Protein 5TVY (pdb70)

InterPro domains:
  IPR001137 Glycoside hydrolase family 11 [PR00911] (93-102)
  IPR001137 Glycoside hydrolase family 11 [PR00911] (103-113)
  IPR001137 Glycoside hydrolase family 11 [PR00911] (129-135)
  IPR001137 Glycoside hydrolase family 11 [PR00911] (150-155)
  IPR001137 Glycoside hydrolase family 11 [PR00911] (155-164)
  IPR001137 Glycoside hydrolase family 11 [PR00911] (181-189)
  IPR001137 Glycoside hydrolase family 11 [PTHR46828] (16-212)
  IPR013319 Glycoside hydrolase family 11/12 [G3DSA:2.60.120.180] (27-213)
  IPR013320 Concanavalin A-like lectin/glucanase domain superfamily [SSF49899] (33-213)
  IPR018208 Glycoside hydrolase family 11, active site 1 [PS00776] (103-113)
  IPR033119 Glycoside hydrolase family 11, active site 2 [PS00777] (197-208)
  IPR033123 Glycosyl hydrolase 11 domain [PF00457] (31-211)
  IPR033123 Glycosyl hydrolase 11 domain [PS51761] (20-213)

Foldseek 3Di:
DDDDFWDDWDWDFPPAFDWAKADDPGQKIKIWTFQGAKIKTFIHYFFDDLQDKKKKAWQDDWWADFKFQWWWWFFVQPTEIEIEGQATHDDFDAAQWQAWFDDQNFIWTKHKDKDALDDDPVDHGHIHMYIYTTTPDHHDHGDMGMDRSNRVQVVCVVRVNHHHDGGGTIGRIMIGRRITTMIMMGMD/DAPWDDWDWDFPPAFDWDKADDPHQKIKIWTFQGAKIKTFIHYFFDDLQDKKKKAWQDDWWADFKFQWKWWFFVQPTEIEIEGQATHDDFDAAQWQAWFDDQNFIWTKHKDKDALADDPVDGTHIHIYIYTTTPDHHDHRDIGMDRSNRVQVVCVVRVNHHHDGTGDIGRIMIGRRITTMIMMGMD

Secondary structure (P-SEA, 3-state):
cccccccbbbbbbcccccccccccccccbbbbbccccccccbbbbccccccbbbbbbccbbbbcccccccccccccccbbbbbbcccccccccccccccccccccbbbbbbbbbbccccccccccccbbbbbbbbccccccccbbbbaaaaaaaaaaaaccccccccccccccccccccccccccccc/cccccbbbbbbcccccccccccccccbbbbbccccccccbbbbccccccbbbbbbccbbbbccbbbccccccccccbbbbbbcccccccccccccccccccccbbbbbbbbbbccccccccccbbbbbbbbccccccccccccccaaaaaaaaaaaaccccccccccccccccccccccccccccc

Solvent-accessible surface area: 15017 Å² total

Sequence (374 aa):
GPHMSTDYWLNFTDGGGIVNNAVNGSSSGGNYSVVNWSSNTGSSFVVGKGWTTGSPFRRTINYNAGVWAPNNGWGALALVVGWTRSPPLIIAYYVVDSWGTTYYRWTTGTYKGTVKSDGGTYDIYTTTRYNAPSIDGDDRTTFTQYWSVRQSSKRPTGSNATTITFSNHVNAWKSHGMNLGSNNWAYQVVMATAGYQSSSSGSSNVTVWHMSTDYWLNFTDGGGIVNAVNGSSGGNYSVNWSSNTGSFVVGKGWTTTGSPFRTINYNAGVWAPNNGWGALALVGWTRSSPLIAYYVVDSWGTTYYRWTGTYKGTVKSDGGTYDIYTTTRYNAPSIDGDRTTFTQYWSVRQSSKRPTGSSNNATITFSSNHVNAWKKSHGMNLGSNNWAYQVVMATAGYQSSSSGSSSNVTVW

Nearest PDB structures (foldseek):
  5tvy-assembly2_B  TM=9.952E-01  e=6.118E-37  Bacillus subtilis subsp. subtilis str. 168
  8qxz-assembly1_A  TM=1.000E+00  e=3.689E-35  Niallia circulans subsp. circulans
  1bv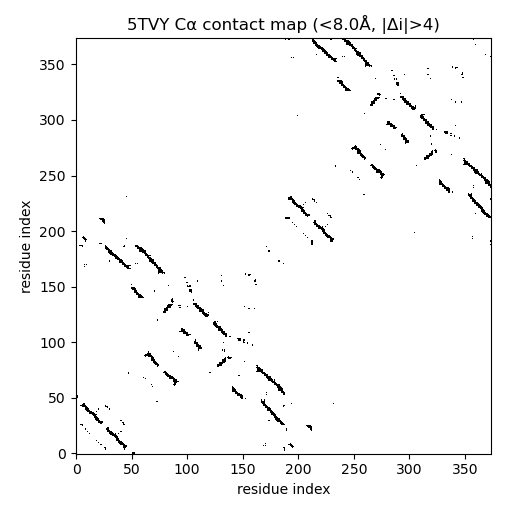v-assembly1_A  TM=9.953E-01  e=6.529E-35  Niallia circulans
  1hv0-assembly1_A  TM=9.943E-01  e=6.199E-35  Niallia circulans
  1xnc-assembly1_A  TM=9.946E-01  e=8.913E-35  Niallia circulans

Structure (mmCIF, N/CA/C/O backbone):
data_5TVY
#
_entry.id   5TVY
#
_cell.length_a   40.380
_cell.length_b   79.568
_cell.length_c   54.459
_cell.angle_alpha   90.000
_cell.angle_beta   101.380
_cell.angle_gamma   90.000
#
_symmetry.space_group_name_H-M   'P 1 21 1'
#
loop_
_entity.id
_entity.type
_entity.pdbx_description
1 polymer 'Endo-1,4-beta-xylanase A'
2 non-polymer 3,6,9,12,15,18,21,24,27-NONAOXANONACOSANE-1,29-DIOL
3 water water
#
loop_
_atom_site.group_PDB
_atom_site.id
_atom_site.type_symbol
_atom_site.label_atom_id
_atom_site.label_alt_id
_atom_site.label_comp_id
_atom_site.label_asym_id
_atom_site.label_entity_id
_atom_site.label_seq_id
_atom_site.pdbx_PDB_ins_code
_atom_site.Cartn_x
_atom_site.Cartn_y
_atom_site.Cartn_z
_atom_site.occupancy
_atom_site.B_iso_or_equiv
_atom_site.auth_seq_id
_atom_site.auth_comp_id
_atom_site.auth_asym_id
_atom_site.auth_atom_id
_atom_site.pdbx_PDB_model_num
ATOM 1 N N . GLY A 1 1 ? 28.702 50.888 12.676 1.00 44.68 -2 GLY A N 1
ATOM 2 C CA . GLY A 1 1 ? 28.257 49.487 12.438 1.00 44.39 -2 GLY A CA 1
ATOM 3 C C . GLY A 1 1 ? 29.250 48.475 12.972 1.00 43.90 -2 GLY A C 1
ATOM 4 O O . GLY A 1 1 ? 30.358 48.840 13.368 1.00 43.98 -2 GLY A O 1
ATOM 10 N N . PRO A 1 2 ? 28.863 47.202 12.982 1.00 42.95 -1 PRO A N 1
ATOM 11 C CA . PRO A 1 2 ? 29.766 46.167 13.496 1.00 41.91 -1 PRO A CA 1
ATOM 12 C C . PRO A 1 2 ? 31.008 46.027 12.628 1.00 40.44 -1 PRO A C 1
ATOM 13 O O . PRO A 1 2 ? 30.993 46.307 11.426 1.00 40.77 -1 PRO A O 1
ATOM 24 N N . HIS A 1 3 ? 32.102 45.600 13.269 1.00 38.06 0 HIS A N 1
ATOM 25 C CA . HIS A 1 3 ? 33.385 45.334 12.608 1.00 36.88 0 HIS A CA 1
ATOM 26 C C . HIS A 1 3 ? 33.802 43.922 13.008 1.00 34.67 0 HIS A C 1
ATOM 27 O O . HIS A 1 3 ? 34.648 43.742 13.885 1.00 35.26 0 HIS A O 1
ATOM 41 N N . MET A 1 4 ? 33.209 42.916 12.375 1.00 32.27 1 MET A N 1
ATOM 42 C CA . MET A 1 4 ? 33.567 41.525 12.634 1.00 30.78 1 MET A CA 1
ATOM 43 C C . MET A 1 4 ? 33.739 40.816 11.302 1.00 27.51 1 MET A C 1
ATOM 44 O O . MET A 1 4 ? 32.914 40.993 10.407 1.00 26.88 1 MET A O 1
ATOM 48 N N . SER A 1 5 ? 34.807 40.024 11.165 1.00 25.40 2 SER A N 1
ATOM 49 C CA . SER A 1 5 ? 34.995 39.226 9.963 1.00 23.16 2 SER A CA 1
ATOM 50 C C . SER A 1 5 ? 33.941 38.130 9.913 1.00 17.88 2 SER A C 1
ATOM 51 O O . SER A 1 5 ? 33.167 37.933 10.865 1.00 18.49 2 SER A O 1
ATOM 59 N N . THR A 1 6 ? 33.918 37.407 8.797 1.00 14.40 3 THR A N 1
ATOM 60 C CA . THR A 1 6 ? 32.852 36.450 8.600 1.00 10.83 3 THR A CA 1
ATOM 61 C C . THR A 1 6 ? 32.951 35.278 9.577 1.00 9.64 3 THR A C 1
ATOM 62 O O . THR A 1 6 ? 34.035 34.905 10.038 1.00 11.87 3 THR A O 1
ATOM 73 N N . ASP A 1 7 ? 31.799 34.703 9.898 1.00 8.11 4 ASP A N 1
ATOM 74 C CA . ASP A 1 7 ? 31.731 33.526 10.727 1.00 7.57 4 ASP A CA 1
ATOM 75 C C . ASP A 1 7 ? 30.872 32.416 10.160 1.00 6.50 4 ASP A C 1
ATOM 76 O O . ASP A 1 7 ? 30.742 31.381 10.817 1.00 7.30 4 ASP A O 1
ATOM 85 N N . TYR A 1 8 ? 30.297 32.587 8.968 1.00 6.64 5 TYR A N 1
ATOM 86 C CA . TYR A 1 8 ? 29.302 31.656 8.449 1.00 6.64 5 TYR A CA 1
ATOM 87 C C . TYR A 1 8 ? 29.584 31.305 6.998 1.00 6.57 5 TYR A C 1
ATOM 88 O O . TYR A 1 8 ? 29.914 32.178 6.181 1.00 7.40 5 TYR A O 1
ATOM 106 N N . TRP A 1 9 ? 29.451 30.020 6.699 1.00 6.44 6 TRP A N 1
ATOM 107 C CA . TRP A 1 9 ? 29.552 29.451 5.359 1.00 6.86 6 TRP A CA 1
ATOM 108 C C . TRP A 1 9 ? 28.207 28.863 4.965 1.00 6.71 6 TRP A C 1
ATOM 109 O O . TRP A 1 9 ? 27.683 27.999 5.665 1.00 7.92 6 TRP A O 1
ATOM 130 N N . LEU A 1 10 ? 27.673 29.335 3.849 1.00 7.42 7 LEU A N 1
ATOM 131 C CA . LEU A 1 10 ? 26.413 28.893 3.274 1.00 7.54 7 LEU A CA 1
ATOM 132 C C . LEU A 1 10 ? 26.691 28.122 1.996 1.00 7.02 7 LEU A C 1
ATOM 133 O O . LEU A 1 10 ? 27.347 28.636 1.090 1.00 7.04 7 LEU A O 1
ATOM 149 N N . ASN A 1 11 ? 26.167 26.906 1.907 1.00 8.64 8 ASN A N 1
ATOM 150 C CA . ASN A 1 11 ? 26.284 26.100 0.687 1.00 8.99 8 ASN A CA 1
ATOM 151 C C . ASN A 1 11 ? 24.958 25.376 0.514 1.00 10.29 8 ASN A C 1
ATOM 152 O O . ASN A 1 11 ? 24.784 24.288 1.057 1.00 15.07 8 ASN A O 1
ATOM 163 N N . PHE A 1 12 ? 24.037 25.974 -0.222 1.00 9.03 9 PHE A N 1
ATOM 164 C CA . PHE A 1 12 ? 22.710 25.423 -0.457 1.00 9.33 9 PHE A CA 1
ATOM 165 C C . PHE A 1 12 ? 22.539 25.082 -1.927 1.00 8.73 9 PHE A C 1
ATOM 166 O O . PHE A 1 12 ? 22.809 25.913 -2.797 1.00 8.61 9 PHE A O 1
ATOM 183 N N . THR A 1 13 ? 22.048 23.880 -2.197 1.00 9.67 10 THR A N 1
ATOM 184 C CA . THR A 1 13 ? 21.567 23.526 -3.517 1.00 10.10 10 THR A CA 1
ATOM 185 C C . THR A 1 13 ? 20.315 22.681 -3.381 1.00 10.29 10 THR A C 1
ATOM 186 O O . THR A 1 13 ? 20.202 21.861 -2.457 1.00 12.23 10 THR A O 1
ATOM 197 N N . ASP A 1 14 ? 19.377 22.875 -4.304 1.00 10.26 11 ASP A N 1
ATOM 198 C CA . ASP A 1 14 ? 18.225 21.991 -4.350 1.00 11.64 11 ASP A CA 1
ATOM 199 C C . ASP A 1 14 ? 18.525 20.654 -5.005 1.00 12.74 11 ASP A C 1
ATOM 200 O O . ASP A 1 14 ? 17.623 19.827 -5.109 1.00 15.77 11 ASP A O 1
ATOM 209 N N . GLY A 1 15 ? 19.768 20.411 -5.410 1.00 12.95 12 GLY A N 1
ATOM 210 C CA . GLY A 1 15 ? 20.169 19.137 -5.955 1.00 13.86 12 GLY A CA 1
ATOM 211 C C . GLY A 1 15 ? 20.206 19.066 -7.459 1.00 14.00 12 GLY A C 1
ATOM 212 O O . GLY A 1 15 ? 20.609 18.031 -7.992 1.00 17.04 12 GLY A O 1
ATOM 216 N N . GLY A 1 16 ? 19.800 20.122 -8.163 1.00 13.26 13 GLY A N 1
ATOM 217 C CA . GLY A 1 16 ? 19.864 20.102 -9.609 1.00 13.57 13 GLY A CA 1
ATOM 218 C C . GLY A 1 16 ? 21.275 20.354 -10.107 1.00 13.02 13 GLY A C 1
ATOM 219 O O . GLY A 1 16 ? 21.978 21.239 -9.624 1.00 13.95 13 GLY A O 1
ATOM 223 N N . GLY A 1 17 ? 21.669 19.584 -11.112 1.00 13.52 14 GLY A N 1
ATOM 224 C CA . GLY A 1 17 ? 22.939 19.800 -11.766 1.00 13.37 14 GLY A CA 1
ATOM 225 C C . GLY A 1 17 ? 24.121 19.689 -10.825 1.00 13.11 14 GLY A C 1
ATOM 226 O O . GLY A 1 17 ? 24.123 18.902 -9.883 1.00 15.81 14 GLY A O 1
ATOM 230 N N . ILE A 1 18 ? 25.161 20.472 -11.099 1.00 10.82 15 ILE A N 1
ATOM 231 C CA . ILE A 1 18 ? 26.421 20.419 -10.363 1.00 10.74 15 ILE A CA 1
ATOM 232 C C . ILE A 1 18 ? 26.675 21.780 -9.735 1.00 9.51 15 ILE A C 1
ATOM 233 O O . ILE A 1 18 ? 26.682 22.800 -10.432 1.00 9.35 15 ILE A O 1
ATOM 249 N N . VAL A 1 19 ? 26.895 21.802 -8.423 1.00 9.15 16 VAL A N 1
ATOM 250 C CA . VAL A 1 19 ? 27.298 23.018 -7.712 1.00 9.64 16 VAL A CA 1
ATOM 251 C C . VAL A 1 19 ? 28.524 22.641 -6.902 1.00 10.66 16 VAL A C 1
ATOM 252 O O . VAL A 1 19 ? 28.400 22.073 -5.814 1.00 14.12 16 VAL A O 1
ATOM 265 N N A ASN A 1 20 ? 29.710 22.946 -7.420 0.71 8.57 17 ASN A N 1
ATOM 266 N N B ASN A 1 20 ? 29.708 22.946 -7.428 0.29 10.18 17 ASN A N 1
ATOM 267 C CA A ASN A 1 20 ? 30.973 22.575 -6.779 0.71 8.85 17 ASN A CA 1
ATOM 268 C CA B ASN A 1 20 ? 30.979 22.586 -6.803 0.29 10.38 17 ASN A CA 1
ATOM 269 C C A ASN A 1 20 ? 31.503 23.798 -6.049 0.71 7.75 17 ASN A C 1
ATOM 270 C C B ASN A 1 20 ? 31.485 23.815 -6.061 0.29 9.34 17 ASN A C 1
ATOM 271 O O A ASN A 1 20 ? 32.174 24.658 -6.624 0.71 9.22 17 ASN A O 1
ATOM 272 O O B ASN A 1 20 ? 32.151 24.682 -6.627 0.29 9.89 17 ASN A O 1
ATOM 293 N N . ALA A 1 21 ? 31.135 23.894 -4.784 1.00 8.78 18 ALA A N 1
ATOM 294 C CA . ALA A 1 21 ? 31.522 25.006 -3.934 1.00 9.00 18 ALA A CA 1
ATOM 295 C C . ALA A 1 21 ? 32.771 24.654 -3.150 1.00 10.05 18 ALA A C 1
ATOM 296 O O . ALA A 1 21 ? 32.928 23.523 -2.701 1.00 13.74 18 ALA A O 1
ATOM 304 N N . VAL A 1 22 ? 33.645 25.636 -2.964 1.00 8.57 19 VAL A N 1
ATOM 305 C CA . VAL A 1 22 ? 34.851 25.478 -2.169 1.00 8.46 19 VAL A CA 1
ATOM 306 C C . VAL A 1 22 ? 34.817 26.514 -1.056 1.00 8.03 19 VAL A C 1
ATOM 307 O O . VAL A 1 22 ? 34.774 27.728 -1.322 1.00 8.38 19 VAL A O 1
ATOM 320 N N . ASN A 1 23 ? 34.868 26.033 0.187 1.00 8.01 20 ASN A N 1
ATOM 321 C CA . ASN A 1 23 ? 34.984 2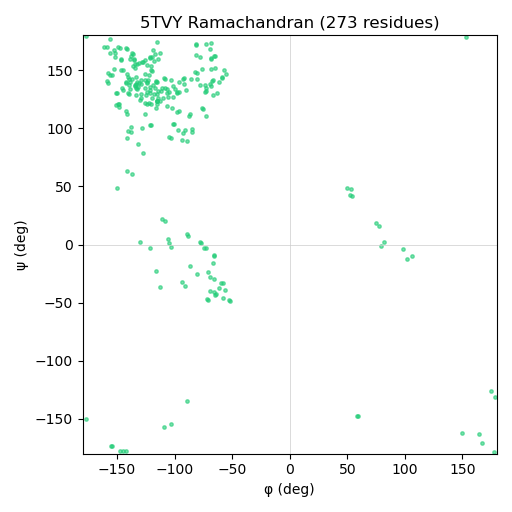6.882 1.357 1.00 7.85 20 ASN A CA 1
ATOM 322 C C . ASN A 1 23 ? 36.469 27.175 1.543 1.00 7.71 20 ASN A C 1
ATOM 323 O O . ASN A 1 23 ? 37.225 26.330 2.019 1.00 8.16 20 ASN A O 1
ATOM 334 N N . GLY A 1 24 ? 36.913 28.336 1.090 1.00 8.12 21 GLY A N 1
ATOM 335 C CA . GLY A 1 24 ? 38.321 28.684 1.144 1.00 8.62 21 GLY A CA 1
ATOM 336 C C . GLY A 1 24 ? 38.732 29.231 2.496 1.00 8.47 21 GLY A C 1
ATOM 337 O O . GLY A 1 24 ? 38.007 29.158 3.486 1.00 9.14 21 GLY A O 1
ATOM 341 N N A SER A 1 25 ? 39.930 29.811 2.509 0.46 9.01 22 SER A N 1
ATOM 342 N N B SER A 1 25 ? 39.955 29.744 2.553 0.27 9.06 22 SER A N 1
ATOM 343 N N C SER A 1 25 ? 39.953 29.756 2.541 0.27 8.71 22 SER A N 1
ATOM 344 C CA A SER A 1 25 ? 40.535 30.379 3.698 0.46 9.72 22 SER A CA 1
ATOM 345 C CA B SER A 1 25 ? 40.434 30.291 3.807 0.27 10.00 22 SER A CA 1
ATOM 346 C CA C SER A 1 25 ? 40.448 30.333 3.776 0.27 9.44 22 SER A CA 1
ATOM 347 C C A SER A 1 25 ? 39.901 31.726 4.037 0.46 9.22 22 SER A C 1
ATOM 348 C C B SER A 1 25 ? 39.801 31.650 4.061 0.27 9.69 22 SER A C 1
ATOM 349 C C C SER A 1 25 ? 39.768 31.659 4.055 0.27 9.30 22 SER A C 1
ATOM 350 O O A SER A 1 25 ? 39.653 32.540 3.144 0.46 8.61 22 SER A O 1
ATOM 351 O O B SER A 1 25 ? 39.460 32.387 3.133 0.27 9.69 22 SER A O 1
ATOM 352 O O C SER A 1 25 ? 39.358 32.382 3.145 0.27 9.60 22 SER A O 1
ATOM 374 N N . GLY A 1 26 ? 39.669 31.979 5.334 1.00 9.81 23 GLY A N 1
ATOM 375 C CA . GLY A 1 26 ? 39.158 33.285 5.729 1.00 10.45 23 GLY A CA 1
ATOM 376 C C . GLY A 1 26 ? 37.809 33.569 5.105 1.00 9.45 23 GLY A C 1
ATOM 377 O O . GLY A 1 26 ? 36.874 32.769 5.199 1.00 9.72 23 GLY A O 1
ATOM 383 N N . GLY A 1 27 ? 37.697 34.721 4.463 1.00 9.50 24 GLY A N 1
ATOM 384 C CA . GLY A 1 27 ? 36.474 35.110 3.798 1.00 9.39 24 GLY A CA 1
ATOM 385 C C . GLY A 1 27 ? 36.349 34.652 2.362 1.00 8.04 24 GLY A C 1
ATOM 386 O O . GLY A 1 27 ? 35.418 35.090 1.665 1.00 8.07 24 GLY A O 1
ATOM 390 N N . ASN A 1 28 ? 37.273 33.816 1.878 1.00 7.82 25 ASN A N 1
ATOM 391 C CA . ASN A 1 28 ? 37.312 33.447 0.467 1.00 7.47 25 ASN A CA 1
ATOM 392 C C . ASN A 1 28 ? 36.504 32.182 0.183 1.00 7.38 25 ASN A C 1
ATOM 393 O O . ASN A 1 28 ? 36.517 31.216 0.960 1.00 8.69 25 ASN A O 1
ATOM 404 N N . TYR A 1 29 ? 35.852 32.169 -0.976 1.00 6.64 26 TYR A N 1
ATOM 405 C CA . TYR A 1 29 ? 35.199 30.956 -1.447 1.00 6.78 26 TYR A CA 1
ATOM 406 C C . TYR A 1 29 ? 35.144 30.991 -2.957 1.00 6.49 26 TYR A C 1
ATOM 407 O O . TYR A 1 29 ? 35.352 32.030 -3.588 1.00 6.74 26 TYR A O 1
ATOM 425 N N . SER A 1 30 ? 34.826 29.849 -3.540 1.00 6.62 27 SER A N 1
ATOM 426 C CA . SER A 1 30 ? 34.631 29.781 -4.976 1.00 7.14 27 SER A CA 1
ATOM 427 C C . SER A 1 30 ? 33.507 28.805 -5.285 1.00 6.70 27 SER A C 1
ATOM 428 O O . SER A 1 30 ? 33.143 27.946 -4.471 1.00 7.50 27 SER A O 1
ATOM 436 N N A VAL A 1 31 ? 32.961 28.958 -6.491 0.62 6.69 28 VAL A N 1
ATOM 437 N N B VAL A 1 31 ? 32.951 28.926 -6.482 0.38 7.32 28 VAL A N 1
ATOM 438 C CA A VAL A 1 31 ? 31.917 28.079 -6.996 0.62 6.56 28 VAL A CA 1
ATOM 439 C CA B VAL A 1 31 ? 31.981 27.931 -6.920 0.38 7.45 28 VAL A CA 1
ATOM 440 C C A VAL A 1 31 ? 32.158 27.867 -8.479 0.62 7.05 28 VAL A C 1
ATOM 441 C C B VAL A 1 31 ? 32.011 27.847 -8.433 0.38 7.51 28 VAL A C 1
ATOM 442 O O A VAL A 1 31 ? 32.400 28.824 -9.221 0.62 7.32 28 VAL A O 1
ATOM 443 O O B VAL A 1 31 ? 32.028 28.866 -9.132 0.38 6.65 28 VAL A O 1
ATOM 468 N N . ASN A 1 32 ? 32.032 26.612 -8.926 1.00 7.18 29 ASN A N 1
ATOM 469 C CA . ASN A 1 32 ? 31.847 26.286 -10.333 1.00 7.28 29 ASN A CA 1
ATOM 470 C C . ASN A 1 32 ? 30.557 25.481 -10.422 1.00 7.08 29 ASN A C 1
ATOM 471 O O . ASN A 1 32 ? 30.381 24.510 -9.674 1.00 9.01 29 ASN A O 1
ATOM 483 N N . TRP A 1 33 ? 29.648 25.905 -11.289 1.00 7.41 30 TRP A N 1
ATOM 484 C CA . TRP A 1 33 ? 28.330 25.302 -11.343 1.00 7.54 30 TRP A CA 1
ATOM 485 C C . TRP A 1 33 ? 27.935 25.044 -12.784 1.00 7.43 30 TRP A C 1
ATOM 486 O O . TRP A 1 33 ? 28.386 25.722 -13.718 1.00 7.50 30 TRP A O 1
ATOM 507 N N A SER A 1 34 ? 27.053 24.056 -12.952 0.77 7.47 31 SER A N 1
ATOM 508 N N B SER A 1 34 ? 27.073 24.048 -12.980 0.23 8.16 31 SER A N 1
ATOM 509 C CA A SER A 1 34 ? 26.631 23.635 -14.279 0.77 8.22 31 SER A CA 1
ATOM 510 C CA B SER A 1 34 ? 26.636 23.732 -14.335 0.23 8.95 31 SER A CA 1
ATOM 511 C C A SER A 1 34 ? 25.206 23.111 -14.253 0.77 8.11 31 SER A C 1
ATOM 512 C C B SER A 1 34 ? 25.262 23.082 -14.338 0.23 8.76 31 SER A C 1
ATOM 513 O O A SER A 1 34 ? 24.872 22.219 -13.461 0.77 8.85 31 SER A O 1
ATOM 514 O O B SER A 1 34 ? 25.019 22.095 -13.636 0.23 9.07 31 SER A O 1
ATOM 529 N N . ASN A 1 35 ? 24.384 23.646 -15.162 1.00 8.59 32 ASN A N 1
ATOM 530 C CA . ASN A 1 35 ? 23.031 23.135 -15.423 1.00 9.67 32 ASN A CA 1
ATOM 531 C C . ASN A 1 35 ? 22.259 22.892 -14.134 1.00 9.22 32 ASN A C 1
ATOM 532 O O . ASN A 1 35 ? 21.654 21.843 -13.914 1.00 10.33 32 ASN A O 1
ATOM 544 N N . THR A 1 36 ? 22.242 23.912 -13.293 1.00 8.51 33 THR A N 1
ATOM 545 C CA . THR A 1 36 ? 21.765 23.767 -11.929 1.00 8.67 33 THR A CA 1
ATOM 546 C C . THR A 1 36 ? 20.239 23.821 -11.841 1.00 9.30 33 THR A C 1
ATOM 547 O O . THR A 1 36 ? 19.530 24.084 -12.808 1.00 11.55 33 THR A O 1
ATOM 558 N N . GLY A 1 37 ? 19.757 23.523 -10.642 1.00 8.90 34 GLY A N 1
ATOM 559 C CA . GLY A 1 37 ? 18.491 24.039 -10.153 1.00 9.18 34 GLY A CA 1
ATOM 560 C C . GLY A 1 37 ? 18.733 25.378 -9.485 1.00 8.69 34 GLY A C 1
ATOM 561 O O . GLY A 1 37 ? 19.453 26.224 -10.023 1.00 9.46 34 GLY A O 1
ATOM 565 N N A SER A 1 38 ? 18.166 25.559 -8.291 0.78 8.95 35 SER A N 1
ATOM 566 N N B SER A 1 38 ? 18.131 25.570 -8.313 0.22 8.99 35 SER A N 1
ATOM 567 C CA A SER A 1 38 ? 18.365 26.743 -7.463 0.78 8.69 35 SER A CA 1
ATOM 568 C CA B SER A 1 38 ? 18.399 26.727 -7.474 0.22 9.19 35 SER A CA 1
ATOM 569 C C A SER A 1 38 ? 19.476 26.474 -6.451 0.78 8.37 35 SER A C 1
ATOM 570 C C B SER A 1 38 ? 19.565 26.419 -6.546 0.22 8.32 35 SER A C 1
ATOM 571 O O A SER A 1 38 ? 19.478 25.434 -5.784 0.78 9.51 35 SER A O 1
ATOM 572 O O B SER A 1 38 ? 19.698 25.300 -6.040 0.22 8.05 35 SER A O 1
ATOM 587 N N . PHE A 1 39 ? 20.411 27.420 -6.326 1.00 7.94 36 PHE A N 1
ATOM 588 C CA . PHE A 1 39 ? 21.503 27.291 -5.373 1.00 7.79 36 PHE A CA 1
ATOM 589 C C . PHE A 1 39 ? 21.906 28.662 -4.858 1.00 7.50 36 PHE A C 1
ATOM 590 O O . PHE A 1 39 ? 21.694 29.685 -5.514 1.00 7.72 36 PHE A O 1
ATOM 608 N N . VAL A 1 40 ? 22.523 28.665 -3.682 1.00 7.17 37 VAL A N 1
ATOM 609 C CA . VAL A 1 40 ? 23.127 29.872 -3.138 1.00 8.16 37 VAL A CA 1
ATOM 610 C C . VAL A 1 40 ? 24.298 29.468 -2.261 1.00 7.61 37 VAL A C 1
ATOM 611 O O . VAL A 1 40 ? 24.165 28.588 -1.405 1.00 8.62 37 VAL A O 1
ATOM 624 N N . VAL A 1 41 ? 25.442 30.110 -2.496 1.00 7.11 38 VAL A N 1
ATOM 625 C CA . VAL A 1 41 ? 26.687 29.811 -1.801 1.00 6.83 38 VAL A CA 1
ATOM 626 C C . VAL A 1 41 ? 27.317 31.128 -1.370 1.00 6.37 38 VAL A C 1
ATOM 627 O O . VAL A 1 41 ? 27.358 32.079 -2.151 1.00 7.53 38 VAL A O 1
ATOM 640 N N . GLY A 1 42 ? 27.854 31.195 -0.161 1.00 6.56 39 GLY A N 1
ATOM 641 C CA . GLY A 1 42 ? 28.605 32.394 0.169 1.00 8.71 39 GLY A CA 1
ATOM 642 C C . GLY A 1 42 ? 29.118 32.390 1.589 1.00 6.76 39 GLY A C 1
ATOM 643 O O . GLY A 1 42 ? 28.923 31.454 2.353 1.00 7.15 39 GLY A O 1
ATOM 647 N N . LYS A 1 43 ? 29.779 33.483 1.930 1.00 7.41 40 LYS A N 1
ATOM 648 C CA . LYS A 1 43 ? 30.319 33.702 3.254 1.00 6.77 40 LYS A CA 1
ATOM 649 C C . LYS A 1 43 ? 29.751 34.976 3.841 1.00 6.20 40 LYS A C 1
ATOM 650 O O . LYS A 1 43 ? 29.504 35.963 3.141 1.00 6.59 40 LYS A O 1
ATOM 669 N N . GLY A 1 44 ? 29.556 34.958 5.160 1.00 6.48 41 GLY A N 1
ATOM 670 C CA . GLY A 1 44 ? 29.009 36.110 5.838 1.00 7.49 41 GLY A CA 1
ATOM 671 C C . GLY A 1 44 ? 28.845 35.830 7.303 1.00 6.74 41 GLY A C 1
ATOM 672 O O . GLY A 1 44 ? 29.776 35.330 7.959 1.00 7.29 41 GLY A O 1
ATOM 676 N N . TRP A 1 45 ? 27.664 36.136 7.829 1.00 7.59 42 TRP A N 1
ATOM 677 C CA . TRP A 1 45 ? 27.396 36.165 9.255 1.00 7.92 42 TRP A CA 1
ATOM 678 C C . TRP A 1 45 ? 26.151 35.355 9.587 1.00 8.56 42 TRP A C 1
ATOM 679 O O . TRP A 1 45 ? 25.150 35.396 8.867 1.00 9.15 42 TRP A O 1
ATOM 700 N N . THR A 1 46 ? 26.202 34.655 10.717 1.00 9.63 43 THR A N 1
ATOM 701 C CA . THR A 1 46 ? 25.057 33.860 11.154 1.00 10.50 43 THR A CA 1
ATOM 702 C C . THR A 1 46 ? 23.858 34.722 11.506 1.00 11.06 43 THR A C 1
ATOM 703 O O . THR A 1 46 ? 22.716 34.270 11.360 1.00 11.78 43 THR A O 1
ATOM 714 N N . THR A 1 47 ? 24.102 35.948 11.969 1.00 11.27 44 THR A N 1
ATOM 715 C CA . THR A 1 47 ? 23.046 36.880 12.365 1.00 11.53 44 THR A CA 1
ATOM 716 C C . THR A 1 47 ? 23.237 38.187 11.614 1.00 10.79 44 THR A C 1
ATOM 717 O O . THR A 1 47 ? 24.210 38.913 11.846 1.00 11.72 44 THR A O 1
ATOM 728 N N . GLY A 1 48 ? 22.317 38.487 10.726 1.00 10.06 45 GLY A N 1
ATOM 729 C CA . GLY A 1 48 ? 22.396 39.729 9.994 1.00 9.85 45 GLY A CA 1
ATOM 730 C C . GLY A 1 48 ? 22.158 40.931 10.879 1.00 10.21 45 GLY A C 1
ATOM 731 O O . GLY A 1 48 ? 21.555 40.854 11.948 1.00 11.08 45 GLY A O 1
ATOM 735 N N . SER A 1 49 ? 22.632 42.070 10.387 1.00 10.70 46 SER A N 1
ATOM 736 C CA . SER A 1 49 ? 22.386 43.360 10.991 1.00 11.18 46 SER A CA 1
ATOM 737 C C . SER A 1 49 ? 21.960 44.363 9.931 1.00 11.02 46 SER A C 1
ATOM 738 O O . SER A 1 49 ? 22.543 44.387 8.842 1.00 10.82 46 SER A O 1
ATOM 746 N N . PRO A 1 50 ? 20.989 45.228 10.233 1.00 11.76 47 PRO A N 1
ATOM 747 C CA . PRO A 1 50 ? 20.636 46.303 9.297 1.00 12.04 47 PRO A CA 1
ATOM 748 C C . PRO A 1 50 ? 21.673 47.410 9.236 1.00 11.83 47 PRO A C 1
ATOM 749 O O . PRO A 1 50 ? 21.490 48.375 8.478 1.00 14.16 47 PRO A O 1
ATOM 760 N N . PHE A 1 51 ? 22.717 47.324 10.055 1.00 11.65 48 PHE A N 1
ATOM 761 C CA . PHE A 1 51 ? 23.769 48.324 10.117 1.00 13.56 48 PHE A CA 1
ATOM 762 C C . PHE A 1 51 ? 25.091 47.819 9.575 1.00 14.23 48 PHE A C 1
ATOM 763 O O . PHE A 1 51 ? 26.101 48.523 9.665 1.00 16.36 48 PHE A O 1
ATOM 780 N N A ARG A 1 52 ? 25.127 46.618 9.010 0.31 14.32 49 ARG A N 1
ATOM 781 N N B ARG A 1 52 ? 25.120 46.629 9.004 0.69 13.56 49 ARG A N 1
ATOM 782 C CA A ARG A 1 52 ? 26.398 46.052 8.591 0.31 14.80 49 ARG A CA 1
ATOM 783 C CA B ARG A 1 52 ? 26.391 46.098 8.578 0.69 14.12 49 ARG A CA 1
ATOM 784 C C A ARG A 1 52 ? 26.840 46.602 7.242 0.31 12.93 49 ARG A C 1
ATOM 785 C C B ARG A 1 52 ? 26.831 46.685 7.250 0.69 11.08 49 ARG A C 1
ATOM 786 O O A ARG A 1 52 ? 26.040 46.769 6.318 0.31 13.30 49 ARG A O 1
ATOM 787 O O B ARG A 1 52 ? 26.027 46.966 6.358 0.69 10.23 49 ARG A O 1
ATOM 828 N N . THR A 1 53 ? 28.130 46.901 7.150 1.00 11.87 50 THR A N 1
ATOM 829 C CA . THR A 1 53 ? 28.789 47.218 5.901 1.00 11.26 50 THR A CA 1
ATOM 830 C C . THR A 1 53 ? 29.509 45.961 5.449 1.00 10.69 50 THR A C 1
ATOM 831 O O . THR A 1 53 ? 30.317 45.396 6.198 1.00 13.00 50 THR A O 1
ATOM 843 N N . ILE A 1 54 ? 29.164 45.493 4.264 1.00 9.27 51 ILE A N 1
ATOM 844 C CA . ILE A 1 54 ? 29.757 44.294 3.701 1.00 9.22 51 ILE A CA 1
ATOM 845 C C . ILE A 1 54 ? 30.800 44.708 2.676 1.00 9.08 51 ILE A C 1
ATOM 846 O O . ILE A 1 54 ? 30.510 45.489 1.773 1.00 11.20 51 ILE A O 1
ATOM 862 N N . ASN A 1 55 ? 32.013 44.190 2.822 1.00 8.70 52 ASN A N 1
ATOM 863 C CA . ASN A 1 55 ? 33.079 44.424 1.864 1.00 8.89 52 ASN A CA 1
ATOM 864 C C . ASN A 1 55 ? 33.338 43.131 1.116 1.00 7.83 52 ASN A C 1
ATOM 865 O O . ASN A 1 55 ? 33.273 42.047 1.710 1.00 8.51 52 ASN A O 1
ATOM 876 N N . TYR A 1 56 ? 33.642 43.233 -0.169 1.00 7.16 53 TYR A N 1
ATOM 877 C CA . TYR A 1 56 ? 33.976 42.024 -0.893 1.00 6.76 53 TYR A CA 1
ATOM 878 C C . TYR A 1 56 ? 34.832 42.370 -2.103 1.00 6.51 53 TYR A C 1
ATOM 879 O O . TYR A 1 56 ? 34.910 43.510 -2.543 1.00 7.52 53 TYR A O 1
ATOM 897 N N . ASN A 1 57 ? 35.450 41.337 -2.661 1.00 6.44 54 ASN A N 1
ATOM 898 C CA . ASN A 1 57 ? 36.177 41.450 -3.911 1.00 6.55 54 ASN A CA 1
ATOM 899 C C . ASN A 1 57 ? 35.910 40.160 -4.669 1.00 6.54 54 ASN A C 1
ATOM 900 O O . ASN A 1 57 ? 36.282 39.083 -4.203 1.00 6.64 54 ASN A O 1
ATOM 911 N N . ALA A 1 58 ? 35.236 40.264 -5.802 1.00 6.37 55 ALA A N 1
ATOM 912 C CA . ALA A 1 58 ? 34.953 39.109 -6.655 1.00 6.36 55 ALA A CA 1
ATOM 913 C C . ALA A 1 58 ? 36.066 38.997 -7.679 1.00 6.37 55 ALA A C 1
ATOM 914 O O . ALA A 1 58 ? 36.061 39.669 -8.712 1.00 7.27 55 ALA A O 1
ATOM 921 N N . GLY A 1 59 ? 37.052 38.154 -7.375 1.00 6.61 56 GLY A N 1
ATOM 922 C CA . GLY A 1 59 ? 38.160 37.976 -8.294 1.00 7.02 56 GLY A CA 1
ATOM 923 C C . GLY A 1 59 ? 37.776 37.265 -9.574 1.00 7.13 56 GLY A C 1
ATOM 924 O O . GLY A 1 59 ? 38.428 37.461 -10.598 1.00 8.26 56 GLY A O 1
ATOM 928 N N . VAL A 1 60 ? 36.759 36.410 -9.525 1.00 6.33 57 VAL A N 1
ATOM 929 C CA . VAL A 1 60 ? 36.185 35.771 -10.707 1.00 6.48 57 VAL A CA 1
ATOM 930 C C . VAL A 1 60 ? 34.683 35.987 -10.657 1.00 6.04 57 VAL A C 1
ATOM 931 O O . VAL A 1 60 ? 34.031 35.638 -9.668 1.00 6.22 57 VAL A O 1
ATOM 944 N N . TRP A 1 61 ? 34.125 36.534 -11.730 1.00 6.64 58 TRP A N 1
ATOM 945 C CA . TRP A 1 61 ? 32.675 36.637 -11.880 1.00 6.90 58 TRP A CA 1
ATOM 946 C C . TRP A 1 61 ? 32.344 36.265 -13.318 1.00 6.56 58 TRP A C 1
ATOM 947 O O . TRP A 1 61 ? 32.541 37.073 -14.225 1.00 7.98 58 TRP A O 1
ATOM 968 N N . ALA A 1 62 ? 31.879 35.030 -13.528 1.00 6.77 59 ALA A N 1
ATOM 969 C CA . ALA A 1 62 ? 31.645 34.503 -14.873 1.00 7.47 59 ALA A CA 1
ATOM 970 C C . ALA A 1 62 ? 30.371 33.661 -14.891 1.00 7.55 59 ALA A C 1
ATOM 971 O O . ALA A 1 62 ? 30.402 32.455 -15.159 1.00 7.83 59 ALA A O 1
ATOM 978 N N . PRO A 1 63 ? 29.222 34.270 -14.619 1.00 8.54 60 PRO A N 1
ATOM 979 C CA . PRO A 1 63 ? 27.948 33.550 -14.693 1.00 8.66 60 PRO A CA 1
ATOM 980 C C . PRO A 1 63 ? 27.386 33.521 -16.103 1.00 9.05 60 PRO A C 1
ATOM 981 O O . PRO A 1 63 ? 27.754 34.317 -16.962 1.00 11.48 60 PRO A O 1
ATOM 992 N N A ASN A 1 64 ? 26.422 32.626 -16.288 0.63 10.55 61 ASN A N 1
ATOM 993 N N B ASN A 1 64 ? 26.439 32.611 -16.324 0.37 9.34 61 ASN A N 1
ATOM 994 C CA A ASN A 1 64 ? 25.555 32.605 -17.451 0.63 12.22 61 ASN A CA 1
ATOM 995 C CA B ASN A 1 64 ? 25.485 32.790 -17.410 0.37 9.88 61 ASN A CA 1
ATOM 996 C C A ASN A 1 64 ? 24.119 32.417 -16.939 0.63 11.65 61 ASN A C 1
ATOM 997 C C B ASN A 1 64 ? 24.079 32.614 -16.869 0.37 11.04 61 ASN A C 1
ATOM 998 O O A ASN A 1 64 ? 23.904 32.068 -15.778 0.63 11.38 61 ASN A O 1
ATOM 999 O O B ASN A 1 64 ? 23.859 32.442 -15.664 0.37 10.62 61 ASN A O 1
ATOM 1020 N N . GLY A 1 65 ? 23.120 32.695 -17.774 1.00 13.27 62 GLY A N 1
ATOM 1021 C CA . GLY A 1 65 ? 21.749 32.460 -17.358 1.00 14.45 62 GLY A CA 1
ATOM 1022 C C . GLY A 1 65 ? 21.361 33.340 -16.191 1.00 13.02 62 GLY A C 1
ATOM 1023 O O . GLY A 1 65 ? 21.662 34.521 -16.179 1.00 13.28 62 GLY A O 1
ATOM 1028 N N . TRP A 1 66 ? 20.643 32.762 -15.233 1.00 12.57 63 TRP A N 1
ATOM 1029 C CA . TRP A 1 66 ? 20.298 33.436 -13.975 1.00 10.97 63 TRP A CA 1
ATOM 1030 C C . TRP A 1 66 ? 21.435 33.211 -12.976 1.00 10.13 63 TRP A C 1
ATOM 1031 O O . TRP A 1 66 ? 21.641 32.091 -12.486 1.00 10.95 63 TRP A O 1
ATOM 1052 N N . GLY A 1 67 ? 22.156 34.280 -12.666 1.00 7.68 64 GLY A N 1
ATOM 1053 C CA . GLY A 1 67 ? 23.189 34.252 -11.652 1.00 7.17 64 GLY A CA 1
ATOM 1054 C C . GLY A 1 67 ? 23.184 35.595 -10.958 1.00 6.55 64 GLY A C 1
ATOM 1055 O O . GLY A 1 67 ? 22.846 36.615 -11.564 1.00 7.58 64 GLY A O 1
ATOM 1059 N N . ALA A 1 68 ? 23.563 35.597 -9.685 1.00 6.00 65 ALA A N 1
ATOM 1060 C CA . ALA A 1 68 ? 23.566 36.830 -8.911 1.00 6.03 65 ALA A CA 1
ATOM 1061 C C . ALA A 1 68 ? 24.791 36.862 -8.017 1.00 5.56 65 ALA A C 1
ATOM 1062 O O . ALA A 1 68 ? 25.076 35.888 -7.310 1.00 6.48 65 ALA A O 1
ATOM 1069 N N . LEU A 1 69 ? 25.508 37.977 -8.063 1.00 5.31 66 LEU A N 1
ATOM 1070 C CA . LEU A 1 69 ? 26.562 38.340 -7.120 1.00 5.18 66 LEU A CA 1
ATOM 1071 C C . LEU A 1 69 ? 25.877 39.337 -6.196 1.00 5.13 66 LEU A C 1
ATOM 1072 O O . LEU A 1 69 ? 25.582 40.464 -6.605 1.00 5.56 66 LEU A O 1
ATOM 1088 N N . ALA A 1 70 ? 25.521 38.899 -4.985 1.00 5.08 67 ALA A N 1
ATOM 1089 C CA . ALA A 1 70 ? 24.528 39.622 -4.213 1.00 5.43 67 ALA A CA 1
ATOM 1090 C C . ALA A 1 70 ? 24.712 39.387 -2.722 1.00 5.60 67 ALA A C 1
ATOM 1091 O O . ALA A 1 70 ? 25.013 38.277 -2.284 1.00 6.22 67 ALA A O 1
ATOM 1098 N N . LEU A 1 71 ? 24.422 40.420 -1.944 1.00 5.57 68 LEU A N 1
ATOM 1099 C CA . LEU A 1 71 ? 24.111 40.219 -0.539 1.00 6.22 68 LEU A CA 1
ATOM 1100 C C . LEU A 1 71 ? 22.775 39.485 -0.475 1.00 6.44 68 LEU A C 1
ATOM 1101 O O . LEU A 1 71 ? 21.808 39.891 -1.135 1.00 7.79 68 LEU A O 1
ATOM 1117 N N A VAL A 1 72 ? 22.730 38.390 0.279 0.69 6.68 69 VAL A N 1
ATOM 1118 N N B VAL A 1 72 ? 22.713 38.415 0.306 0.31 6.50 69 VAL A N 1
ATOM 1119 C CA A VAL A 1 72 ? 21.530 37.575 0.484 0.69 7.27 69 VAL A CA 1
ATOM 1120 C CA B VAL A 1 72 ? 21.482 37.649 0.470 0.31 7.07 69 VAL A CA 1
ATOM 1121 C C A VAL A 1 72 ? 21.340 37.411 1.982 0.69 7.26 69 VAL A C 1
ATOM 1122 C C B VAL A 1 72 ? 21.304 37.320 1.939 0.31 6.76 69 VAL A C 1
ATOM 1123 O O A VAL A 1 72 ? 22.301 37.145 2.716 0.69 8.44 69 VAL A O 1
ATOM 1124 O O B VAL A 1 72 ? 22.221 36.804 2.588 0.31 7.34 69 VAL A O 1
ATOM 1149 N N . GLY A 1 73 ? 20.113 37.572 2.452 1.00 7.31 70 GLY A N 1
ATOM 1150 C CA . GLY A 1 73 ? 19.850 37.272 3.841 1.00 7.59 70 GLY A CA 1
ATOM 1151 C C . GLY A 1 73 ? 18.371 37.103 4.088 1.00 8.03 70 GLY A C 1
ATOM 1152 O O . GLY A 1 73 ? 17.544 37.234 3.186 1.00 8.18 70 GLY A O 1
ATOM 1157 N N . TRP A 1 74 ? 18.062 36.773 5.336 1.00 8.44 71 TRP A N 1
ATOM 1158 C CA . TRP A 1 74 ? 16.695 36.521 5.751 1.00 8.98 71 TRP A CA 1
ATOM 1159 C C . TRP A 1 74 ? 16.390 37.191 7.079 1.00 8.99 71 TRP A C 1
ATOM 1160 O O . TRP A 1 74 ? 17.269 37.355 7.934 1.00 9.26 71 TRP A O 1
ATOM 1181 N N . THR A 1 75 ? 15.112 37.499 7.269 1.00 8.93 72 THR A N 1
ATOM 1182 C CA . THR A 1 75 ? 14.536 37.679 8.588 1.00 9.52 72 THR A CA 1
ATOM 1183 C C . THR A 1 75 ? 13.429 36.662 8.784 1.00 9.15 72 THR A C 1
ATOM 1184 O O . THR A 1 75 ? 12.885 36.097 7.824 1.00 9.96 72 THR A O 1
ATOM 1195 N N . ARG A 1 76 ? 13.088 36.458 10.050 1.00 10.30 73 ARG A N 1
ATOM 1196 C CA . ARG A 1 76 ? 11.834 35.860 10.471 1.00 10.55 73 ARG A CA 1
ATOM 1197 C C . ARG A 1 76 ? 11.000 36.920 11.183 1.00 10.99 73 ARG A C 1
ATOM 1198 O O . ARG A 1 76 ? 11.504 37.968 11.587 1.00 11.33 73 ARG A O 1
ATOM 1219 N N . SER A 1 77 ? 9.712 36.636 11.347 1.00 10.75 74 SER A N 1
ATOM 1220 C CA . SER A 1 77 ? 8.776 37.508 12.060 1.00 11.22 74 SER A CA 1
ATOM 1221 C C . SER A 1 77 ? 8.663 38.880 11.400 1.00 11.79 74 SER A C 1
ATOM 1222 O O . SER A 1 77 ? 8.878 39.900 12.067 1.00 12.78 74 SER A O 1
ATOM 1230 N N A PRO A 1 78 ? 8.283 38.952 10.109 0.67 11.86 75 PRO A N 1
ATOM 1231 N N B PRO A 1 78 ? 8.265 38.958 10.121 0.33 11.93 75 PRO A N 1
ATOM 1232 C CA A PRO A 1 78 ? 7.935 37.817 9.252 0.67 11.49 75 PRO A CA 1
ATOM 1233 C CA B PRO A 1 78 ? 7.933 37.824 9.253 0.33 11.65 75 PRO A CA 1
ATOM 1234 C C A PRO A 1 78 ? 9.116 37.278 8.446 0.67 10.18 75 PRO A C 1
ATOM 1235 C C B PRO A 1 78 ? 9.130 37.241 8.506 0.33 11.10 75 PRO A C 1
ATOM 1236 O O A PRO A 1 78 ? 10.175 37.934 8.332 0.67 10.54 75 PRO A O 1
ATOM 1237 O O B PRO A 1 78 ? 10.228 37.810 8.518 0.33 11.28 75 PRO A O 1
ATOM 1258 N N . LEU A 1 79 ? 8.888 36.100 7.865 1.00 11.52 76 LEU A N 1
ATOM 1259 C CA . LEU A 1 79 ? 9.862 35.449 7.004 1.00 11.00 76 LEU A CA 1
ATOM 1260 C C . LEU A 1 79 ? 9.981 36.219 5.691 1.00 10.34 76 LEU A C 1
ATOM 1261 O O . LEU A 1 79 ? 9.045 36.250 4.888 1.00 12.19 76 LEU A O 1
ATOM 1278 N N A ILE A 1 80 ? 11.142 36.821 5.461 0.86 9.48 77 ILE A N 1
ATOM 1279 N N B ILE A 1 80 ? 11.145 36.831 5.484 0.14 9.76 77 ILE A N 1
ATOM 1280 C CA A ILE A 1 80 ? 11.420 37.623 4.274 0.86 9.09 77 ILE A CA 1
ATOM 1281 C CA B ILE A 1 80 ? 11.449 37.627 4.301 0.14 9.12 77 ILE A CA 1
ATOM 1282 C C A ILE A 1 80 ? 12.839 37.313 3.833 0.86 8.74 77 ILE A C 1
ATOM 1283 C C B ILE A 1 80 ? 12.853 37.260 3.845 0.14 8.80 77 ILE A C 1
ATOM 1284 O O A ILE A 1 80 ? 13.745 37.260 4.673 0.86 9.35 77 ILE A O 1
ATOM 1285 O O B ILE A 1 80 ? 13.762 37.114 4.669 0.14 8.87 77 ILE A O 1
ATOM 1316 N N . ALA A 1 81 ? 13.029 37.101 2.537 1.00 8.46 78 ALA A N 1
ATOM 1317 C CA . ALA A 1 81 ? 14.347 37.013 1.934 1.00 8.10 78 ALA A CA 1
ATOM 1318 C C . ALA A 1 81 ? 14.661 38.359 1.294 1.00 7.61 78 ALA A C 1
ATOM 1319 O O . ALA A 1 81 ? 13.794 38.965 0.663 1.00 9.01 78 ALA A O 1
ATOM 1326 N N . TYR A 1 82 ? 15.910 38.809 1.425 1.00 7.48 79 TYR A N 1
ATOM 1327 C CA . TYR A 1 82 ? 16.319 40.050 0.797 1.00 7.28 79 TYR A CA 1
ATOM 1328 C C . TYR A 1 82 ? 17.621 39.872 0.029 1.00 7.02 79 TYR A C 1
ATOM 1329 O O . TYR A 1 82 ? 18.433 38.989 0.319 1.00 7.40 79 TYR A O 1
ATOM 1347 N N . TYR A 1 83 ? 17.797 40.760 -0.947 1.00 7.19 80 TYR A N 1
ATOM 1348 C CA . TYR A 1 83 ? 18.866 40.670 -1.932 1.00 7.18 80 TYR A CA 1
ATOM 1349 C C . TYR A 1 83 ? 19.343 42.072 -2.286 1.00 7.44 80 TYR A C 1
ATOM 1350 O O . TYR A 1 83 ? 18.528 42.957 -2.582 1.00 9.09 80 TYR A O 1
ATOM 1368 N N . VAL A 1 84 ? 20.654 42.260 -2.303 1.00 6.05 81 VAL A N 1
ATOM 1369 C CA . VAL A 1 84 ? 21.267 43.444 -2.915 1.00 5.54 81 VAL A CA 1
ATOM 1370 C C . VAL A 1 84 ? 22.178 42.911 -4.010 1.00 5.31 81 VAL A C 1
ATOM 1371 O O . VAL A 1 84 ? 23.251 42.353 -3.736 1.00 5.73 81 VAL A O 1
ATOM 1384 N N . VAL A 1 85 ? 21.718 43.011 -5.253 1.00 5.77 82 VAL A N 1
ATOM 1385 C CA . VAL A 1 85 ? 22.356 42.376 -6.403 1.00 5.63 82 VAL A CA 1
ATOM 1386 C C . VAL A 1 85 ? 23.253 43.392 -7.090 1.00 5.47 82 VAL A C 1
ATOM 1387 O O . VAL A 1 85 ? 22.780 44.395 -7.641 1.00 6.12 82 VAL A O 1
ATOM 1400 N N . ASP A 1 86 ? 24.559 43.123 -7.059 1.00 5.30 83 ASP A N 1
ATOM 1401 C CA . ASP A 1 86 ? 25.545 43.962 -7.709 1.00 5.45 83 ASP A CA 1
ATOM 1402 C C . ASP A 1 86 ? 25.852 43.557 -9.146 1.00 5.71 83 ASP A C 1
ATOM 1403 O O . ASP A 1 86 ? 26.133 44.432 -9.964 1.00 6.47 83 ASP A O 1
ATOM 1412 N N . SER A 1 87 ? 25.847 42.256 -9.448 1.00 5.73 84 SER A N 1
ATOM 1413 C CA . SER A 1 87 ? 26.046 41.808 -10.816 1.00 6.14 84 SER A CA 1
ATOM 1414 C C . SER A 1 87 ? 25.245 40.536 -11.038 1.00 5.93 84 SER A C 1
ATOM 1415 O O . SER A 1 87 ? 24.697 39.946 -10.101 1.00 6.06 84 SER A O 1
ATOM 1423 N N . TRP A 1 88 ? 25.160 40.147 -12.305 1.00 6.49 85 TRP A N 1
ATOM 1424 C CA . TRP A 1 88 ? 24.323 39.034 -12.718 1.00 7.38 85 TRP A CA 1
ATOM 1425 C C . TRP A 1 88 ? 24.899 38.461 -14.009 1.00 7.98 85 TRP A C 1
ATOM 1426 O O . TRP A 1 88 ? 25.982 38.856 -14.448 1.00 8.70 85 TRP A O 1
ATOM 1447 N N . GLY A 1 89 ? 24.172 37.518 -14.599 1.00 8.58 86 GLY A N 1
ATOM 1448 C CA . GLY A 1 89 ? 24.569 36.871 -15.833 1.00 10.30 86 GLY A CA 1
ATOM 1449 C C . GLY A 1 89 ? 23.817 37.421 -17.027 1.00 10.57 86 GLY A C 1
ATOM 1450 O O . GLY A 1 89 ? 23.879 38.620 -17.319 1.00 12.47 86 GLY A O 1
ATOM 1454 N N A THR A 1 90 ? 23.104 36.516 -17.706 0.74 10.99 87 THR A N 1
ATOM 1455 N N B THR A 1 90 ? 23.106 36.581 -17.773 0.26 11.47 87 THR A N 1
ATOM 1456 C CA A THR A 1 90 ? 22.407 36.859 -18.931 0.74 11.74 87 THR A CA 1
ATOM 1457 C CA B THR A 1 90 ? 22.496 37.075 -19.004 0.26 12.42 87 THR A CA 1
ATOM 1458 C C A THR A 1 90 ? 21.183 37.723 -18.640 0.74 11.50 87 THR A C 1
ATOM 1459 C C B THR A 1 90 ? 21.113 37.674 -18.804 0.26 11.43 87 THR A C 1
ATOM 1460 O O A THR A 1 90 ? 20.927 38.710 -19.346 0.74 13.56 87 THR A O 1
ATOM 1461 O O B THR A 1 90 ? 20.620 38.358 -19.710 0.26 11.56 87 THR A O 1
ATOM 1482 N N A TYR A 1 91 ? 20.402 37.349 -17.629 0.74 10.13 88 TYR A N 1
ATOM 1483 N N B TYR A 1 91 ? 20.466 37.417 -17.670 0.26 9.98 88 TYR A N 1
ATOM 1484 C CA A TYR A 1 91 ? 19.079 37.912 -17.369 0.74 10.91 88 TYR A CA 1
ATOM 1485 C CA B TYR A 1 91 ? 19.147 37.961 -17.376 0.26 9.40 88 TYR A CA 1
ATOM 1486 C C A TYR A 1 91 ? 19.108 38.758 -16.101 0.74 9.76 88 TYR A C 1
ATOM 1487 C C B TYR A 1 91 ? 19.221 38.816 -16.129 0.26 9.62 88 TYR A C 1
ATOM 1488 O O A TYR A 1 91 ? 19.581 38.310 -15.057 0.74 9.42 88 TYR A O 1
ATOM 1489 O O B TYR A 1 91 ? 19.859 38.442 -15.141 0.26 9.76 88 TYR A O 1
ATOM 1524 N N . ARG A 1 92 ? 18.571 39.968 -16.183 1.00 10.07 89 ARG A N 1
ATOM 1525 C CA . ARG A 1 92 ? 18.557 40.873 -15.050 1.00 9.43 89 ARG A CA 1
ATOM 1526 C C . ARG A 1 92 ? 17.354 40.586 -14.150 1.00 8.68 89 ARG A C 1
ATOM 1527 O O . ARG A 1 92 ? 16.203 40.583 -14.607 1.00 10.38 89 ARG A O 1
ATOM 1549 N N . TRP A 1 93 ? 17.636 40.380 -12.865 1.00 8.45 90 TRP A N 1
ATOM 1550 C CA . TRP A 1 93 ? 16.624 40.175 -11.838 1.00 8.32 90 TRP A CA 1
ATOM 1551 C C . TRP A 1 93 ? 15.705 41.384 -11.720 1.00 8.53 90 TRP A C 1
ATOM 1552 O O . TRP A 1 93 ? 16.180 42.517 -11.600 1.00 9.78 90 TRP A O 1
ATOM 1573 N N A THR A 1 94 ? 14.400 41.136 -11.735 0.82 9.15 91 THR A N 1
ATOM 1574 N N B THR A 1 94 ? 14.400 41.123 -11.720 0.18 9.28 91 THR A N 1
ATOM 1575 C CA A THR A 1 94 ? 13.397 42.175 -11.589 0.82 9.42 91 THR A CA 1
ATOM 1576 C CA B THR A 1 94 ? 13.383 42.157 -11.627 0.18 9.91 91 THR A CA 1
ATOM 1577 C C A THR A 1 94 ? 12.201 41.612 -10.820 0.82 10.08 91 THR A C 1
ATOM 1578 C C B THR A 1 94 ? 12.220 41.624 -10.794 0.18 10.03 91 THR A C 1
ATOM 1579 O O A THR A 1 94 ? 12.214 40.472 -10.331 0.82 12.98 91 THR A O 1
ATOM 1580 O O B THR A 1 94 ? 12.276 40.528 -10.223 0.18 10.63 91 THR A O 1
ATOM 1601 N N . GLY A 1 95 ? 11.156 42.413 -10.741 1.00 10.06 92 GLY A N 1
ATOM 1602 C CA . GLY A 1 95 ? 9.954 42.072 -10.028 1.00 9.95 92 GLY A CA 1
ATOM 1603 C C . GLY A 1 95 ? 8.999 43.244 -10.130 1.00 9.75 92 GLY A C 1
ATOM 1604 O O . GLY A 1 95 ? 9.015 43.980 -11.123 1.00 10.98 92 GLY A O 1
ATOM 1609 N N . THR A 1 96 ? 8.186 43.441 -9.106 1.00 9.45 93 THR A N 1
ATOM 1610 C CA . THR A 1 96 ? 7.293 44.593 -9.058 1.00 9.49 93 THR A CA 1
ATOM 1611 C C . THR A 1 96 ? 8.123 45.822 -8.708 1.00 8.78 93 THR A C 1
ATOM 1612 O O . THR A 1 96 ? 8.722 45.850 -7.632 1.00 9.25 93 THR A O 1
ATOM 1623 N N . TYR A 1 97 ? 8.185 46.804 -9.608 1.00 8.88 94 TYR A N 1
ATOM 1624 C CA . TYR A 1 97 ? 9.051 47.964 -9.420 1.00 9.25 94 TYR A CA 1
ATOM 1625 C C . TYR A 1 97 ? 8.479 48.899 -8.362 1.00 8.92 94 TYR A C 1
ATOM 1626 O O . TYR A 1 97 ? 7.305 49.284 -8.435 1.00 9.54 94 TYR A O 1
ATOM 1644 N N . LYS A 1 98 ? 9.328 49.302 -7.418 1.00 8.77 95 LYS A N 1
ATOM 1645 C CA . LYS A 1 98 ? 8.953 50.195 -6.329 1.00 9.28 95 LYS A CA 1
ATOM 1646 C C . LYS A 1 98 ? 9.617 51.558 -6.385 1.00 9.20 95 LYS A C 1
ATOM 1647 O O . LYS A 1 98 ? 8.998 52.552 -6.007 1.00 10.96 95 LYS A O 1
ATOM 1666 N N . GLY A 1 99 ? 10.870 51.631 -6.808 1.00 8.51 96 GLY A N 1
ATOM 1667 C CA . GLY A 1 99 ? 11.604 52.879 -6.731 1.00 8.46 96 GLY A CA 1
ATOM 1668 C C . GLY A 1 99 ? 13.086 52.611 -6.908 1.00 7.77 96 GLY A C 1
ATOM 1669 O O . GLY A 1 99 ? 13.477 51.548 -7.384 1.00 7.76 96 GLY A O 1
ATOM 1673 N N . THR A 1 100 ? 13.900 53.594 -6.515 1.00 8.19 97 THR A N 1
ATOM 1674 C CA . THR A 1 100 ? 15.347 53.475 -6.650 1.00 8.05 97 THR A CA 1
ATOM 1675 C C . THR A 1 100 ? 16.045 53.937 -5.380 1.00 8.44 97 THR A C 1
ATOM 1676 O O . THR A 1 100 ? 15.495 54.680 -4.572 1.00 9.80 97 THR A O 1
ATOM 1687 N N . VAL A 1 101 ? 17.291 53.502 -5.221 1.00 8.46 98 VAL A N 1
ATOM 1688 C CA . VAL A 1 101 ? 18.163 53.950 -4.146 1.00 8.44 98 VAL A CA 1
ATOM 1689 C C . VAL A 1 101 ? 19.580 54.076 -4.684 1.00 8.46 98 VAL A C 1
ATOM 1690 O O . VAL A 1 101 ? 20.066 53.215 -5.416 1.00 9.15 98 VAL A O 1
ATOM 1703 N N . LYS A 1 102 ? 20.266 55.129 -4.269 1.00 9.26 99 LYS A N 1
ATOM 1704 C CA . LYS A 1 102 ? 21.686 55.300 -4.560 1.00 9.77 99 LYS A CA 1
ATOM 1705 C C . LYS A 1 102 ? 22.501 54.802 -3.374 1.00 9.84 99 LYS A C 1
ATOM 1706 O O . LYS A 1 102 ? 22.239 55.196 -2.231 1.00 11.11 99 LYS A O 1
ATOM 1719 N N . SER A 1 103 ? 23.508 53.979 -3.645 1.00 8.81 100 SER A N 1
ATOM 1720 C CA . SER A 1 103 ? 24.381 53.513 -2.582 1.00 8.82 100 SER A CA 1
ATOM 1721 C C . SER A 1 103 ? 25.697 53.046 -3.187 1.00 8.36 100 SER A C 1
ATOM 1722 O O . SER A 1 103 ? 25.708 52.384 -4.231 1.00 8.65 100 SER A O 1
ATOM 1730 N N . ASP A 1 104 ? 26.804 53.346 -2.502 1.00 9.06 101 ASP A N 1
ATOM 1731 C CA . ASP A 1 104 ? 28.093 52.760 -2.861 1.00 9.00 101 ASP A CA 1
ATOM 1732 C C . ASP A 1 104 ? 28.424 52.947 -4.342 1.00 9.61 101 ASP A C 1
ATOM 1733 O O . ASP A 1 104 ? 28.901 52.021 -5.016 1.00 10.30 101 ASP A O 1
ATOM 1742 N N . GLY A 1 105 ? 28.159 54.153 -4.853 1.00 10.32 102 GLY A N 1
ATOM 1743 C CA . GLY A 1 105 ? 28.509 54.518 -6.208 1.00 11.10 102 GLY A CA 1
ATOM 1744 C C . GLY A 1 105 ? 27.570 54.003 -7.273 1.00 11.31 102 GLY A C 1
ATOM 1745 O O . GLY A 1 105 ? 27.804 54.286 -8.454 1.00 13.19 102 GLY A O 1
ATOM 1749 N N . GLY A 1 106 ? 26.542 53.258 -6.899 1.00 9.91 103 GLY A N 1
ATOM 1750 C CA . GLY A 1 106 ? 25.581 52.711 -7.830 1.00 10.02 103 GLY A CA 1
ATOM 1751 C C . GLY A 1 106 ? 24.192 53.240 -7.608 1.00 9.51 103 GLY A C 1
ATOM 1752 O O . GLY A 1 106 ? 23.894 53.821 -6.557 1.00 10.65 103 GLY A O 1
ATOM 1756 N N . THR A 1 107 ? 23.333 53.057 -8.606 1.00 8.86 104 THR A N 1
ATOM 1757 C CA . THR A 1 107 ? 21.906 53.284 -8.458 1.00 8.41 104 THR A CA 1
ATOM 1758 C C . THR A 1 107 ? 21.232 51.937 -8.636 1.00 7.50 104 THR A C 1
ATOM 1759 O O . THR A 1 107 ? 21.524 51.214 -9.600 1.00 8.35 104 THR A O 1
ATOM 1770 N N . TYR A 1 108 ? 20.361 51.599 -7.689 1.00 7.42 105 TYR A N 1
ATOM 1771 C CA . TYR A 1 108 ? 19.690 50.316 -7.641 1.00 7.31 105 TYR A CA 1
ATOM 1772 C C . TYR A 1 108 ? 18.197 50.513 -7.823 1.00 6.69 105 TYR A C 1
ATOM 1773 O O . TYR A 1 108 ? 17.614 51.424 -7.243 1.00 8.13 105 TYR A O 1
ATOM 1791 N N . ASP A 1 109 ? 17.588 49.616 -8.577 1.00 6.57 106 ASP A N 1
ATOM 1792 C CA . ASP A 1 109 ? 16.140 49.509 -8.630 1.00 6.83 106 ASP A CA 1
ATOM 1793 C C . ASP A 1 109 ? 15.658 48.623 -7.493 1.00 6.81 106 ASP A C 1
ATOM 1794 O O . ASP A 1 109 ? 16.280 47.607 -7.169 1.00 7.91 106 ASP A O 1
ATOM 1803 N N . ILE A 1 110 ? 14.523 48.994 -6.922 1.00 6.77 107 ILE A N 1
ATOM 1804 C CA . ILE A 1 110 ? 13.912 48.278 -5.817 1.00 7.32 107 ILE A CA 1
ATOM 1805 C C . ILE A 1 110 ? 12.710 47.517 -6.350 1.00 7.48 107 ILE A C 1
ATOM 1806 O O . ILE A 1 110 ? 11.847 48.109 -7.012 1.00 8.12 107 ILE A O 1
ATOM 1822 N N . TYR A 1 111 ? 12.665 46.217 -6.074 1.00 7.30 108 TYR A N 1
ATOM 1823 C CA . TYR A 1 111 ? 11.574 45.361 -6.517 1.00 7.87 108 TYR A CA 1
ATOM 1824 C C . TYR A 1 111 ? 11.086 44.498 -5.364 1.00 7.68 108 TYR A C 1
ATOM 1825 O O . TYR A 1 111 ? 11.846 44.189 -4.434 1.00 8.33 108 TYR A O 1
ATOM 1843 N N . THR A 1 112 ? 9.828 44.064 -5.447 1.00 9.13 109 THR A N 1
ATOM 1844 C CA . THR A 1 112 ? 9.331 42.972 -4.623 1.00 9.83 109 THR A CA 1
ATOM 1845 C C . THR A 1 112 ? 8.849 41.827 -5.505 1.00 9.73 109 THR A C 1
ATOM 1846 O O . THR A 1 112 ? 8.372 42.029 -6.629 1.00 10.78 109 THR A O 1
ATOM 1857 N N . THR A 1 113 ? 8.987 40.616 -4.967 1.00 10.18 110 THR A N 1
ATOM 1858 C CA . THR A 1 113 ? 8.405 39.415 -5.551 1.00 10.83 110 THR A CA 1
ATOM 1859 C C . THR A 1 113 ? 7.895 38.554 -4.402 1.00 10.87 110 THR A C 1
ATOM 1860 O O . THR A 1 113 ? 8.222 38.787 -3.238 1.00 11.18 110 THR A O 1
ATOM 1871 N N . THR A 1 114 ? 7.121 37.535 -4.733 1.00 12.40 111 THR A N 1
ATOM 1872 C CA . THR A 1 114 ? 6.670 36.561 -3.751 1.00 12.64 111 THR A CA 1
ATOM 1873 C C . THR A 1 114 ? 6.918 35.191 -4.341 1.00 12.82 111 THR A C 1
ATOM 1874 O O . THR A 1 114 ? 6.673 34.964 -5.528 1.00 15.16 111 THR A O 1
ATOM 1885 N N . ARG A 1 115 ? 7.451 34.297 -3.514 1.00 12.88 112 ARG A N 1
ATOM 1886 C CA . ARG A 1 115 ? 7.675 32.908 -3.883 1.00 14.23 112 ARG A CA 1
ATOM 1887 C C . ARG A 1 115 ? 6.682 32.019 -3.148 1.00 13.92 112 ARG A C 1
ATOM 1888 O O . ARG A 1 115 ? 6.363 32.263 -1.982 1.00 14.20 112 ARG A O 1
ATOM 1909 N N . TYR A 1 116 ? 6.205 30.981 -3.835 1.00 14.62 113 TYR A N 1
ATOM 1910 C CA . TYR A 1 116 ? 5.239 30.027 -3.305 1.00 15.52 113 TYR A CA 1
ATOM 1911 C C . TYR A 1 116 ? 5.800 28.620 -3.413 1.00 16.33 113 TYR A C 1
ATOM 1912 O O . TYR A 1 116 ? 6.430 28.261 -4.415 1.00 17.15 113 TYR A O 1
ATOM 1930 N N . ASN A 1 117 ? 5.580 27.837 -2.363 1.00 17.40 114 ASN A N 1
ATOM 1931 C CA . ASN A 1 117 ? 5.969 26.430 -2.327 1.00 19.55 114 ASN A CA 1
ATOM 1932 C C . ASN A 1 117 ? 7.423 26.239 -2.757 1.00 17.95 114 ASN A C 1
ATOM 1933 O O . ASN A 1 117 ? 7.768 25.370 -3.561 1.00 20.19 114 ASN A O 1
ATOM 1944 N N . ALA A 1 118 ? 8.283 27.046 -2.159 1.00 15.78 115 ALA A N 1
ATOM 1945 C CA . ALA A 1 118 ? 9.683 27.166 -2.528 1.00 15.62 115 ALA A CA 1
ATOM 1946 C C . ALA A 1 118 ? 10.557 26.986 -1.301 1.00 14.10 115 ALA A C 1
ATOM 1947 O O . ALA A 1 118 ? 10.112 27.232 -0.176 1.00 13.86 115 ALA A O 1
ATOM 1954 N N . PRO A 1 119 ? 11.818 26.597 -1.483 1.00 14.46 116 PRO A N 1
ATOM 1955 C CA . PRO A 1 119 ? 12.706 26.441 -0.333 1.00 13.68 116 PRO A CA 1
ATOM 1956 C C . PRO A 1 119 ? 13.011 27.770 0.343 1.00 12.55 116 PRO A C 1
ATOM 1957 O O . PRO A 1 119 ? 13.216 28.803 -0.304 1.00 13.29 116 PRO A O 1
ATOM 1968 N N . SER A 1 120 ? 13.071 27.719 1.666 1.00 12.53 117 SER A N 1
ATOM 1969 C CA . SER A 1 120 ? 13.486 28.844 2.480 1.00 11.91 117 SER A CA 1
ATOM 1970 C C . SER A 1 120 ? 14.191 28.284 3.705 1.00 11.93 117 SER A C 1
ATOM 1971 O O . SER A 1 120 ? 14.328 27.072 3.872 1.00 13.44 117 SER A O 1
ATOM 1979 N N . ILE A 1 121 ? 14.611 29.183 4.597 1.00 11.56 118 ILE A N 1
ATOM 1980 C CA . ILE A 1 121 ? 15.165 28.738 5.869 1.00 12.76 118 ILE A CA 1
ATOM 1981 C C . ILE A 1 121 ? 14.143 28.036 6.755 1.00 13.33 118 ILE A C 1
ATOM 1982 O O . ILE A 1 121 ? 14.528 27.455 7.778 1.00 15.73 118 ILE A O 1
ATOM 1998 N N . ASP A 1 122 ? 12.861 28.061 6.389 1.00 13.42 119 ASP A N 1
ATOM 1999 C CA . ASP A 1 122 ? 11.798 27.418 7.159 1.00 15.78 119 ASP A CA 1
ATOM 2000 C C . ASP A 1 122 ? 11.285 26.119 6.544 1.00 16.73 119 ASP A C 1
ATOM 2001 O O . ASP A 1 122 ? 10.352 25.524 7.099 1.00 19.34 119 ASP A O 1
ATOM 2010 N N . GLY A 1 123 ? 11.832 25.668 5.430 1.00 17.38 120 GLY A N 1
ATOM 2011 C CA . GLY A 1 123 ? 11.399 24.404 4.860 1.00 17.66 120 GLY A CA 1
ATOM 2012 C C . GLY A 1 123 ? 11.565 24.372 3.355 1.00 16.11 120 GLY A C 1
ATOM 2013 O O . GLY A 1 123 ? 11.948 25.351 2.728 1.00 16.97 120 GLY A O 1
ATOM 2017 N N A ASP A 1 124 ? 11.239 23.208 2.786 0.75 16.76 121 ASP A N 1
ATOM 2018 N N B ASP A 1 124 ? 11.267 23.197 2.775 0.25 18.13 121 ASP A N 1
ATOM 2019 C CA A ASP A 1 124 ? 11.409 23.006 1.352 0.75 18.40 121 ASP A CA 1
ATOM 2020 C CA B ASP A 1 124 ? 11.424 23.020 1.331 0.25 20.11 121 ASP A CA 1
ATOM 2021 C C A ASP A 1 124 ? 10.283 23.628 0.548 0.75 18.14 121 ASP A C 1
ATOM 2022 C C B ASP A 1 124 ? 10.266 23.588 0.527 0.25 19.36 121 ASP A C 1
ATOM 2023 O O A ASP A 1 124 ? 10.482 23.955 -0.624 0.75 18.68 121 ASP A O 1
ATOM 2024 O O B ASP A 1 124 ? 10.428 23.823 -0.674 0.25 19.93 121 ASP A O 1
ATOM 2039 N N . ARG A 1 125 ? 9.099 23.779 1.140 1.00 18.26 122 ARG A N 1
ATOM 2040 C CA . ARG A 1 125 ? 7.907 24.227 0.413 1.00 18.65 122 ARG A CA 1
ATOM 2041 C C . ARG A 1 125 ? 7.223 25.308 1.241 1.00 17.71 122 ARG A C 1
ATOM 2042 O O . ARG A 1 125 ? 6.348 25.019 2.064 1.00 19.65 122 ARG A O 1
ATOM 2050 N N . THR A 1 126 ? 7.624 26.555 1.002 1.00 16.31 123 THR A N 1
ATOM 2051 C CA . THR A 1 126 ? 7.165 27.681 1.797 1.00 14.85 123 THR A CA 1
ATOM 2052 C C . THR A 1 126 ? 6.840 28.871 0.904 1.00 13.06 123 THR A C 1
ATOM 2053 O O . THR A 1 126 ? 7.253 28.947 -0.260 1.00 13.93 123 THR A O 1
ATOM 2064 N N . THR A 1 127 ? 6.079 29.802 1.475 1.00 12.70 124 THR A N 1
ATOM 2065 C CA . THR A 1 127 ? 5.732 31.055 0.822 1.00 12.70 124 THR A CA 1
ATOM 2066 C C . THR A 1 127 ? 6.441 32.191 1.539 1.00 13.13 124 THR A C 1
ATOM 2067 O O . THR A 1 127 ? 6.467 32.233 2.773 1.00 14.73 124 THR A O 1
ATOM 2078 N N . PHE A 1 128 ? 7.037 33.104 0.772 1.00 12.26 125 PHE A N 1
ATOM 2079 C CA . PHE A 1 128 ? 7.746 34.227 1.379 1.00 11.69 125 PHE A CA 1
ATOM 2080 C C . PHE A 1 128 ? 7.856 35.369 0.390 1.00 10.67 125 PHE A C 1
ATOM 2081 O O . PHE A 1 128 ? 7.958 35.165 -0.814 1.00 12.03 125 PHE A O 1
ATOM 2098 N N . THR A 1 129 ? 7.827 36.577 0.926 1.00 11.65 126 THR A N 1
ATOM 2099 C CA . THR A 1 129 ? 8.128 37.760 0.135 1.00 11.67 126 THR A CA 1
ATOM 2100 C C . THR A 1 129 ? 9.637 37.972 0.026 1.00 9.91 126 THR A C 1
ATOM 2101 O O . THR A 1 129 ? 10.399 37.621 0.929 1.00 10.02 126 THR A O 1
ATOM 2112 N N . GLN A 1 130 ? 10.055 38.527 -1.103 1.00 9.61 127 GLN A N 1
ATOM 2113 C CA . GLN A 1 130 ? 11.445 38.859 -1.377 1.00 8.89 127 GLN A CA 1
ATOM 2114 C C . GLN A 1 130 ? 11.544 40.351 -1.653 1.00 8.11 127 GLN A C 1
ATOM 2115 O O . GLN A 1 130 ? 10.768 40.911 -2.440 1.00 9.34 127 GLN A O 1
ATOM 2129 N N . TYR A 1 131 ? 12.530 40.976 -1.013 1.00 7.42 128 TYR A N 1
ATOM 2130 C CA . TYR A 1 131 ? 12.875 42.369 -1.253 1.00 7.60 128 TYR A CA 1
ATOM 2131 C C . TYR A 1 131 ? 14.176 42.427 -2.027 1.00 6.92 128 TYR A C 1
ATOM 2132 O O . TYR A 1 131 ? 15.131 41.752 -1.651 1.00 7.92 128 TYR A O 1
ATOM 2150 N N . TRP A 1 132 ? 14.216 43.247 -3.063 1.00 7.07 129 TRP A N 1
ATOM 2151 C CA . TRP A 1 132 ? 15.368 43.338 -3.939 1.00 7.58 129 TRP A CA 1
ATOM 2152 C C . TRP A 1 132 ? 15.813 44.774 -4.121 1.00 6.84 129 TRP A C 1
ATOM 2153 O O . TRP A 1 132 ? 14.997 45.653 -4.394 1.00 7.46 129 TRP A O 1
ATOM 2174 N N . SER A 1 133 ? 17.133 44.981 -4.094 1.00 6.67 130 SER A N 1
ATOM 2175 C CA . SER A 1 133 ? 17.792 46.090 -4.770 1.00 6.01 130 SER A CA 1
ATOM 2176 C C . SER A 1 133 ? 18.665 45.483 -5.851 1.00 6.02 130 SER A C 1
ATOM 2177 O O . SER A 1 133 ? 19.478 44.604 -5.554 1.00 7.10 130 SER A O 1
ATOM 2185 N N . VAL A 1 134 ? 18.498 45.925 -7.091 1.00 6.42 131 VAL A N 1
ATOM 2186 C CA . VAL A 1 134 ? 19.248 45.371 -8.214 1.00 6.17 131 VAL A CA 1
ATOM 2187 C C . VAL A 1 134 ? 19.940 46.537 -8.912 1.00 6.39 131 VAL A C 1
ATOM 2188 O O . VAL A 1 134 ? 19.281 47.480 -9.371 1.00 6.78 131 VAL A O 1
ATOM 2201 N N . ARG A 1 135 ? 21.259 46.492 -9.019 1.00 6.15 132 ARG A N 1
ATOM 2202 C CA . ARG A 1 135 ? 21.980 47.606 -9.617 1.00 6.59 132 ARG A CA 1
ATOM 2203 C C . ARG A 1 135 ? 21.469 47.823 -11.041 1.00 6.75 132 ARG A C 1
ATOM 2204 O O . ARG A 1 135 ? 21.143 46.873 -11.757 1.00 6.97 132 ARG A O 1
ATOM 2225 N N . GLN A 1 136 ? 21.394 49.088 -11.470 1.00 7.03 133 GLN A N 1
ATOM 2226 C CA . GLN A 1 136 ? 20.853 49.383 -12.801 1.00 7.20 133 GLN A CA 1
ATOM 2227 C C . GLN A 1 136 ? 21.765 48.882 -13.909 1.00 7.80 133 GLN A C 1
ATOM 2228 O O . GLN A 1 136 ? 21.282 48.503 -14.983 1.00 8.87 133 GLN A O 1
ATOM 2242 N N A SER A 1 137 ? 23.069 48.880 -13.674 0.62 8.08 134 SER A N 1
ATOM 2243 N N B SER A 1 137 ? 23.076 48.929 -13.678 0.38 7.98 134 SER A N 1
ATOM 2244 C CA A SER A 1 137 ? 24.044 48.276 -14.563 0.62 8.38 134 SER A CA 1
ATOM 2245 C CA B SER A 1 137 ? 24.098 48.343 -14.529 0.38 8.04 134 SER A CA 1
ATOM 2246 C C A SER A 1 137 ? 24.983 47.450 -13.700 0.62 7.08 134 SER A C 1
ATOM 2247 C C B SER A 1 137 ? 24.927 47.402 -13.666 0.38 7.36 134 SER A C 1
ATOM 2248 O O A SER A 1 137 ? 25.172 47.736 -12.516 0.62 6.62 134 SER A O 1
ATOM 2249 O O B SER A 1 137 ? 24.984 47.546 -12.442 0.38 8.17 134 SER A O 1
ATOM 2264 N N . LYS A 1 138 ? 25.577 46.433 -14.306 1.00 7.31 135 LYS A N 1
ATOM 2265 C CA . LYS A 1 138 ? 26.416 45.511 -13.550 1.00 7.50 135 LYS A CA 1
ATOM 2266 C C . LYS A 1 138 ? 27.577 46.250 -12.897 1.00 7.23 135 LYS A C 1
ATOM 2267 O O . LYS A 1 138 ? 28.296 47.014 -13.553 1.00 8.25 135 LYS A O 1
ATOM 2287 N N . ARG A 1 139 ? 27.799 45.986 -11.616 1.00 7.10 136 ARG A N 1
ATOM 2288 C CA . ARG A 1 139 ? 28.938 46.570 -10.929 1.00 6.90 136 ARG A CA 1
ATOM 2289 C C . ARG A 1 139 ? 30.221 45.942 -11.463 1.00 6.67 136 ARG A C 1
ATOM 2290 O O . ARG A 1 139 ? 30.293 44.724 -11.629 1.00 7.35 136 ARG A O 1
ATOM 2311 N N . PRO A 1 140 ? 31.269 46.725 -11.690 1.00 7.40 137 PRO A N 1
ATOM 2312 C CA . PRO A 1 140 ? 32.557 46.118 -12.012 1.00 7.43 137 PRO A CA 1
ATOM 2313 C C . PRO A 1 140 ? 32.974 45.162 -10.911 1.00 7.10 137 PRO A C 1
ATOM 2314 O O . PRO A 1 140 ? 32.655 45.365 -9.737 1.00 8.12 137 PRO A O 1
ATOM 2325 N N . THR A 1 141 ? 33.726 44.138 -11.285 1.00 7.06 138 THR A N 1
ATOM 2326 C CA . THR A 1 141 ? 34.265 43.181 -10.343 1.00 6.74 138 THR A CA 1
ATOM 2327 C C . THR A 1 141 ? 35.782 43.169 -10.443 1.00 7.29 138 THR A C 1
ATOM 2328 O O . THR A 1 141 ? 36.384 43.586 -11.426 1.00 9.05 138 THR A O 1
ATOM 2339 N N . GLY A 1 142 ? 36.410 42.656 -9.398 1.00 7.67 139 GLY A N 1
ATOM 2340 C CA . GLY A 1 142 ? 37.849 42.467 -9.355 1.00 8.20 139 GLY A CA 1
ATOM 2341 C C . GLY A 1 142 ? 38.579 43.457 -8.481 1.00 8.39 139 GLY A C 1
ATOM 2342 O O . GLY A 1 142 ? 39.774 43.273 -8.237 1.00 9.95 139 GLY A O 1
ATOM 2346 N N . SER A 1 143 ? 37.905 44.491 -8.012 1.00 8.47 140 SER A N 1
ATOM 2347 C CA . SER A 1 143 ? 38.427 45.434 -7.043 1.00 9.10 140 SER A CA 1
ATOM 2348 C C . SER A 1 143 ? 37.544 45.383 -5.801 1.00 8.80 140 SER A C 1
ATOM 2349 O O . SER A 1 143 ? 36.433 44.851 -5.814 1.00 9.42 140 SER A O 1
ATOM 2357 N N . ASN A 1 144 ? 38.023 45.982 -4.717 1.00 9.25 141 ASN A N 1
ATOM 2358 C CA . ASN A 1 144 ? 37.259 45.951 -3.479 1.00 8.91 141 ASN A CA 1
ATOM 2359 C C . ASN A 1 144 ? 35.993 46.783 -3.629 1.00 8.83 141 ASN A C 1
ATOM 2360 O O . ASN A 1 144 ? 36.021 47.902 -4.166 1.00 11.21 141 ASN A O 1
ATOM 2371 N N . ALA A 1 145 ? 34.893 46.236 -3.141 1.00 8.26 142 ALA A N 1
ATOM 2372 C CA . ALA A 1 145 ? 33.565 46.824 -3.245 1.00 8.53 142 ALA A CA 1
ATOM 2373 C C . ALA A 1 145 ? 32.904 46.805 -1.879 1.00 8.50 142 ALA A C 1
ATOM 2374 O O . ALA A 1 145 ? 33.211 45.959 -1.036 1.00 10.63 142 ALA A O 1
ATOM 2381 N N A THR A 1 146 ? 32.007 47.752 -1.652 0.82 9.29 143 THR A N 1
ATOM 2382 N N B THR A 1 146 ? 31.966 47.728 -1.670 0.18 8.74 143 THR A N 1
ATOM 2383 C CA A THR A 1 146 ? 31.258 47.858 -0.412 0.82 9.27 143 THR A CA 1
ATOM 2384 C CA B THR A 1 146 ? 31.261 47.848 -0.401 0.18 8.41 143 THR A CA 1
ATOM 2385 C C A THR A 1 146 ? 29.763 47.876 -0.703 0.82 7.59 143 THR A C 1
ATOM 2386 C C B THR A 1 146 ? 29.761 47.951 -0.634 0.18 7.84 143 THR A C 1
ATOM 2387 O O A THR A 1 146 ? 29.316 48.496 -1.674 0.82 8.22 143 THR A O 1
ATOM 2388 O O B THR A 1 146 ? 29.307 48.683 -1.519 0.18 7.41 143 THR A O 1
ATOM 2409 N N . ILE A 1 147 ? 28.998 47.222 0.177 1.00 8.00 144 ILE A N 1
ATOM 2410 C CA . ILE A 1 147 ? 27.547 47.369 0.250 1.00 7.83 144 ILE A CA 1
ATOM 2411 C C . ILE A 1 147 ? 27.224 47.933 1.631 1.00 7.57 144 ILE A C 1
ATOM 2412 O O . ILE A 1 147 ? 27.438 47.268 2.652 1.00 8.97 144 ILE A O 1
ATOM 2429 N N . THR A 1 148 ? 26.708 49.153 1.647 1.00 7.97 145 THR A N 1
ATOM 2430 C CA . THR A 1 148 ? 26.258 49.821 2.869 1.00 8.81 145 THR A CA 1
ATOM 2431 C C . THR A 1 148 ? 24.796 49.444 3.045 1.00 8.19 145 THR A C 1
ATOM 2432 O O . THR A 1 148 ? 23.891 50.093 2.522 1.00 8.89 145 THR A O 1
ATOM 2443 N N . PHE A 1 149 ? 24.562 48.326 3.737 1.00 8.55 146 PHE A N 1
ATOM 2444 C CA . PHE A 1 149 ? 23.233 47.724 3.752 1.00 8.25 146 PHE A CA 1
ATOM 2445 C C . PHE A 1 149 ? 22.178 48.671 4.316 1.00 8.44 146 PHE A C 1
ATOM 2446 O O . PHE A 1 149 ? 21.026 48.641 3.863 1.00 8.53 146 PHE A O 1
ATOM 2463 N N . SER A 1 150 ? 22.540 49.529 5.274 1.00 9.08 147 SER A N 1
ATOM 2464 C CA . SER A 1 150 ? 21.541 50.430 5.858 1.00 9.68 147 SER A CA 1
ATOM 2465 C C . SER A 1 150 ? 20.874 51.312 4.801 1.00 9.59 147 SER A C 1
ATOM 2466 O O . SER A 1 150 ? 19.707 51.687 4.956 1.00 10.05 147 SER A O 1
ATOM 2474 N N . ASN A 1 151 ? 21.602 51.700 3.749 1.00 9.23 148 ASN A N 1
ATOM 2475 C CA . ASN A 1 151 ? 20.968 52.516 2.717 1.00 9.02 148 ASN A CA 1
ATOM 2476 C C . ASN A 1 151 ? 19.816 51.771 2.060 1.00 8.77 148 ASN A C 1
ATOM 2477 O O . ASN A 1 151 ? 18.800 52.375 1.694 1.00 9.70 148 ASN A O 1
ATOM 2488 N N . HIS A 1 152 ? 19.973 50.461 1.861 1.00 8.51 149 HIS A N 1
ATOM 2489 C CA . HIS A 1 152 ? 18.928 49.632 1.279 1.00 8.27 149 HIS A CA 1
ATOM 2490 C C . HIS A 1 152 ? 17.783 49.457 2.261 1.00 8.54 149 HIS A C 1
ATOM 2491 O O . HIS A 1 152 ? 16.617 49.628 1.895 1.00 9.05 149 HIS A O 1
ATOM 2505 N N . VAL A 1 153 ? 18.102 49.124 3.512 1.00 8.81 150 VAL A N 1
ATOM 2506 C CA . VAL A 1 153 ? 17.056 48.983 4.521 1.00 9.84 150 VAL A CA 1
ATOM 2507 C C . VAL A 1 153 ? 16.194 50.233 4.560 1.00 10.23 150 VAL A C 1
ATOM 2508 O O . VAL A 1 153 ? 14.962 50.156 4.591 1.00 10.96 150 VAL A O 1
ATOM 2521 N N . ASN A 1 154 ? 16.835 51.401 4.601 1.00 10.57 151 ASN A N 1
ATOM 2522 C CA . ASN A 1 154 ? 16.092 52.657 4.706 1.00 11.71 151 ASN A CA 1
ATOM 2523 C C . ASN A 1 154 ? 15.233 52.915 3.474 1.00 11.05 151 ASN A C 1
ATOM 2524 O O . ASN A 1 154 ? 14.083 53.356 3.592 1.00 11.83 151 ASN A O 1
ATOM 2535 N N . ALA A 1 155 ? 15.778 52.682 2.283 1.00 10.29 152 ALA A N 1
ATOM 2536 C CA . ALA A 1 155 ? 14.991 52.912 1.082 1.00 9.74 152 ALA A CA 1
ATOM 2537 C C . ALA A 1 155 ? 13.817 51.946 0.999 1.00 9.79 152 ALA A C 1
ATOM 2538 O O . ALA A 1 155 ? 12.706 52.344 0.632 1.00 10.35 152 ALA A O 1
ATOM 2545 N N . TRP A 1 156 ? 14.039 50.681 1.350 1.00 9.18 153 TRP A N 1
ATOM 2546 C CA . TRP A 1 156 ? 12.946 49.718 1.368 1.00 9.10 153 TRP A CA 1
ATOM 2547 C C . TRP A 1 156 ? 11.848 50.191 2.312 1.00 10.19 153 TRP A C 1
ATOM 2548 O O . TRP A 1 156 ? 10.666 50.173 1.971 1.00 10.47 153 TRP A O 1
ATOM 2569 N N . LYS A 1 157 ? 12.228 50.637 3.507 1.00 11.09 154 LYS A N 1
ATOM 2570 C CA . LYS A 1 157 ? 11.235 51.126 4.459 1.00 12.10 154 LYS A CA 1
ATOM 2571 C C . LYS A 1 157 ? 10.397 52.236 3.856 1.00 13.42 154 LYS A C 1
ATOM 2572 O O . LYS A 1 157 ? 9.194 52.328 4.120 1.00 14.78 154 LYS A O 1
ATOM 2584 N N . SER A 1 158 ? 11.024 53.120 3.074 1.00 13.31 155 SER A N 1
ATOM 2585 C CA . SER A 1 158 ? 10.315 54.259 2.502 1.00 13.97 155 SER A CA 1
ATOM 2586 C C . SER A 1 158 ? 9.266 53.838 1.487 1.00 14.70 155 SER A C 1
ATOM 2587 O O . SER A 1 158 ? 8.394 54.646 1.164 1.00 17.07 155 SER A O 1
ATOM 2595 N N . HIS A 1 159 ? 9.325 52.604 0.993 1.00 13.76 156 HIS A N 1
ATOM 2596 C CA . HIS A 1 159 ? 8.334 52.052 0.077 1.00 13.97 156 HIS A CA 1
ATOM 2597 C C . HIS A 1 159 ? 7.495 50.963 0.732 1.00 14.74 156 HIS A C 1
ATOM 2598 O O . HIS A 1 159 ? 6.910 50.134 0.031 1.00 16.07 156 HIS A O 1
ATOM 2612 N N . GLY A 1 160 ? 7.419 50.964 2.062 1.00 14.79 157 GLY A N 1
ATOM 2613 C CA . GLY A 1 160 ? 6.560 50.047 2.776 1.00 14.96 157 GLY A CA 1
ATOM 2614 C C . GLY A 1 160 ? 7.104 48.646 2.884 1.00 14.73 157 GLY A C 1
ATOM 2615 O O . GLY A 1 160 ? 6.350 47.733 3.222 1.00 16.92 157 GLY A O 1
ATOM 2619 N N . MET A 1 161 ? 8.395 48.456 2.632 1.00 12.38 158 MET A N 1
ATOM 2620 C CA . MET A 1 161 ? 9.036 47.145 2.662 1.00 11.53 158 MET A CA 1
ATOM 2621 C C . MET A 1 161 ? 9.823 47.059 3.964 1.00 11.66 158 MET A C 1
ATOM 2622 O O . MET A 1 161 ? 10.983 47.465 4.046 1.00 12.58 158 MET A O 1
ATOM 2636 N N . ASN A 1 162 ? 9.167 46.543 5.002 1.00 11.84 159 ASN A N 1
ATOM 2637 C CA . ASN A 1 162 ? 9.743 46.417 6.336 1.00 12.14 159 ASN A CA 1
ATOM 2638 C C . ASN A 1 162 ? 10.226 44.990 6.552 1.00 10.58 159 ASN A C 1
ATOM 2639 O O . ASN A 1 162 ? 9.520 44.032 6.230 1.00 12.15 159 ASN A O 1
ATOM 2650 N N . LEU A 1 163 ? 11.429 44.858 7.083 1.00 11.38 160 LEU A N 1
ATOM 2651 C CA . LEU A 1 163 ? 11.985 43.547 7.383 1.00 10.88 160 LEU A CA 1
ATOM 2652 C C . LEU A 1 163 ? 11.451 43.035 8.721 1.00 11.82 160 LEU A C 1
ATOM 2653 O O . LEU A 1 163 ? 10.913 43.786 9.526 1.00 13.10 160 LEU A O 1
ATOM 2669 N N . GLY A 1 164 ? 11.593 41.727 8.940 1.00 11.20 161 GLY A N 1
ATOM 2670 C CA . GLY A 1 164 ? 11.195 41.119 10.192 1.00 11.74 161 GLY A CA 1
ATOM 2671 C C . GLY A 1 164 ? 12.140 41.466 11.328 1.00 12.71 161 GLY A C 1
ATOM 2672 O O . GLY A 1 164 ? 13.197 42.074 11.151 1.00 13.31 161 GLY A O 1
ATOM 2676 N N . SER A 1 165 ? 11.744 41.057 12.530 1.00 12.99 162 SER A N 1
ATOM 2677 C CA . SER A 1 165 ? 12.476 41.425 13.729 1.00 14.10 162 SER A CA 1
ATOM 2678 C C . SER A 1 165 ? 13.548 40.418 14.125 1.00 14.26 162 SER A C 1
ATOM 2679 O O . SER A 1 165 ? 14.406 40.748 14.950 1.00 15.54 162 SER A O 1
ATOM 2687 N N A ASN A 1 166 ? 13.510 39.220 13.571 0.57 13.48 163 ASN A N 1
ATOM 2688 N N B ASN A 1 166 ? 13.538 39.204 13.563 0.43 13.96 163 ASN A N 1
ATOM 2689 C CA A ASN A 1 166 ? 14.432 38.156 13.919 0.57 13.77 163 ASN A CA 1
ATOM 2690 C CA B ASN A 1 166 ? 14.449 38.129 13.962 0.43 14.30 163 ASN A CA 1
ATOM 2691 C C A ASN A 1 166 ? 15.394 38.013 12.749 0.57 12.84 163 ASN A C 1
ATOM 2692 C C B ASN A 1 166 ? 15.424 37.836 12.823 0.43 13.10 163 ASN A C 1
ATOM 2693 O O A ASN A 1 166 ? 14.964 37.749 11.624 0.57 13.84 163 ASN A O 1
ATOM 2694 O O B ASN A 1 166 ? 15.059 37.190 11.836 0.43 13.62 163 ASN A O 1
ATOM 2715 N N . TRP A 1 167 ? 16.674 38.264 12.994 1.00 12.32 164 TRP A N 1
ATOM 2716 C CA . TRP A 1 167 ? 17.671 38.241 11.927 1.00 11.51 164 TRP A CA 1
ATOM 2717 C C . TRP A 1 167 ? 18.320 36.870 11.803 1.00 11.11 164 TRP A C 1
ATOM 2718 O O . TRP A 1 167 ? 18.878 36.351 12.772 1.00 12.76 164 TRP A O 1
ATOM 2740 N N . ALA A 1 168 ? 18.260 36.299 10.602 1.00 10.72 165 ALA A N 1
ATOM 2741 C CA . ALA A 1 168 ? 18.942 35.055 10.272 1.00 10.32 165 ALA A CA 1
ATOM 2742 C C . ALA A 1 168 ? 20.193 35.375 9.455 1.00 9.63 165 ALA A C 1
ATOM 2743 O O . ALA A 1 168 ? 20.738 36.471 9.588 1.00 10.05 165 ALA A O 1
ATOM 2750 N N . TYR A 1 169 ? 20.680 34.460 8.621 1.00 9.30 166 TYR A N 1
ATOM 2751 C CA . TYR A 1 169 ? 21.995 34.675 8.026 1.00 9.01 166 TYR A CA 1
ATOM 2752 C C . TYR A 1 169 ? 22.005 35.881 7.090 1.00 8.10 166 TYR A C 1
ATOM 2753 O O . TYR A 1 169 ? 20.974 36.344 6.592 1.00 8.52 166 TYR A O 1
ATOM 2771 N N . GLN A 1 170 ? 23.215 36.347 6.808 1.00 7.86 167 GLN A N 1
ATOM 2772 C CA . GLN A 1 170 ? 23.467 37.502 5.940 1.00 7.63 167 GLN A CA 1
ATOM 2773 C C . GLN A 1 170 ? 24.812 37.241 5.267 1.00 7.39 167 GLN A C 1
ATOM 2774 O O . GLN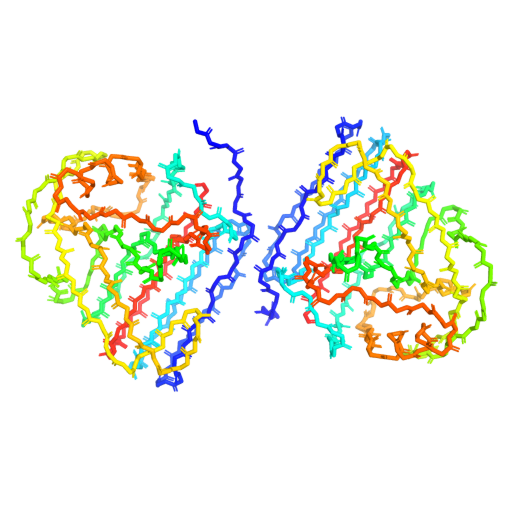 A 1 170 ? 25.844 37.246 5.950 1.00 7.83 167 GLN A O 1
ATOM 2788 N N A VAL A 1 171 ? 24.808 36.938 3.974 0.57 7.14 168 VAL A N 1
ATOM 2789 N N B VAL A 1 171 ? 24.808 37.027 3.946 0.43 6.80 168 VAL A N 1
ATOM 2790 C CA A VAL A 1 171 ? 26.034 36.520 3.311 0.57 7.12 168 VAL A CA 1
ATOM 2791 C CA B VAL A 1 171 ? 25.917 36.386 3.232 0.43 6.42 168 VAL A CA 1
ATOM 2792 C C A VAL A 1 171 ? 26.216 37.289 2.015 0.57 6.36 168 VAL A C 1
ATOM 2793 C C B VAL A 1 171 ? 26.178 37.125 1.921 0.43 6.22 168 VAL A C 1
ATOM 2794 O O A VAL A 1 171 ? 25.269 37.821 1.431 0.57 6.77 168 VAL A O 1
ATOM 2795 O O B VAL A 1 171 ? 25.233 37.471 1.205 0.43 6.25 168 VAL A O 1
ATOM 2820 N N . MET A 1 172 ? 27.458 37.344 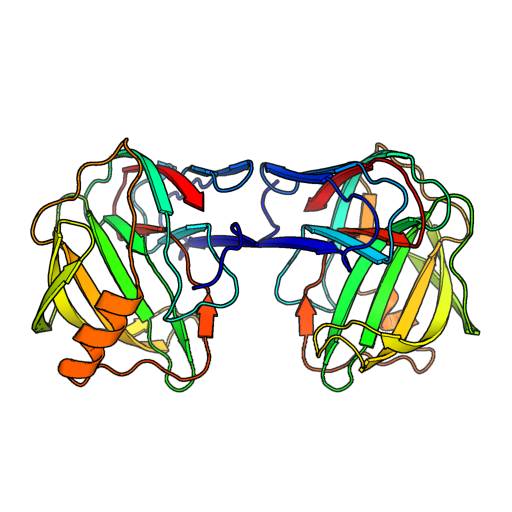1.574 1.00 6.23 169 MET A N 1
ATOM 2821 C CA . MET A 1 172 ? 27.798 37.849 0.243 1.00 5.72 169 MET A CA 1
ATOM 2822 C C . MET A 1 172 ? 27.950 36.641 -0.675 1.00 5.58 169 MET A C 1
ATOM 2823 O O . MET A 1 172 ? 28.907 35.858 -0.546 1.00 6.59 169 MET A O 1
ATOM 2838 N N . ALA A 1 173 ? 26.957 36.439 -1.523 1.00 5.80 170 ALA A N 1
ATOM 2839 C CA . ALA A 1 173 ? 26.702 35.175 -2.178 1.00 5.74 170 ALA A CA 1
ATOM 2840 C C . ALA A 1 173 ? 26.885 35.211 -3.688 1.00 5.38 170 ALA A C 1
ATOM 2841 O O . ALA A 1 173 ? 26.778 36.247 -4.348 1.00 5.81 170 ALA A O 1
ATOM 2848 N N . THR A 1 174 ? 27.073 33.993 -4.204 1.00 5.42 171 THR A N 1
ATOM 2849 C CA . THR A 1 174 ? 26.812 33.607 -5.580 1.00 5.81 171 THR A CA 1
ATOM 2850 C C . THR A 1 174 ? 25.543 32.761 -5.555 1.00 5.86 171 THR A C 1
ATOM 2851 O O . THR A 1 174 ? 25.522 31.699 -4.925 1.00 6.55 171 THR A O 1
ATOM 2862 N N . ALA A 1 175 ? 24.502 33.222 -6.246 1.00 6.45 172 ALA A N 1
ATOM 2863 C CA . ALA A 1 175 ? 23.251 32.491 -6.342 1.00 7.08 172 ALA A CA 1
ATOM 2864 C C . ALA A 1 175 ? 22.913 32.270 -7.805 1.00 7.46 172 ALA A C 1
ATOM 2865 O O . ALA A 1 175 ? 23.328 33.043 -8.681 1.00 7.90 172 ALA A O 1
ATOM 2872 N N . GLY A 1 176 ? 22.144 31.230 -8.084 1.00 8.54 173 GLY A N 1
ATOM 2873 C CA . GLY A 1 176 ? 21.776 31.021 -9.464 1.00 9.85 173 GLY A CA 1
ATOM 2874 C C . GLY A 1 176 ? 20.576 30.119 -9.585 1.00 9.35 173 GLY A C 1
ATOM 2875 O O . GLY A 1 176 ? 20.107 29.498 -8.628 1.00 9.61 173 GLY A O 1
ATOM 2879 N N . TYR A 1 177 ? 20.072 30.060 -10.812 1.00 8.98 174 TYR A N 1
ATOM 2880 C CA . TYR A 1 177 ? 18.906 29.249 -11.144 1.00 9.14 174 TYR A CA 1
ATOM 2881 C C . TYR A 1 177 ? 19.048 28.764 -12.574 1.00 8.40 174 TYR A C 1
ATOM 2882 O O . TYR A 1 177 ? 19.109 29.569 -13.502 1.00 9.56 174 TYR A O 1
ATOM 2900 N N . GLN A 1 178 ? 19.063 27.451 -12.757 1.00 8.09 175 GLN A N 1
ATOM 2901 C CA . GLN A 1 178 ? 19.066 26.832 -14.076 1.00 9.60 175 GLN A CA 1
ATOM 2902 C C . GLN A 1 178 ? 20.164 27.390 -14.959 1.00 10.62 175 GLN A C 1
ATOM 2903 O O . GLN A 1 178 ? 19.930 27.722 -16.121 1.00 13.98 175 GLN A O 1
ATOM 2917 N N A SER A 1 179 ? 21.380 27.446 -14.429 0.44 9.60 176 SER A N 1
ATOM 2918 N N B SER A 1 179 ? 21.379 27.432 -14.369 0.25 9.47 176 SER A N 1
ATOM 2919 N N C SER A 1 179 ? 21.382 27.437 -14.445 0.31 9.47 176 SER A N 1
ATOM 2920 C CA A SER A 1 179 ? 22.442 28.094 -15.162 0.44 9.99 176 SER A CA 1
ATOM 2921 C CA B SER A 1 179 ? 22.502 28.321 -14.682 0.25 9.19 176 SER A CA 1
ATOM 2922 C CA C SER A 1 179 ? 22.428 28.037 -15.239 0.31 9.38 176 SER A CA 1
ATOM 2923 C C A SER A 1 179 ? 23.770 27.401 -14.894 0.44 8.58 176 SER A C 1
ATOM 2924 C C B SER A 1 179 ? 23.811 27.525 -14.666 0.25 9.05 176 SER A C 1
ATOM 2925 C C C SER A 1 179 ? 23.773 27.437 -14.850 0.31 8.44 176 SER A C 1
ATOM 2926 O O A SER A 1 179 ? 23.835 26.342 -14.260 0.44 8.20 176 SER A O 1
ATOM 2927 O O B SER A 1 179 ? 23.901 26.464 -14.040 0.25 8.91 176 SER A O 1
ATOM 2928 O O C SER A 1 179 ? 23.851 26.462 -14.094 0.31 8.13 176 SER A O 1
ATOM 2950 N N . SER A 1 180 ? 24.835 28.044 -15.372 1.00 8.57 177 SER A N 1
ATOM 2951 C CA . SER A 1 180 ? 26.202 27.540 -15.275 1.00 7.40 177 SER A CA 1
ATOM 2952 C C . SER A 1 180 ? 27.131 28.732 -15.091 1.00 7.74 177 SER A C 1
ATOM 2953 O O . SER A 1 180 ? 26.819 29.836 -15.544 1.00 9.64 177 SER A O 1
ATOM 2962 N N . GLY A 1 181 ? 28.283 28.516 -14.471 1.00 8.04 178 GLY A N 1
ATOM 2963 C CA . GLY A 1 181 ? 29.227 29.604 -14.330 1.00 8.84 178 GLY A CA 1
ATOM 2964 C C . GLY A 1 181 ? 30.337 29.292 -13.346 1.00 7.41 178 GLY A C 1
ATOM 2965 O O . GLY A 1 181 ? 30.494 28.166 -12.853 1.00 7.74 178 GLY A O 1
ATOM 2969 N N . SER A 1 182 ? 31.102 30.344 -13.063 1.00 6.98 179 SER A N 1
ATOM 2970 C CA . SER A 1 182 ? 32.175 30.318 -12.080 1.00 7.13 179 SER A CA 1
ATOM 2971 C C . SER A 1 182 ? 32.205 31.631 -11.317 1.00 6.39 179 SER A C 1
ATOM 2972 O O . SER A 1 182 ? 31.961 32.697 -11.887 1.00 7.00 179 SER A O 1
ATOM 2980 N N . SER A 1 183 ? 32.577 31.541 -10.044 1.00 6.12 180 SER A N 1
ATOM 2981 C CA . SER A 1 183 ? 32.850 32.720 -9.237 1.00 6.09 180 SER A CA 1
ATOM 2982 C C . SER A 1 183 ? 33.961 32.407 -8.240 1.00 5.99 180 SER A C 1
ATOM 2983 O O . SER A 1 183 ? 34.229 31.255 -7.881 1.00 6.60 180 SER A O 1
ATOM 2991 N N . ASN A 1 184 ? 34.588 33.478 -7.768 1.00 6.28 181 ASN A N 1
ATOM 2992 C CA . ASN A 1 184 ? 35.578 33.431 -6.701 1.00 6.39 181 ASN A CA 1
ATOM 2993 C C . ASN A 1 184 ? 35.443 34.767 -5.994 1.00 5.96 181 ASN A C 1
ATOM 2994 O O . ASN A 1 184 ? 35.567 35.812 -6.650 1.00 6.54 181 ASN A O 1
ATOM 3005 N N . VAL A 1 185 ? 35.137 34.736 -4.698 1.00 5.72 182 VAL A N 1
ATOM 3006 C CA . VAL A 1 185 ? 34.766 35.938 -3.958 1.00 6.11 182 VAL A CA 1
ATOM 3007 C C . VAL A 1 185 ? 35.423 35.893 -2.587 1.00 6.20 182 VAL A C 1
ATOM 3008 O O . VAL A 1 185 ? 35.492 34.833 -1.960 1.00 6.86 182 VAL A O 1
ATOM 3021 N N . THR A 1 186 ? 35.873 37.050 -2.111 1.00 6.26 183 THR A N 1
ATOM 3022 C CA . THR A 1 186 ? 36.359 37.185 -0.745 1.00 6.71 183 THR A CA 1
ATOM 3023 C C . THR A 1 186 ? 35.527 38.241 -0.041 1.00 6.39 183 THR A C 1
ATOM 3024 O O . THR A 1 186 ? 35.269 39.303 -0.612 1.00 7.09 183 THR A O 1
ATOM 3035 N N . VAL A 1 187 ? 35.117 37.946 1.193 1.00 6.54 184 VAL A N 1
ATOM 3036 C CA . VAL A 1 187 ? 34.144 38.743 1.934 1.00 6.67 184 VAL A CA 1
ATOM 3037 C C . VAL A 1 187 ? 34.725 39.130 3.286 1.00 7.28 184 VAL A C 1
ATOM 3038 O O . VAL A 1 187 ? 35.388 38.311 3.931 1.00 8.46 184 VAL A O 1
ATOM 3051 N N . TRP A 1 188 ? 34.453 40.354 3.741 1.00 8.09 185 TRP A N 1
ATOM 3052 C CA . TRP A 1 188 ? 34.842 40.782 5.081 1.00 9.10 185 TRP A CA 1
ATOM 3053 C C . TRP A 1 188 ? 33.962 41.915 5.574 1.00 10.08 185 TRP A C 1
ATOM 3054 O O . TRP A 1 188 ? 33.118 42.436 4.826 1.00 10.37 185 TRP A O 1
ATOM 3076 C C . PRO B 1 2 ? 37.542 18.653 1.893 1.00 33.58 -1 PRO B C 1
ATOM 3077 O O . PRO B 1 2 ? 36.644 18.109 1.244 1.00 35.40 -1 PRO B O 1
ATOM 3078 N N . HIS B 1 3 ? 37.511 18.747 3.217 1.00 31.17 0 HIS B N 1
ATOM 3079 C CA . HIS B 1 3 ? 36.259 18.651 3.951 1.00 29.27 0 HIS B CA 1
ATOM 3080 C C . HIS B 1 3 ? 35.654 20.031 4.148 1.00 28.64 0 HIS B C 1
ATOM 3081 O O . HIS B 1 3 ? 36.353 20.987 4.508 1.00 30.88 0 HIS B O 1
ATOM 3095 N N . MET B 1 4 ? 34.341 20.119 3.967 1.00 24.80 1 MET B N 1
ATOM 3096 C CA . MET B 1 4 ? 33.649 21.389 4.117 1.00 21.80 1 MET B CA 1
ATOM 3097 C C . MET B 1 4 ? 32.220 21.157 4.596 1.00 17.99 1 MET B C 1
ATOM 3098 O O . MET B 1 4 ? 31.267 21.724 4.070 1.00 21.35 1 MET B O 1
ATOM 3102 N N . SER B 1 5 ? 32.054 20.338 5.630 1.00 12.91 2 SER B N 1
ATOM 3103 C CA . SER B 1 5 ? 30.741 20.134 6.237 1.00 10.53 2 SER B CA 1
ATOM 3104 C C . SER B 1 5 ? 30.403 21.151 7.315 1.00 9.35 2 SER B C 1
ATOM 3105 O O . SER B 1 5 ? 29.228 21.278 7.692 1.00 11.47 2 SER B O 1
ATOM 3113 N N . THR B 1 6 ? 31.396 21.838 7.850 1.00 8.66 3 THR B N 1
ATOM 3114 C CA . THR B 1 6 ? 31.159 22.837 8.872 1.00 8.01 3 THR B CA 1
ATOM 3115 C C . THR B 1 6 ? 30.601 24.113 8.250 1.00 8.67 3 THR B C 1
ATOM 3116 O O . THR B 1 6 ? 30.858 24.427 7.089 1.00 12.80 3 THR B O 1
ATOM 3127 N N . ASP B 1 7 ? 29.802 24.844 9.026 1.00 7.41 4 ASP B N 1
ATOM 3128 C CA . ASP B 1 7 ? 29.259 26.111 8.587 1.00 7.27 4 ASP B CA 1
ATOM 3129 C C . ASP B 1 7 ? 29.621 27.275 9.479 1.00 6.45 4 ASP B C 1
ATOM 3130 O O . ASP B 1 7 ? 29.274 28.401 9.115 1.00 7.17 4 ASP B O 1
ATOM 3139 N N . TYR B 1 8 ? 30.324 27.048 10.590 1.00 6.22 5 TYR B N 1
ATOM 3140 C CA . TYR B 1 8 ? 30.499 28.093 11.585 1.00 6.30 5 TYR B CA 1
ATOM 3141 C C . TYR B 1 8 ? 31.949 28.172 12.037 1.00 6.21 5 TYR B C 1
ATOM 3142 O O . TYR B 1 8 ? 32.598 27.149 12.284 1.00 7.36 5 TYR B O 1
ATOM 3160 N N . TRP B 1 9 ? 32.427 29.403 12.163 1.00 6.20 6 TRP B N 1
ATOM 3161 C CA . TRP B 1 9 ? 33.742 29.753 12.696 1.00 6.45 6 TRP B CA 1
ATOM 3162 C C . TRP B 1 9 ? 33.531 30.532 13.977 1.00 6.42 6 TRP B C 1
ATOM 3163 O O . TRP B 1 9 ? 32.881 31.584 13.965 1.00 7.99 6 TRP B O 1
ATOM 3184 N N . LEU B 1 10 ? 34.120 30.025 15.059 1.00 6.62 7 LEU B N 1
ATOM 3185 C CA . LEU B 1 10 ? 34.062 30.631 16.379 1.00 6.81 7 LEU B CA 1
ATOM 3186 C C . LEU B 1 10 ? 35.448 31.125 16.768 1.00 6.82 7 LEU B C 1
ATOM 3187 O O . LEU B 1 10 ? 36.394 30.341 16.842 1.00 6.28 7 LEU B O 1
ATOM 3203 N N . ASN B 1 11 ? 35.555 32.404 17.080 1.00 7.44 8 ASN B N 1
ATOM 3204 C CA . ASN B 1 11 ? 36.802 32.988 17.589 1.00 7.28 8 ASN B CA 1
ATOM 3205 C C . ASN B 1 11 ? 36.389 33.916 18.718 1.00 8.08 8 ASN B C 1
ATOM 3206 O O . ASN B 1 11 ? 36.000 35.057 18.468 1.00 11.42 8 ASN B O 1
ATOM 3217 N N . PHE B 1 12 ? 36.457 33.425 19.945 1.00 7.42 9 PHE B N 1
ATOM 3218 C CA . PHE B 1 12 ? 36.044 34.169 21.120 1.00 7.51 9 PHE B CA 1
ATOM 3219 C C . PHE B 1 12 ? 37.209 34.294 22.079 1.00 7.06 9 PHE B C 1
ATOM 3220 O O . PHE B 1 12 ? 37.844 33.287 22.431 1.00 7.30 9 PHE B O 1
ATOM 3237 N N . THR B 1 13 ? 37.461 35.509 22.542 1.00 7.40 10 THR B N 1
ATOM 3238 C CA . THR B 1 13 ? 38.347 35.747 23.660 1.00 7.52 10 THR B CA 1
ATOM 3239 C C . THR B 1 13 ? 37.683 36.719 24.622 1.00 7.85 10 THR B C 1
ATOM 3240 O O . THR B 1 13 ? 37.020 37.655 24.194 1.00 8.98 10 THR B O 1
ATOM 3251 N N . ASP B 1 14 ? 37.913 36.521 25.919 1.00 8.14 11 ASP B N 1
ATOM 3252 C CA . ASP B 1 14 ? 37.474 37.491 26.912 1.00 8.98 11 ASP B CA 1
ATOM 3253 C C . ASP B 1 14 ? 38.361 38.722 26.982 1.00 9.99 11 ASP B C 1
ATOM 3254 O O . ASP B 1 14 ? 38.081 39.621 27.776 1.00 11.90 11 ASP B O 1
ATOM 3263 N N . GLY B 1 15 ? 39.385 38.798 26.143 1.00 10.36 12 GLY B N 1
ATOM 3264 C CA . GLY B 1 15 ? 40.251 39.953 26.052 1.00 12.15 12 GLY B CA 1
ATOM 3265 C C . GLY B 1 15 ? 41.583 39.794 26.751 1.00 12.23 12 GLY B C 1
ATOM 3266 O O . GLY B 1 15 ? 42.488 40.616 26.534 1.00 14.70 12 GLY B O 1
ATOM 3270 N N . GLY B 1 16 ? 41.735 38.761 27.572 1.00 11.16 13 GLY B N 1
ATOM 3271 C CA . GLY B 1 16 ? 42.988 38.557 28.266 1.00 11.99 13 GLY B CA 1
ATOM 3272 C C . GLY B 1 16 ? 44.072 38.053 27.330 1.00 11.24 13 GLY B C 1
ATOM 3273 O O . GLY B 1 16 ? 43.860 37.143 26.531 1.00 11.78 13 GLY B O 1
ATOM 3277 N N . GLY B 1 17 ? 45.266 38.609 27.471 1.00 12.12 14 GLY B N 1
ATOM 3278 C CA . GLY B 1 17 ? 46.392 38.146 26.693 1.00 11.54 14 GLY B CA 1
ATOM 3279 C C . GLY B 1 17 ? 46.160 38.235 25.198 1.00 11.80 14 GLY B C 1
ATOM 3280 O O . GLY B 1 17 ? 45.467 39.127 24.685 1.00 14.70 14 GLY B O 1
ATOM 3284 N N . ILE B 1 18 ? 46.765 37.293 24.478 1.00 10.90 15 ILE B N 1
ATOM 3285 C CA . ILE B 1 18 ? 46.761 37.279 23.021 1.00 10.99 15 ILE B CA 1
ATOM 3286 C C . ILE B 1 18 ? 46.228 35.939 22.526 1.00 9.66 15 ILE B C 1
ATOM 3287 O O . ILE B 1 18 ? 46.705 34.877 22.945 1.00 10.29 15 ILE B O 1
ATOM 3303 N N . VAL B 1 19 ? 45.251 35.986 21.631 1.00 8.73 16 VAL B N 1
ATOM 3304 C CA . VAL B 1 19 ? 44.708 34.795 20.993 1.00 8.62 16 VAL B CA 1
ATOM 3305 C C . VAL B 1 19 ? 44.738 35.045 19.489 1.00 8.87 16 VAL B C 1
ATOM 3306 O O . VAL B 1 19 ? 43.871 35.737 18.953 1.00 11.24 16 VAL B O 1
ATOM 3319 N N . ASN B 1 20 ? 45.735 34.496 18.800 1.00 8.03 17 ASN B N 1
ATOM 3320 C CA . ASN B 1 20 ? 45.892 34.662 17.348 1.00 8.78 17 ASN B CA 1
ATOM 3321 C C . ASN B 1 20 ? 45.300 33.439 16.676 1.00 7.68 17 ASN B C 1
ATOM 3322 O O . ASN B 1 20 ? 45.935 32.383 16.604 1.00 8.62 17 ASN B O 1
ATOM 3333 N N . ALA B 1 21 ? 44.067 33.577 16.213 1.00 8.32 18 ALA B N 1
ATOM 3334 C CA . ALA B 1 21 ? 43.329 32.501 15.568 1.00 8.09 18 ALA B CA 1
ATOM 3335 C C . ALA B 1 21 ? 43.337 32.717 14.063 1.00 8.05 18 ALA B C 1
ATOM 3336 O O . ALA B 1 21 ? 43.227 33.849 13.592 1.00 9.14 18 ALA B O 1
ATOM 3343 N N . VAL B 1 22 ? 43.463 31.626 13.323 1.00 8.11 19 VAL B N 1
ATOM 3344 C CA . VAL B 1 22 ? 43.461 31.649 11.868 1.00 8.09 19 VAL B CA 1
ATOM 3345 C C . VAL B 1 22 ? 42.309 30.794 11.366 1.00 7.44 19 VAL B C 1
ATOM 3346 O O . VAL B 1 22 ? 42.244 29.588 11.638 1.00 7.57 19 VAL B O 1
ATOM 3359 N N . ASN B 1 23 ? 41.417 31.429 10.612 1.00 7.77 20 ASN B N 1
ATOM 3360 C CA . ASN B 1 23 ? 40.300 30.774 9.944 1.00 7.28 20 ASN B CA 1
ATOM 3361 C C . ASN B 1 23 ? 40.839 30.238 8.627 1.00 7.25 20 ASN B C 1
ATOM 3362 O O . ASN B 1 23 ? 40.958 30.976 7.642 1.00 7.94 20 ASN B O 1
ATOM 3373 N N . GLY B 1 24 ? 41.202 28.963 8.613 1.00 7.43 21 GLY B N 1
ATOM 3374 C CA . GLY B 1 24 ? 41.771 28.336 7.435 1.00 7.89 21 GLY B CA 1
ATOM 3375 C C . GLY B 1 24 ? 40.705 27.893 6.449 1.00 7.74 21 GLY B C 1
ATOM 3376 O O . GLY B 1 24 ? 39.533 28.253 6.551 1.00 7.92 21 GLY B O 1
ATOM 3380 N N A SER B 1 25 ? 41.133 27.112 5.461 0.46 8.06 22 SER B N 1
ATOM 3381 N N B SER B 1 25 ? 41.122 27.119 5.450 0.54 7.79 22 SER B N 1
ATOM 3382 C CA A SER B 1 25 ? 40.195 26.589 4.483 0.46 8.15 22 SER B CA 1
ATOM 3383 C CA B SER B 1 25 ? 40.161 26.660 4.456 0.54 7.74 22 SER B CA 1
ATOM 3384 C C A SER B 1 25 ? 39.283 25.552 5.127 0.46 7.90 22 SER B C 1
ATOM 3385 C C B SER B 1 25 ? 39.338 25.499 5.008 0.54 8.65 22 SER B C 1
ATOM 3386 O O A SER B 1 25 ? 39.656 24.871 6.086 0.46 7.76 22 SER B O 1
ATOM 3387 O O B SER B 1 25 ? 39.827 24.678 5.790 0.54 9.16 22 SER B O 1
ATOM 3402 N N . GLY B 1 26 ? 38.079 25.432 4.580 1.00 9.24 23 GLY B N 1
ATOM 3403 C CA . GLY B 1 26 ? 37.198 24.343 4.962 1.00 9.58 23 GLY B CA 1
ATOM 3404 C C . GLY B 1 26 ? 37.022 24.258 6.459 1.00 8.63 23 GLY B C 1
ATOM 3405 O O . GLY B 1 26 ? 36.672 25.234 7.134 1.00 9.54 23 GLY B O 1
ATOM 3410 N N . GLY B 1 27 ? 37.281 23.068 6.992 1.00 8.77 24 GLY B N 1
ATOM 3411 C CA . GLY B 1 27 ? 37.192 22.831 8.411 1.00 7.94 24 GLY B CA 1
ATOM 3412 C C . GLY B 1 27 ? 38.463 23.082 9.186 1.00 7.00 24 GLY B C 1
ATOM 3413 O O . GLY B 1 27 ? 38.507 22.756 10.374 1.00 7.08 24 GLY B O 1
ATOM 3417 N N . ASN B 1 28 ? 39.492 23.667 8.571 1.00 7.04 25 ASN B N 1
ATOM 3418 C CA . ASN B 1 28 ? 40.785 23.843 9.220 1.00 6.70 25 ASN B CA 1
ATOM 3419 C C . ASN B 1 28 ? 40.929 25.187 9.911 1.00 6.31 25 ASN B C 1
ATOM 3420 O O . ASN B 1 28 ? 40.497 26.226 9.395 1.00 6.85 25 ASN B O 1
ATOM 3431 N N . TYR B 1 29 ? 41.584 25.168 11.061 1.00 6.30 26 TYR B N 1
ATOM 3432 C CA . TYR B 1 29 ? 41.936 26.395 11.747 1.00 6.26 26 TYR B CA 1
ATOM 3433 C C . TYR B 1 29 ? 43.195 26.162 12.566 1.00 6.21 26 TYR B C 1
ATOM 3434 O O . TYR B 1 29 ? 43.597 25.029 12.829 1.00 6.56 26 TYR B O 1
ATOM 3452 N N . SER B 1 30 ? 43.805 27.263 12.990 1.00 6.73 27 SER B N 1
ATOM 3453 C CA . SER B 1 30 ? 44.933 27.194 13.899 1.00 6.94 27 SER B CA 1
ATOM 3454 C C . SER B 1 30 ? 44.816 28.277 14.950 1.00 6.52 27 SER B C 1
ATOM 3455 O O . SER B 1 30 ? 44.109 29.273 14.773 1.00 7.28 27 SER B O 1
ATOM 3463 N N . VAL B 1 31 ? 45.526 28.074 16.051 1.00 6.97 28 VAL B N 1
ATOM 3464 C CA . VAL B 1 31 ? 45.549 29.044 17.132 1.00 7.19 28 VAL B CA 1
ATOM 3465 C C . VAL B 1 31 ? 46.952 29.089 17.707 1.00 7.14 28 VAL B C 1
ATOM 3466 O O . VAL B 1 31 ? 47.602 28.055 17.891 1.00 8.06 28 VAL B O 1
ATOM 3479 N N . ASN B 1 32 ? 47.417 30.293 18.020 1.00 7.52 29 ASN B N 1
ATOM 3480 C CA . ASN B 1 32 ? 48.601 30.500 18.845 1.00 7.78 29 ASN B CA 1
ATOM 3481 C C . ASN B 1 32 ? 48.184 31.493 19.913 1.00 7.84 29 ASN B C 1
ATOM 3482 O O . ASN B 1 32 ? 47.671 32.563 19.581 1.00 9.53 29 ASN B O 1
ATOM 3493 N N . TRP B 1 33 ? 48.361 31.137 21.183 1.00 8.09 30 TRP B N 1
ATOM 3494 C CA . TRP B 1 33 ? 47.824 31.960 22.254 1.00 8.06 30 TRP B CA 1
ATOM 3495 C C . TRP B 1 33 ? 48.874 32.153 23.329 1.00 8.37 30 TRP B C 1
ATOM 3496 O O . TRP B 1 33 ? 49.759 31.309 23.512 1.00 9.00 30 TRP B O 1
ATOM 3517 N N A SER B 1 34 ? 48.754 33.268 24.053 0.47 8.48 31 SER B N 1
ATOM 3518 N N B SER B 1 34 ? 48.788 33.268 24.048 0.53 9.20 31 SER B N 1
ATOM 3519 C CA A SER B 1 34 ? 49.740 33.669 25.055 0.47 9.13 31 SER B CA 1
ATOM 3520 C CA B SER B 1 34 ? 49.758 33.514 25.111 0.53 10.83 31 SER B CA 1
ATOM 3521 C C A SER B 1 34 ? 49.059 34.337 26.244 0.47 8.75 31 SER B C 1
ATOM 3522 C C B SER B 1 34 ? 49.154 34.337 26.237 0.53 10.05 31 SER B C 1
ATOM 3523 O O A SER B 1 34 ? 48.286 35.287 26.073 0.47 9.19 31 SER B O 1
ATOM 3524 O O B SER B 1 34 ? 48.553 35.395 26.012 0.53 10.26 31 SER B O 1
ATOM 3539 N N . ASN B 1 35 ? 49.363 33.846 27.453 1.00 9.22 32 ASN B N 1
ATOM 3540 C CA . ASN B 1 35 ? 49.005 34.535 28.685 1.00 9.36 32 ASN B CA 1
ATOM 3541 C C . ASN B 1 35 ? 47.554 34.998 28.692 1.00 9.17 32 ASN B C 1
ATOM 3542 O O . ASN B 1 35 ? 47.232 36.139 29.032 1.00 10.45 32 ASN B O 1
ATOM 3554 N N . THR B 1 36 ? 46.665 34.071 28.342 1.00 8.34 33 THR B N 1
ATOM 3555 C CA . THR B 1 36 ? 45.297 34.443 28.038 1.00 8.48 33 THR B CA 1
ATOM 3556 C C . THR B 1 36 ? 44.447 34.611 29.291 1.00 8.22 33 THR B C 1
ATOM 3557 O O . THR B 1 36 ? 44.868 34.325 30.405 1.00 10.43 33 THR B O 1
ATOM 3568 N N . GLY B 1 37 ? 43.227 35.098 29.078 1.00 8.23 34 GLY B N 1
ATOM 3569 C CA . GLY B 1 37 ? 42.116 34.816 29.953 1.00 7.92 34 GLY B CA 1
ATOM 3570 C C . GLY B 1 37 ? 41.431 33.551 29.477 1.00 7.92 34 GLY B C 1
ATOM 3571 O O . GLY B 1 37 ? 42.103 32.565 29.149 1.00 8.45 34 GLY B O 1
ATOM 3575 N N . SER B 1 38 ? 40.115 33.583 29.419 1.00 7.72 35 SER B N 1
ATOM 3576 C CA . SER B 1 38 ? 39.308 32.526 28.836 1.00 7.29 35 SER B CA 1
ATOM 3577 C C . SER B 1 38 ? 39.089 32.778 27.355 1.00 7.04 35 SER B C 1
ATOM 3578 O O . SER B 1 38 ? 38.700 33.884 26.970 1.00 8.80 35 SER B O 1
ATOM 3586 N N . PHE B 1 39 ? 39.284 31.745 26.536 1.00 6.79 36 PHE B N 1
ATOM 3587 C CA . PHE B 1 39 ? 39.042 31.859 25.105 1.00 6.56 36 PHE B CA 1
ATOM 3588 C C . PHE B 1 39 ? 38.542 30.527 24.567 1.00 6.43 36 PHE B C 1
ATOM 3589 O O . PHE B 1 39 ? 38.784 29.464 25.156 1.00 6.89 36 PHE B O 1
ATOM 3606 N N . VAL B 1 40 ? 37.889 30.585 23.412 1.00 6.21 37 VAL B N 1
ATOM 3607 C CA . VAL B 1 40 ? 37.487 29.373 22.702 1.00 6.84 37 VAL B CA 1
ATOM 3608 C C . VAL B 1 40 ? 37.477 29.680 21.220 1.00 6.29 37 VAL B C 1
ATOM 3609 O O . VAL B 1 40 ? 36.888 30.677 20.788 1.00 7.09 37 VAL B O 1
ATOM 3622 N N . VAL B 1 41 ? 38.126 28.809 20.441 1.00 6.09 38 VAL B N 1
ATOM 3623 C CA . VAL B 1 41 ? 38.247 28.950 18.996 1.00 5.66 38 VAL B CA 1
ATOM 3624 C C . VAL B 1 41 ? 37.905 27.605 18.369 1.00 5.60 38 VAL B C 1
ATOM 3625 O O . VAL B 1 41 ? 38.415 26.575 18.819 1.00 6.78 38 VAL B O 1
ATOM 3638 N N . GLY B 1 42 ? 37.088 27.587 17.329 1.00 5.83 39 GLY B N 1
ATOM 3639 C CA . GLY B 1 42 ? 36.861 26.306 16.689 1.00 7.18 39 GLY B CA 1
ATOM 3640 C C . GLY B 1 42 ? 35.982 26.433 15.473 1.00 5.63 39 GLY B C 1
ATOM 3641 O O . GLY B 1 42 ? 35.526 27.516 15.103 1.00 6.23 39 GLY B O 1
ATOM 3645 N N . LYS B 1 43 ? 35.747 25.293 14.834 1.00 5.74 40 LYS B N 1
ATOM 3646 C CA . LYS B 1 43 ? 34.862 25.193 13.690 1.00 5.50 40 LYS B CA 1
ATOM 3647 C C . LYS B 1 43 ? 33.811 24.124 13.950 1.00 5.38 40 LYS B C 1
ATOM 3648 O O . LYS B 1 43 ? 34.063 23.113 14.610 1.00 5.77 40 LYS B O 1
ATOM 3667 N N . GLY B 1 44 ? 32.625 24.354 13.408 1.00 5.74 41 GLY B N 1
ATOM 3668 C CA . GLY B 1 44 ? 31.532 23.418 13.595 1.00 6.56 41 GLY B CA 1
ATOM 3669 C C . GLY B 1 44 ? 30.275 23.972 12.996 1.00 5.53 41 GLY B C 1
ATOM 3670 O O . GLY B 1 44 ? 30.265 24.339 11.810 1.00 5.95 41 GLY B O 1
ATOM 3674 N N . TRP B 1 45 ? 29.217 24.027 13.794 1.00 5.90 42 TRP B N 1
ATOM 3675 C CA . TRP B 1 45 ? 27.874 24.268 13.308 1.00 6.34 42 TRP B CA 1
ATOM 3676 C C . TRP B 1 45 ? 27.179 25.310 14.161 1.00 6.61 42 TRP B C 1
ATOM 3677 O O . TRP B 1 45 ? 27.304 25.328 15.384 1.00 7.43 42 TRP B O 1
ATOM 3698 N N A THR B 1 46 ? 26.424 26.179 13.507 0.51 7.70 43 THR B N 1
ATOM 3699 N N B THR B 1 46 ? 26.413 26.169 13.479 0.49 7.70 43 THR B N 1
ATOM 3700 C CA A THR B 1 46 ? 25.728 27.212 14.257 0.51 8.37 43 THR B CA 1
ATOM 3701 C CA B THR B 1 46 ? 25.633 27.199 14.159 0.49 8.30 43 THR B CA 1
ATOM 3702 C C A THR B 1 46 ? 24.502 26.686 15.007 0.51 7.87 43 THR B C 1
ATOM 3703 C C B THR B 1 46 ? 24.594 26.587 15.074 0.49 7.97 43 THR B C 1
ATOM 3704 O O A THR B 1 46 ? 24.070 27.333 15.972 0.51 7.34 43 THR B O 1
ATOM 3705 O O B THR B 1 46 ? 24.355 27.084 16.184 0.49 7.81 43 THR B O 1
ATOM 3726 N N . THR B 1 47 ? 23.952 25.526 14.615 1.00 8.76 44 THR B N 1
ATOM 3727 C CA . THR B 1 47 ? 22.881 24.867 15.359 1.00 8.87 44 THR B CA 1
ATOM 3728 C C . THR B 1 47 ? 23.343 23.469 15.734 1.00 7.67 44 THR B C 1
ATOM 3729 O O . THR B 1 47 ? 23.479 22.595 14.872 1.00 8.75 44 THR B O 1
ATOM 3741 N N . GLY B 1 48 ? 23.567 23.254 17.018 1.00 7.39 45 GLY B N 1
ATOM 3742 C CA . GLY B 1 48 ? 23.977 21.949 17.475 1.00 6.90 45 GLY B CA 1
ATOM 3743 C C . GLY B 1 48 ? 22.875 20.916 17.343 1.00 6.80 45 GLY B C 1
ATOM 3744 O O . GLY B 1 48 ? 21.693 21.230 17.278 1.00 7.85 45 GLY B O 1
ATOM 3748 N N . SER B 1 49 ? 23.309 19.659 17.349 1.00 7.01 46 SER B N 1
ATOM 3749 C CA . SER B 1 49 ? 22.410 18.523 17.313 1.00 7.13 46 SER B CA 1
ATOM 3750 C C . SER B 1 49 ? 22.865 17.451 18.290 1.00 6.96 46 SER B C 1
ATOM 3751 O O . SER B 1 49 ? 24.073 17.191 18.391 1.00 6.97 46 SER B O 1
ATOM 3759 N N . PRO B 1 50 ? 21.931 16.761 18.960 1.00 7.10 47 PRO B N 1
ATOM 3760 C CA . PRO B 1 50 ? 22.303 15.624 19.814 1.00 7.43 47 PRO B CA 1
ATOM 3761 C C . PRO B 1 50 ? 22.683 14.390 19.014 1.00 7.23 47 PRO B C 1
ATOM 3762 O O . PRO B 1 50 ? 23.084 13.390 19.613 1.00 8.58 47 PRO B O 1
ATOM 3773 N N . PHE B 1 51 ? 22.571 14.460 17.693 1.00 7.03 48 PHE B N 1
ATOM 3774 C CA . PHE B 1 51 ? 22.939 13.384 16.796 1.00 7.20 48 PHE B CA 1
ATOM 3775 C C . PHE B 1 51 ? 24.235 13.654 16.060 1.00 6.90 48 PHE B C 1
ATOM 3776 O O . PHE B 1 51 ? 24.631 12.851 15.207 1.00 7.58 48 PHE B O 1
ATOM 3793 N N . ARG B 1 52 ? 24.918 14.753 16.376 1.00 6.62 49 ARG B N 1
ATOM 3794 C CA . ARG B 1 52 ? 26.122 15.137 15.663 1.00 6.40 49 ARG B CA 1
ATOM 3795 C C . ARG B 1 52 ? 27.196 14.066 15.801 1.00 6.23 49 ARG B C 1
ATOM 3796 O O . ARG B 1 52 ? 27.421 13.513 16.882 1.00 6.75 49 ARG B O 1
ATOM 3817 N N . THR B 1 53 ? 27.907 13.826 14.695 1.00 6.53 50 THR B N 1
ATOM 3818 C CA . THR B 1 53 ? 29.151 13.069 14.690 1.00 6.40 50 THR B CA 1
ATOM 3819 C C . THR B 1 53 ? 30.217 14.026 14.194 1.00 6.35 50 THR B C 1
ATOM 3820 O O . THR B 1 53 ? 30.009 14.701 13.188 1.00 7.49 50 THR B O 1
ATOM 3831 N N . ILE B 1 54 ? 31.320 14.117 14.926 1.00 6.52 51 ILE B N 1
ATOM 3832 C CA . ILE B 1 54 ? 32.395 15.034 14.595 1.00 6.85 51 ILE B CA 1
ATOM 3833 C C . ILE B 1 54 ? 33.634 14.231 14.242 1.00 7.61 51 ILE B C 1
ATOM 3834 O O . ILE B 1 54 ? 34.120 13.448 15.062 1.00 8.66 51 ILE B O 1
ATOM 3850 N N . ASN B 1 55 ? 34.144 14.423 13.028 1.00 7.68 52 ASN B N 1
ATOM 3851 C CA . ASN B 1 55 ? 35.470 13.946 12.663 1.00 8.03 52 ASN B CA 1
ATOM 3852 C C . ASN B 1 55 ? 36.448 15.114 12.845 1.00 7.02 52 ASN B C 1
ATOM 3853 O O . ASN B 1 55 ? 36.134 16.261 12.506 1.00 7.71 52 ASN B O 1
ATOM 3864 N N . TYR B 1 56 ? 37.643 14.827 13.368 1.00 6.53 53 TYR B N 1
ATOM 3865 C CA . TYR B 1 56 ? 38.643 15.870 13.427 1.00 6.40 53 TYR B CA 1
ATOM 3866 C C . TYR B 1 56 ? 40.026 15.251 13.365 1.00 6.32 53 TYR B C 1
ATOM 3867 O O . TYR B 1 56 ? 40.217 14.064 13.624 1.00 7.51 53 TYR B O 1
ATOM 3885 N N . ASN B 1 57 ? 41.004 16.078 13.024 1.00 6.79 54 ASN B N 1
ATOM 3886 C CA . ASN B 1 57 ? 42.400 15.670 13.060 1.00 7.42 54 ASN B CA 1
ATOM 3887 C C . ASN B 1 57 ? 43.173 16.874 13.572 1.00 6.88 54 ASN B C 1
ATOM 3888 O O . ASN B 1 57 ? 43.167 17.933 12.933 1.00 7.40 54 ASN B O 1
ATOM 3899 N N . ALA B 1 58 ? 43.735 16.754 14.770 1.00 7.17 55 ALA B N 1
ATOM 3900 C CA . ALA B 1 58 ? 44.549 17.822 15.348 1.00 7.47 55 ALA B CA 1
ATOM 3901 C C . ALA B 1 58 ? 45.993 17.580 14.945 1.00 7.84 55 ALA B C 1
ATOM 3902 O O . ALA B 1 58 ? 46.700 16.787 15.575 1.00 8.69 55 ALA B O 1
ATOM 3909 N N . GLY B 1 59 ? 46.444 18.274 13.905 1.00 8.05 56 GLY B N 1
ATOM 3910 C CA . GLY B 1 59 ? 47.822 18.137 13.456 1.00 9.01 56 GLY B CA 1
ATOM 3911 C C . GLY B 1 59 ? 48.837 18.755 14.387 1.00 8.94 56 GLY B C 1
ATOM 3912 O O . GLY B 1 59 ? 50.006 18.345 14.380 1.00 10.86 56 GLY B O 1
ATOM 3916 N N . VAL B 1 60 ? 48.419 19.732 15.192 1.00 8.09 57 VAL B N 1
ATOM 3917 C CA . VAL B 1 60 ? 49.245 20.319 16.237 1.00 8.15 57 VAL B CA 1
ATOM 3918 C C . VAL B 1 60 ? 48.404 20.410 17.494 1.00 7.67 57 VAL B C 1
ATOM 3919 O O . VAL B 1 60 ? 47.294 20.950 17.463 1.00 7.46 57 VAL B O 1
ATOM 3932 N N . TRP B 1 61 ? 48.940 19.900 18.600 1.00 8.40 58 TRP B N 1
ATOM 3933 C CA . TRP B 1 61 ? 48.277 20.048 19.890 1.00 8.03 58 TRP B CA 1
ATOM 3934 C C . TRP B 1 61 ? 49.359 20.309 20.932 1.00 8.43 58 TRP B C 1
ATOM 3935 O O . TRP B 1 61 ? 50.020 19.376 21.392 1.00 9.59 58 TRP B O 1
ATOM 3956 N N . ALA B 1 62 ? 49.570 21.575 21.269 1.00 8.09 59 ALA B N 1
ATOM 3957 C CA . ALA B 1 62 ? 50.670 21.984 22.147 1.00 8.84 59 ALA B CA 1
ATOM 3958 C C . ALA B 1 62 ? 50.193 23.029 23.156 1.00 8.66 59 ALA B C 1
ATOM 3959 O O . ALA B 1 62 ? 50.719 24.149 23.205 1.00 9.04 59 ALA B O 1
ATOM 3966 N N . PRO B 1 63 ? 49.229 22.682 24.004 1.00 9.43 60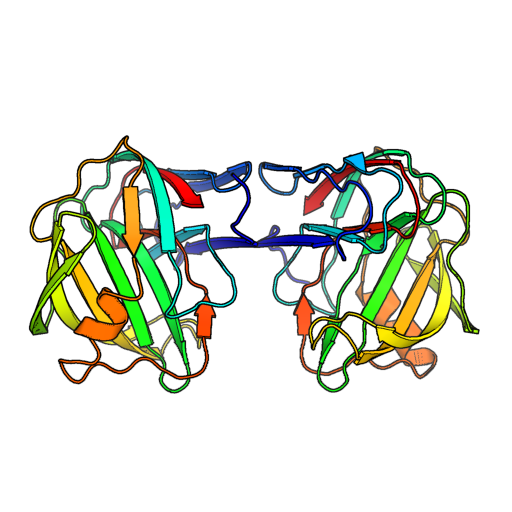 PRO B N 1
ATOM 3967 C CA . PRO B 1 63 ? 48.808 23.597 25.071 1.00 10.33 60 PRO B CA 1
ATOM 3968 C C . PRO B 1 63 ? 49.749 23.538 26.261 1.00 10.72 60 PRO B C 1
ATOM 3969 O O . PRO B 1 63 ? 50.482 22.583 26.458 1.00 12.00 60 PRO B O 1
ATOM 3980 N N A ASN B 1 64 ? 49.698 24.589 27.072 0.52 10.66 61 ASN B N 1
ATOM 3981 N N B ASN B 1 64 ? 49.628 24.542 27.118 0.48 12.27 61 ASN B N 1
ATOM 3982 C CA A ASN B 1 64 ? 50.121 24.501 28.462 0.52 10.73 61 ASN B CA 1
ATOM 3983 C CA B ASN B 1 64 ? 50.214 24.525 28.449 0.48 13.37 61 ASN B CA 1
ATOM 3984 C C A ASN B 1 64 ? 48.960 24.862 29.374 0.52 10.99 61 ASN B C 1
ATOM 3985 C C B ASN B 1 64 ? 49.138 25.070 29.379 0.48 13.68 61 ASN B C 1
ATOM 3986 O O A ASN B 1 64 ? 47.860 25.235 28.939 0.52 10.55 61 ASN B O 1
ATOM 3987 O O B ASN B 1 64 ? 48.230 25.779 28.941 0.48 14.68 61 ASN B O 1
ATOM 4008 N N . GLY B 1 65 ? 49.214 24.717 30.662 1.00 13.32 62 GLY B N 1
ATOM 4009 C CA . GLY B 1 65 ? 48.242 25.226 31.592 1.00 13.79 62 GLY B CA 1
ATOM 4010 C C . GLY B 1 65 ? 46.888 24.580 31.376 1.00 12.56 62 GLY B C 1
ATOM 4011 O O . GLY B 1 65 ? 46.791 23.367 31.221 1.00 13.67 62 GLY B O 1
ATOM 4016 N N . TRP B 1 66 ? 45.833 25.391 31.442 1.00 11.18 63 TRP B N 1
ATOM 4017 C CA . TRP B 1 66 ? 44.467 24.951 31.145 1.00 9.87 63 TRP B CA 1
ATOM 4018 C C . TRP B 1 66 ? 44.223 25.086 29.648 1.00 9.14 63 TRP B C 1
ATOM 4019 O O . TRP B 1 66 ? 44.145 26.195 29.124 1.00 9.86 63 TRP B O 1
ATOM 4040 N N . GLY B 1 67 ? 44.082 23.956 28.974 1.00 7.76 64 GLY B N 1
ATOM 4041 C CA . GLY B 1 67 ? 43.734 23.929 27.564 1.00 7.29 64 GLY B CA 1
ATOM 4042 C C . GLY B 1 67 ? 42.886 22.706 27.316 1.00 6.64 64 GLY B C 1
ATOM 4043 O O . GLY B 1 67 ? 43.017 21.702 28.016 1.00 7.82 64 GLY B O 1
ATOM 4047 N N . ALA B 1 68 ? 41.997 22.792 26.334 1.00 6.48 65 ALA B N 1
ATOM 4048 C CA . ALA B 1 68 ? 41.105 21.681 26.017 1.00 6.35 65 ALA B CA 1
ATOM 4049 C C . ALA B 1 68 ? 40.978 21.564 24.513 1.00 5.72 65 ALA B C 1
ATOM 4050 O O . ALA B 1 68 ? 40.695 22.552 23.828 1.00 6.69 65 ALA B O 1
ATOM 4057 N N . LEU B 1 69 ? 41.180 20.341 24.017 1.00 5.78 66 LEU B N 1
ATOM 4058 C CA . LEU B 1 69 ? 40.866 19.941 22.650 1.00 5.65 66 LEU B CA 1
ATOM 4059 C C . LEU B 1 69 ? 39.547 19.199 22.804 1.00 5.56 66 LEU B C 1
ATOM 4060 O O . LEU B 1 69 ? 39.515 18.098 23.360 1.00 5.90 66 LEU B O 1
ATOM 4076 N N . ALA B 1 70 ? 38.447 19.855 22.421 1.00 5.46 67 ALA B N 1
ATOM 4077 C CA . ALA B 1 70 ? 37.149 19.421 22.911 1.00 5.39 67 ALA B CA 1
ATOM 4078 C C . ALA B 1 70 ? 36.026 19.838 21.985 1.00 5.12 67 ALA B C 1
ATOM 4079 O O . ALA B 1 70 ? 36.035 20.932 21.418 1.00 5.87 67 ALA B O 1
ATOM 4086 N N . LEU B 1 71 ? 35.013 18.979 21.915 1.00 5.28 68 LEU B N 1
ATOM 4087 C CA . LEU B 1 71 ? 33.712 19.445 21.459 1.00 5.44 68 LEU B CA 1
ATOM 4088 C C . LEU B 1 71 ? 33.175 20.414 22.505 1.00 5.31 68 LEU B C 1
ATOM 4089 O O . LEU B 1 71 ? 33.180 20.092 23.703 1.00 6.24 68 LEU B O 1
ATOM 4105 N N . VAL B 1 72 ? 32.757 21.607 22.082 1.00 5.35 69 VAL B N 1
ATOM 4106 C CA . VAL B 1 72 ? 32.185 22.625 22.956 1.00 5.53 69 VAL B CA 1
ATOM 4107 C C . VAL B 1 72 ? 30.881 23.0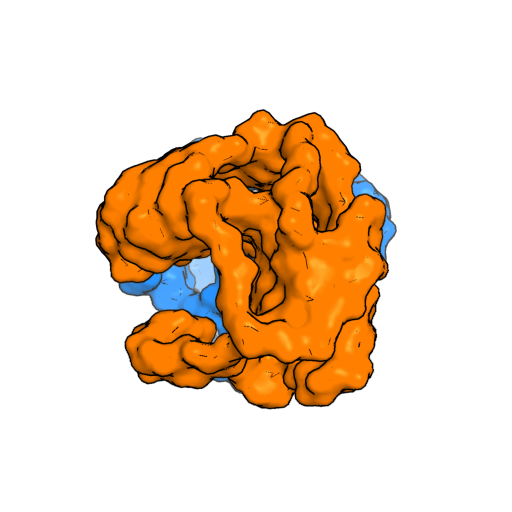78 22.328 1.00 5.58 69 VAL B C 1
ATOM 4108 O O . VAL B 1 72 ? 30.852 23.438 21.145 1.00 6.27 69 VAL B O 1
ATOM 4121 N N . GLY B 1 73 ? 29.809 23.090 23.101 1.00 5.49 70 GLY B N 1
ATOM 4122 C CA . GLY B 1 73 ? 28.575 23.639 22.586 1.00 5.53 70 GLY B CA 1
ATOM 4123 C C . GLY B 1 73 ? 27.672 24.099 23.702 1.00 5.55 70 GLY B C 1
ATOM 4124 O O . GLY B 1 73 ? 27.970 23.961 24.888 1.00 5.83 70 GLY B O 1
ATOM 4128 N N . TRP B 1 74 ? 26.544 24.673 23.289 1.00 5.95 71 TRP B N 1
ATOM 4129 C CA . TRP B 1 74 ? 25.580 25.238 24.212 1.00 5.91 71 TRP B CA 1
ATOM 4130 C C . TRP B 1 74 ? 24.164 24.828 23.859 1.00 6.08 71 TRP B C 1
ATOM 4131 O O . TRP B 1 74 ? 23.797 24.657 22.697 1.00 6.67 71 TRP B O 1
ATOM 4152 N N . THR B 1 75 ? 23.340 24.775 24.899 1.00 6.59 72 THR B N 1
ATOM 4153 C CA . THR B 1 75 ? 21.898 24.880 24.767 1.00 6.79 72 THR B CA 1
ATOM 4154 C C . THR B 1 75 ? 21.401 26.060 25.586 1.00 6.96 72 THR B C 1
ATOM 4155 O O . THR B 1 75 ? 22.076 26.545 26.509 1.00 7.30 72 THR B O 1
ATOM 4166 N N . ARG B 1 76 ? 20.185 26.475 25.229 1.00 7.53 73 ARG B N 1
ATOM 4167 C CA . ARG B 1 76 ? 19.319 27.284 26.063 1.00 7.89 73 ARG B CA 1
ATOM 4168 C C . ARG B 1 76 ? 18.131 26.430 26.492 1.00 8.22 73 ARG B C 1
ATOM 4169 O O . ARG B 1 76 ? 17.863 25.359 25.923 1.00 8.62 73 ARG B O 1
ATOM 4190 N N A SER B 1 77 ? 17.411 26.918 27.503 0.70 9.44 74 SER B N 1
ATOM 4191 N N B SER B 1 77 ? 17.410 26.919 27.496 0.30 8.80 74 SER B N 1
ATOM 4192 C CA A SER B 1 77 ? 16.202 26.285 28.014 0.70 10.53 74 SER B CA 1
ATOM 4193 C CA B SER B 1 77 ? 16.207 26.262 27.988 0.30 9.20 74 SER B CA 1
ATOM 4194 C C A SER B 1 77 ? 16.465 24.870 28.519 0.70 9.73 74 SER B C 1
ATOM 4195 C C B SER B 1 77 ? 16.515 24.851 28.475 0.30 9.58 74 SER B C 1
ATOM 4196 O O A SER B 1 77 ? 15.792 23.919 28.090 0.70 10.40 74 SER B O 1
ATOM 4197 O O B SER B 1 77 ? 15.949 23.881 27.956 0.30 10.09 74 SER B O 1
ATOM 4212 N N . PRO B 1 78 ? 17.402 24.689 29.470 1.00 9.80 75 PRO B N 1
ATOM 4213 C CA . PRO B 1 78 ? 18.160 25.742 30.135 1.00 9.86 75 PRO B CA 1
ATOM 4214 C C . PRO B 1 78 ? 19.515 25.985 29.487 1.00 8.21 75 PRO B C 1
ATOM 4215 O O . PRO B 1 78 ? 19.985 25.242 28.619 1.00 8.58 75 PRO B O 1
ATOM 4226 N N . LEU B 1 79 ? 20.142 27.062 29.965 1.00 8.97 76 LEU B N 1
ATOM 4227 C CA . LEU B 1 79 ? 21.466 27.494 29.530 1.00 8.24 76 LEU B CA 1
ATOM 4228 C C . LEU B 1 79 ? 22.522 26.553 30.098 1.00 7.48 76 LEU B C 1
ATOM 4229 O O . LEU B 1 79 ? 22.784 26.535 31.311 1.00 8.89 76 LEU B O 1
ATOM 4245 N N . ILE B 1 80 ? 23.130 25.785 29.208 1.00 6.82 77 ILE B N 1
ATOM 4246 C CA . ILE B 1 80 ? 24.113 24.760 29.552 1.00 6.70 77 ILE B CA 1
ATOM 4247 C C . ILE B 1 80 ? 25.231 24.828 28.530 1.00 6.03 77 ILE B C 1
ATOM 4248 O O . ILE B 1 80 ? 24.964 24.857 27.321 1.00 6.71 77 ILE B O 1
ATOM 4264 N N . ALA B 1 81 ? 26.473 24.808 29.012 1.00 5.75 78 ALA B N 1
ATOM 4265 C CA . ALA B 1 81 ? 27.630 24.578 28.170 1.00 5.42 78 ALA B CA 1
ATOM 4266 C C . ALA B 1 81 ? 28.043 23.131 28.361 1.00 5.75 78 ALA B C 1
ATOM 4267 O O . ALA B 1 81 ? 28.074 22.631 29.491 1.00 7.00 78 ALA B O 1
ATOM 4274 N N . TYR B 1 82 ? 28.365 22.453 27.276 1.00 5.61 79 TYR B N 1
ATOM 4275 C CA . TYR B 1 82 ? 28.784 21.072 27.359 1.00 5.54 79 TYR B CA 1
ATOM 4276 C C . TYR B 1 82 ? 30.093 20.856 26.616 1.00 5.80 79 TYR B C 1
ATOM 4277 O O . TYR B 1 82 ? 30.464 21.598 25.696 1.00 5.79 79 TYR B O 1
ATOM 4295 N N . TYR B 1 83 ? 30.785 19.788 27.034 1.00 5.79 80 TYR B N 1
ATOM 4296 C CA . TYR B 1 83 ? 32.163 19.552 26.635 1.00 6.01 80 TYR B CA 1
ATOM 4297 C C . TYR B 1 83 ? 32.405 18.057 26.488 1.00 6.13 80 TYR B C 1
ATOM 4298 O O . TYR B 1 83 ? 32.054 17.273 27.378 1.00 7.08 80 TYR B O 1
ATOM 4316 N N . VAL B 1 84 ? 33.072 17.677 25.406 1.00 5.55 81 VAL B N 1
ATOM 4317 C CA . VAL B 1 84 ? 33.662 16.343 25.270 1.00 5.49 81 VAL B CA 1
ATOM 4318 C C . VAL B 1 84 ? 35.145 16.594 25.058 1.00 5.17 81 VAL B C 1
ATOM 4319 O O . VAL B 1 84 ? 35.571 17.026 23.979 1.00 5.73 81 VAL B O 1
ATOM 4332 N N . VAL B 1 85 ? 35.929 16.382 26.115 1.00 5.74 82 VAL B N 1
ATOM 4333 C CA . VAL B 1 85 ? 37.339 16.762 26.150 1.00 5.98 82 VAL B CA 1
ATOM 4334 C C . VAL B 1 85 ? 38.199 15.546 25.826 1.00 6.20 82 VAL B C 1
ATOM 4335 O O . VAL B 1 85 ? 38.250 14.586 26.601 1.00 6.80 82 VAL B O 1
ATOM 4348 N N . ASP B 1 86 ? 38.895 15.612 24.684 1.00 6.06 83 ASP B N 1
ATOM 4349 C CA . ASP B 1 86 ? 39.771 14.530 24.250 1.00 6.31 83 ASP B CA 1
ATOM 4350 C C . ASP B 1 86 ? 41.215 14.720 24.691 1.00 6.28 83 ASP B C 1
ATOM 4351 O O . ASP B 1 86 ? 41.909 13.727 24.900 1.00 7.53 83 ASP B O 1
ATOM 4360 N N . SER B 1 87 ? 41.696 15.952 24.789 1.00 6.22 84 SER B N 1
ATOM 4361 C CA . SER B 1 87 ? 43.039 16.194 25.291 1.00 6.76 84 SER B CA 1
ATOM 4362 C C . SER B 1 87 ? 43.073 17.545 25.995 1.00 6.65 84 SER B C 1
ATOM 4363 O O . SER B 1 87 ? 42.116 18.330 25.953 1.00 6.88 84 SER B O 1
ATOM 4371 N N . TRP B 1 88 ? 44.180 17.793 26.686 1.00 7.12 85 TRP B N 1
ATOM 4372 C CA . TRP B 1 88 ? 44.318 18.964 27.539 1.00 7.55 85 TRP B CA 1
ATOM 4373 C C . TRP B 1 88 ? 45.804 19.266 27.673 1.00 8.23 85 TRP B C 1
ATOM 4374 O O . TRP B 1 88 ? 46.633 18.660 26.985 1.00 9.28 85 TRP B O 1
ATOM 4395 N N . GLY B 1 89 ? 46.130 20.226 28.534 1.00 8.84 86 GLY B N 1
ATOM 4396 C CA . GLY B 1 89 ? 47.499 20.631 28.787 1.00 10.39 86 GLY B CA 1
ATOM 4397 C C . GLY B 1 89 ? 48.025 20.082 30.106 1.00 10.82 86 GLY B C 1
ATOM 4398 O O . GLY B 1 89 ? 48.070 18.865 30.301 1.00 12.15 86 GLY B O 1
ATOM 4402 N N A THR B 1 90 ? 48.390 20.996 31.011 0.66 10.69 87 THR B N 1
ATOM 4403 N N B THR B 1 90 ? 48.450 20.940 31.034 0.34 11.74 87 THR B N 1
ATOM 4404 C CA A THR B 1 90 ? 48.981 20.626 32.292 0.66 10.97 87 THR B CA 1
ATOM 4405 C CA B THR B 1 90 ? 49.087 20.416 32.240 0.34 12.59 87 THR B CA 1
ATOM 4406 C C A THR B 1 90 ? 47.946 20.018 33.233 0.66 11.77 87 THR B C 1
ATOM 4407 C C B THR B 1 90 ? 48.100 20.003 33.322 0.34 11.75 87 THR B C 1
ATOM 4408 O O A THR B 1 90 ? 48.207 18.996 33.878 0.66 14.34 87 THR B O 1
ATOM 4409 O O B THR B 1 90 ? 48.470 19.210 34.194 0.34 12.29 87 THR B O 1
ATOM 4430 N N A TYR B 1 91 ? 46.775 20.645 33.336 0.66 10.88 88 TYR B N 1
ATOM 4431 N N B TYR B 1 91 ? 46.882 20.542 33.313 0.34 10.68 88 TYR B N 1
ATOM 4432 C CA A TYR B 1 91 ? 45.785 20.348 34.365 0.66 11.27 88 TYR B CA 1
ATOM 4433 C CA B TYR B 1 91 ? 45.872 20.223 34.313 0.34 9.79 88 TYR B CA 1
ATOM 4434 C C A TYR B 1 91 ? 44.573 19.668 33.732 0.66 10.84 88 TYR B C 1
ATOM 4435 C C B TYR B 1 91 ? 44.698 19.545 33.634 0.34 10.03 88 TYR B C 1
ATOM 4436 O O A TYR B 1 91 ? 44.011 20.174 32.757 0.66 10.21 88 TYR B O 1
ATOM 4437 O O B TYR B 1 91 ? 44.289 19.938 32.538 0.34 9.65 88 TYR B O 1
ATOM 4472 N N . ARG B 1 92 ? 44.153 18.534 34.293 1.00 10.87 89 ARG B N 1
ATOM 4473 C CA . ARG B 1 92 ? 42.993 17.819 33.764 1.00 10.86 89 ARG B CA 1
ATOM 4474 C C . ARG B 1 92 ? 41.691 18.403 34.317 1.00 10.04 89 ARG B C 1
ATOM 4475 O O . ARG B 1 92 ? 41.520 18.561 35.522 1.00 12.08 89 ARG B O 1
ATOM 4497 N N . TRP B 1 93 ? 40.768 18.708 33.416 1.00 9.40 90 TRP B N 1
ATOM 4498 C CA . TRP B 1 93 ? 39.442 19.224 33.744 1.00 9.36 90 TRP B CA 1
ATOM 4499 C C . TRP B 1 93 ? 38.663 18.197 34.548 1.00 9.01 90 TRP B C 1
ATOM 4500 O O . TRP B 1 93 ? 38.551 17.047 34.134 1.00 10.26 90 TRP B O 1
ATOM 4521 N N . THR B 1 94 ? 38.088 18.618 35.672 1.00 9.36 91 THR B N 1
ATOM 4522 C CA . THR B 1 94 ? 37.272 17.754 36.520 1.00 9.50 91 THR B CA 1
ATOM 4523 C C . THR B 1 94 ? 36.097 18.563 37.067 1.00 9.67 91 THR B C 1
ATOM 4524 O O . THR B 1 94 ? 35.906 19.738 36.749 1.00 11.66 91 THR B O 1
ATOM 4535 N N . GLY B 1 95 ? 35.289 17.917 37.896 1.00 10.10 92 GLY B N 1
ATOM 4536 C CA . GLY B 1 95 ? 34.127 18.524 38.506 1.00 9.93 92 GLY B CA 1
ATOM 4537 C C . GLY B 1 95 ? 33.476 17.532 39.447 1.00 9.98 92 GLY B C 1
ATOM 4538 O O . GLY B 1 95 ? 34.145 16.651 40.002 1.00 11.51 92 GLY B O 1
ATOM 4542 N N . THR B 1 96 ? 32.169 17.628 39.607 1.00 9.96 93 THR B N 1
ATOM 4543 C CA . THR B 1 96 ? 31.424 16.677 40.417 1.00 10.44 93 THR B CA 1
ATOM 4544 C C . THR B 1 96 ? 31.288 15.385 39.623 1.00 10.11 93 THR B C 1
ATOM 4545 O O . THR B 1 96 ? 30.672 15.379 38.561 1.00 9.79 93 THR B O 1
ATOM 4556 N N . TYR B 1 97 ? 31.876 14.298 40.122 1.00 11.31 94 TYR B N 1
ATOM 4557 C CA . TYR B 1 97 ? 31.928 13.042 39.384 1.00 11.26 94 TYR B CA 1
ATOM 4558 C C . TYR B 1 97 ? 30.561 12.369 39.341 1.00 10.54 94 TYR B C 1
ATOM 4559 O O . TYR B 1 97 ? 29.900 12.196 40.370 1.00 12.39 94 TYR B O 1
ATOM 4577 N N . LYS B 1 98 ? 30.163 11.948 38.145 1.00 9.88 95 LYS B N 1
ATOM 4578 C CA . LYS B 1 98 ? 28.875 11.308 37.917 1.00 10.06 95 LYS B CA 1
ATOM 4579 C C . LYS B 1 98 ? 28.961 9.868 37.441 1.00 10.86 95 LYS B C 1
ATOM 4580 O O . LYS B 1 98 ? 27.980 9.142 37.608 1.00 14.02 95 LYS B O 1
ATOM 4599 N N . GLY B 1 99 ? 30.064 9.446 36.838 1.00 10.66 96 GLY B N 1
ATOM 4600 C CA . GLY B 1 99 ? 30.154 8.133 36.241 1.00 11.17 96 GLY B CA 1
ATOM 4601 C C . GLY B 1 99 ? 31.108 8.166 35.062 1.00 9.71 96 GLY B C 1
ATOM 4602 O O . GLY B 1 99 ? 31.894 9.095 34.935 1.00 9.58 96 GLY B O 1
ATOM 4606 N N . THR B 1 100 ? 31.014 7.149 34.201 1.00 9.89 97 THR B N 1
ATOM 4607 C CA . THR B 1 100 ? 31.866 7.044 33.026 1.00 9.64 97 THR B CA 1
ATOM 4608 C C . THR B 1 100 ? 31.040 6.663 31.811 1.00 9.81 97 THR B C 1
ATOM 4609 O O . THR B 1 100 ? 29.948 6.094 31.919 1.00 10.69 97 THR B O 1
ATOM 4620 N N . VAL B 1 101 ? 31.603 6.974 30.645 1.00 8.92 98 VAL B N 1
ATOM 4621 C CA . VAL B 1 101 ? 31.056 6.541 29.364 1.00 8.60 98 VAL B CA 1
ATOM 4622 C C . VAL B 1 101 ? 32.207 6.142 28.461 1.00 7.91 98 VAL B C 1
ATOM 4623 O O . VAL B 1 101 ? 33.240 6.821 28.416 1.00 8.87 98 VAL B O 1
ATOM 4636 N N . LYS B 1 102 ? 32.038 5.033 27.752 1.00 8.20 99 LYS B N 1
ATOM 4637 C CA . LYS B 1 102 ? 32.969 4.620 26.715 1.00 8.87 99 LYS B CA 1
ATOM 4638 C C . LYS B 1 102 ? 32.431 5.058 25.367 1.00 8.38 99 LYS B C 1
ATOM 4639 O O . LYS B 1 102 ? 31.266 4.801 25.040 1.00 9.81 99 LYS B O 1
ATOM 4658 N N . SER B 1 103 ? 33.288 5.703 24.580 1.00 8.36 100 SER B N 1
ATOM 4659 C CA . SER B 1 103 ? 32.900 6.128 23.246 1.00 7.94 100 SER B CA 1
ATOM 4660 C C . SER B 1 103 ? 34.142 6.315 22.394 1.00 8.33 100 SER B C 1
ATOM 4661 O O . SER B 1 103 ? 35.147 6.852 22.854 1.00 8.58 100 SER B O 1
ATOM 4669 N N . ASP B 1 104 ? 34.072 5.891 21.150 1.00 8.19 101 ASP B N 1
ATOM 4670 C CA . ASP B 1 104 ? 35.110 6.200 20.181 1.00 9.15 101 ASP B CA 1
ATOM 4671 C C . ASP B 1 104 ? 36.487 5.780 20.680 1.00 9.74 101 ASP B C 1
ATOM 4672 O O . ASP B 1 104 ? 37.477 6.497 20.497 1.00 11.15 101 ASP B O 1
ATOM 4681 N N . GLY B 1 105 ? 36.553 4.605 21.298 1.00 10.67 102 GLY B N 1
ATOM 4682 C CA . GLY B 1 105 ? 37.814 4.022 21.711 1.00 11.37 102 GLY B CA 1
ATOM 4683 C C . GLY B 1 105 ? 38.370 4.528 23.023 1.00 11.59 102 GLY B C 1
ATOM 4684 O O . GLY B 1 105 ? 39.465 4.102 23.417 1.00 14.08 102 GLY B O 1
ATOM 4688 N N . GLY B 1 106 ? 37.660 5.423 23.703 1.00 10.06 103 GLY B N 1
ATOM 4689 C CA . GLY B 1 106 ? 38.131 5.992 24.942 1.00 10.90 103 GLY B CA 1
ATOM 4690 C C . GLY B 1 106 ? 37.117 5.809 26.049 1.00 9.39 103 GLY B C 1
ATOM 4691 O O . GLY B 1 106 ? 35.930 5.642 25.811 1.00 10.97 103 GLY B O 1
ATOM 4695 N N . THR B 1 107 ? 37.610 5.890 27.277 1.00 9.26 104 THR B N 1
ATOM 4696 C CA . THR B 1 107 ? 36.772 5.962 28.463 1.00 9.02 104 THR B CA 1
ATOM 4697 C C . THR B 1 107 ? 36.836 7.386 28.982 1.00 8.64 104 THR B C 1
ATOM 4698 O O . THR B 1 107 ? 37.925 7.937 29.147 1.00 9.44 104 THR B O 1
ATOM 4709 N N . TYR B 1 108 ? 35.666 7.958 29.247 1.00 8.12 105 TYR B N 1
ATOM 4710 C CA . TYR B 1 108 ? 35.524 9.328 29.714 1.00 7.70 105 TYR B CA 1
ATOM 4711 C C . TYR B 1 108 ? 34.868 9.336 31.084 1.00 7.78 105 TYR B C 1
ATOM 4712 O O . TYR B 1 108 ? 33.883 8.634 31.320 1.00 9.07 105 TYR B O 1
ATOM 4730 N N . ASP B 1 109 ? 35.403 10.167 31.968 1.00 7.72 106 ASP B N 1
ATOM 4731 C CA . ASP B 1 109 ? 34.713 10.512 33.199 1.00 8.01 106 ASP B CA 1
ATOM 4732 C C . ASP B 1 109 ? 33.684 11.590 32.912 1.00 7.58 106 ASP B C 1
ATOM 4733 O O . ASP B 1 109 ? 33.915 12.500 32.104 1.00 8.32 106 ASP B O 1
ATOM 4742 N N . ILE B 1 110 ? 32.547 11.481 33.576 1.00 7.72 107 ILE B N 1
ATOM 4743 C CA . ILE B 1 110 ? 31.447 12.422 33.435 1.00 7.42 107 ILE B CA 1
ATOM 4744 C C . ILE B 1 110 ? 31.416 13.311 34.665 1.00 7.16 107 ILE B C 1
ATOM 4745 O O . ILE B 1 110 ? 31.436 12.812 35.793 1.00 8.52 107 ILE B O 1
ATOM 4761 N N . TYR B 1 111 ? 31.341 14.616 34.451 1.00 7.37 108 TYR B N 1
ATOM 4762 C CA . TYR B 1 111 ? 31.304 15.593 35.526 1.00 7.71 108 TYR B CA 1
ATOM 4763 C C . TYR B 1 111 ? 30.223 16.639 35.267 1.00 7.34 108 TYR B C 1
ATOM 4764 O O . TYR B 1 111 ? 29.891 16.955 34.120 1.00 7.59 108 TYR B O 1
ATOM 4782 N N . THR B 1 112 ? 29.747 17.252 36.354 1.00 8.08 109 THR B N 1
ATOM 4783 C CA . THR B 1 112 ? 29.019 18.516 36.281 1.00 8.30 109 THR B CA 1
ATOM 4784 C C . THR B 1 112 ? 29.745 19.577 37.085 1.00 8.49 109 THR B C 1
ATOM 4785 O O . THR B 1 112 ? 30.396 19.286 38.092 1.00 9.35 109 THR B O 1
ATOM 4796 N N . THR B 1 113 ? 29.599 20.817 36.637 1.00 8.14 110 THR B N 1
ATOM 4797 C CA . THR B 1 113 ? 30.032 21.998 37.366 1.00 9.34 110 THR B CA 1
ATOM 4798 C C . THR B 1 113 ? 29.001 23.091 37.133 1.00 8.39 110 THR B C 1
ATOM 4799 O O . THR B 1 113 ? 28.146 22.990 36.252 1.00 8.65 110 THR B O 1
ATOM 4810 N N . THR B 1 114 ? 29.121 24.162 37.914 1.00 10.24 111 THR B N 1
ATOM 4811 C CA . THR B 1 114 ? 28.377 25.394 37.689 1.00 10.65 111 THR B CA 1
ATOM 4812 C C . THR B 1 114 ? 29.388 26.527 37.611 1.00 10.78 111 THR B C 1
ATOM 4813 O O . THR B 1 114 ? 30.316 26.583 38.422 1.00 13.07 111 THR B O 1
ATOM 4824 N N . ARG B 1 115 ? 29.226 27.401 36.631 1.00 9.72 112 ARG B N 1
ATOM 4825 C CA . ARG B 1 115 ? 30.080 28.562 36.446 1.00 9.59 112 ARG B CA 1
ATOM 4826 C C . ARG B 1 115 ? 29.256 29.811 36.729 1.00 9.28 112 ARG B C 1
ATOM 4827 O O . ARG B 1 115 ? 28.143 29.943 36.226 1.00 9.62 112 ARG B O 1
ATOM 4848 N N . TYR B 1 116 ? 29.810 30.723 37.530 1.00 10.00 113 TYR B N 1
ATOM 4849 C CA . TYR B 1 116 ? 29.072 31.866 38.053 1.00 10.64 113 TYR B CA 1
ATOM 4850 C C . TYR B 1 116 ? 29.640 33.181 37.535 1.00 9.99 113 TYR B C 1
ATOM 4851 O O . TYR B 1 116 ? 30.862 33.365 37.475 1.00 11.06 113 TYR B O 1
ATOM 4869 N N . ASN B 1 117 ? 28.758 34.122 37.227 1.00 9.34 114 ASN B N 1
ATOM 4870 C CA . ASN B 1 117 ? 29.156 35.492 36.889 1.00 9.18 114 ASN B CA 1
ATOM 4871 C C . ASN B 1 117 ? 30.206 35.532 35.779 1.00 9.43 114 ASN B C 1
ATOM 4872 O O . ASN B 1 117 ? 31.204 36.253 35.871 1.00 11.22 114 ASN B O 1
ATOM 4883 N N . ALA B 1 118 ? 29.955 34.786 34.712 1.00 9.15 115 ALA B N 1
ATOM 4884 C CA . ALA B 1 118 ? 30.940 34.543 33.673 1.00 9.94 115 ALA B CA 1
ATOM 4885 C C . ALA B 1 118 ? 30.326 34.678 32.291 1.00 8.79 115 ALA B C 1
ATOM 4886 O O . ALA B 1 118 ? 29.100 34.606 32.134 1.00 9.08 115 ALA B O 1
ATOM 4893 N N . PRO B 1 119 ? 31.156 34.805 31.257 1.00 8.77 116 PRO B N 1
ATOM 4894 C CA . PRO B 1 119 ? 30.608 34.915 29.902 1.00 9.31 116 PRO B CA 1
ATOM 4895 C C . PRO B 1 119 ? 29.937 33.636 29.448 1.00 8.42 116 PRO B C 1
ATOM 4896 O O . PRO B 1 119 ? 30.444 32.527 29.641 1.00 8.45 116 PRO B O 1
ATOM 4907 N N . SER B 1 120 ? 28.825 33.829 28.760 1.00 9.28 117 SER B N 1
ATOM 4908 C CA . SER B 1 120 ? 28.110 32.774 28.076 1.00 9.17 117 SER B CA 1
ATOM 4909 C C . SER B 1 120 ? 27.514 33.353 26.798 1.00 9.13 117 SER B C 1
ATOM 4910 O O . SER B 1 120 ? 27.668 34.532 26.479 1.00 10.79 117 SER B O 1
ATOM 4918 N N . ILE B 1 121 ? 26.772 32.522 26.069 1.00 9.07 118 ILE B N 1
ATOM 4919 C CA . ILE B 1 121 ? 26.028 33.014 24.920 1.00 9.56 118 ILE B CA 1
ATOM 4920 C C . ILE B 1 121 ? 24.923 33.983 25.296 1.00 10.40 118 ILE B C 1
ATOM 4921 O O . ILE B 1 121 ? 24.371 34.640 24.404 1.00 12.27 118 ILE B O 1
ATOM 4937 N N . ASP B 1 122 ? 24.608 34.134 26.583 1.00 10.61 119 ASP B N 1
ATOM 4938 C CA . ASP B 1 122 ? 23.563 35.041 27.032 1.00 11.71 119 ASP B CA 1
ATOM 4939 C C . ASP B 1 122 ? 24.079 36.338 27.628 1.00 13.07 119 ASP B C 1
ATOM 4940 O O . ASP B 1 122 ? 23.261 37.175 28.005 1.00 15.93 119 ASP B O 1
ATOM 4949 N N . GLY B 1 123 ? 25.380 36.525 27.741 1.00 13.00 120 GLY B N 1
ATOM 4950 C CA . GLY B 1 123 ? 25.906 37.771 28.263 1.00 13.32 120 GLY B CA 1
ATOM 4951 C C . GLY B 1 123 ? 27.258 37.578 28.921 1.00 12.53 120 GLY B C 1
ATOM 4952 O O . GLY B 1 123 ? 27.775 36.475 29.041 1.00 12.60 120 GLY B O 1
ATOM 4956 N N . ASP B 1 124 ? 27.806 38.698 29.384 1.00 12.96 121 ASP B N 1
ATOM 4957 C CA . ASP B 1 124 ? 29.139 38.689 29.975 1.00 13.20 121 ASP B CA 1
ATOM 4958 C C . ASP B 1 124 ? 29.158 38.211 31.413 1.00 11.81 121 ASP B C 1
ATOM 4959 O O . ASP B 1 124 ? 30.203 37.755 31.886 1.00 12.60 121 ASP B O 1
ATOM 4968 N N . ARG B 1 125 ? 28.053 38.353 32.137 1.00 11.98 122 ARG B N 1
ATOM 4969 C CA . ARG B 1 125 ? 28.006 38.041 33.565 1.00 11.86 122 ARG B CA 1
ATOM 4970 C C . ARG B 1 125 ? 26.770 37.189 33.803 1.00 11.47 122 ARG B C 1
ATOM 4971 O O . ARG B 1 125 ? 25.684 37.691 34.117 1.00 13.49 122 ARG B O 1
ATOM 4992 N N . THR B 1 126 ? 26.949 35.886 33.621 1.00 9.79 123 THR B N 1
ATOM 4993 C CA . THR B 1 126 ? 25.853 34.934 33.677 1.00 9.62 123 THR B CA 1
ATOM 4994 C C . THR B 1 126 ? 26.278 33.696 34.449 1.00 8.77 123 THR B C 1
ATOM 4995 O O . THR B 1 126 ? 27.465 33.447 34.677 1.00 9.20 123 THR B O 1
ATOM 5006 N N . THR B 1 127 ? 25.289 32.905 34.846 1.00 8.66 124 THR B N 1
ATOM 5007 C CA . THR B 1 127 ? 25.533 31.640 35.512 1.00 8.65 124 THR B CA 1
ATOM 5008 C C . THR B 1 127 ? 24.996 30.526 34.627 1.00 8.71 124 THR B C 1
ATOM 5009 O O . THR B 1 127 ? 23.935 30.660 34.010 1.00 11.18 124 THR B O 1
ATOM 5020 N N . PHE B 1 128 ? 25.738 29.436 34.549 1.00 8.27 125 PHE B N 1
ATOM 5021 C CA . PHE B 1 128 ? 25.317 28.319 33.720 1.00 8.47 125 PHE B CA 1
ATOM 5022 C C . PHE B 1 128 ? 25.883 27.012 34.260 1.00 8.04 125 PHE B C 1
ATOM 5023 O O . PHE B 1 128 ? 26.955 26.964 34.861 1.00 8.62 125 PHE B O 1
ATOM 5040 N N . THR B 1 129 ? 25.143 25.948 34.003 1.00 8.61 126 THR B N 1
ATOM 5041 C CA . THR B 1 129 ? 25.590 24.603 34.289 1.00 8.18 126 THR B CA 1
ATOM 5042 C C . THR B 1 129 ? 26.509 24.147 33.170 1.00 6.59 126 THR B C 1
ATOM 5043 O O . THR B 1 129 ? 26.330 24.520 32.009 1.00 7.46 126 THR B O 1
ATOM 5054 N N . GLN B 1 130 ? 27.477 23.317 33.525 1.00 7.01 127 GLN B N 1
ATOM 5055 C CA . GLN B 1 130 ? 28.385 22.699 32.568 1.00 6.68 127 GLN B CA 1
ATOM 5056 C C . GLN B 1 130 ? 28.340 21.188 32.706 1.00 6.63 127 GLN B C 1
ATOM 5057 O O . GLN B 1 130 ? 28.433 20.656 33.815 1.00 7.42 127 GLN B O 1
ATOM 5071 N N . TYR B 1 131 ? 28.189 20.502 31.570 1.00 5.99 128 TYR B N 1
ATOM 5072 C CA . TYR B 1 131 ? 28.276 19.049 31.496 1.00 6.25 128 TYR B CA 1
ATOM 5073 C C . TYR B 1 131 ? 29.564 18.659 30.792 1.00 5.85 128 TYR B C 1
ATOM 5074 O O . TYR B 1 131 ? 29.898 19.233 29.751 1.00 6.44 128 TYR B O 1
ATOM 5092 N N . TRP B 1 132 ? 30.274 17.676 31.351 1.00 6.06 129 TRP B N 1
ATOM 5093 C CA . TRP B 1 132 ? 31.563 17.270 30.830 1.00 6.66 129 TRP B CA 1
ATOM 5094 C C . TRP B 1 132 ? 31.645 15.765 30.648 1.00 6.06 129 TRP B C 1
ATOM 5095 O O . TRP B 1 132 ? 31.264 15.010 31.547 1.00 7.27 129 TRP B O 1
ATOM 5116 N N . SER B 1 133 ? 32.255 15.353 29.539 1.00 6.39 130 SER B N 1
ATOM 5117 C CA . SER B 1 133 ? 32.929 14.066 29.414 1.00 6.11 130 SER B CA 1
ATOM 5118 C C . SER B 1 133 ? 34.395 14.393 29.207 1.00 6.29 130 SER B C 1
ATOM 5119 O O . SER B 1 133 ? 34.727 15.121 28.269 1.00 7.32 130 SER B O 1
ATOM 5127 N N . VAL B 1 134 ? 35.271 13.864 30.064 1.00 6.57 131 VAL B N 1
ATOM 5128 C CA . VAL B 1 134 ? 36.700 14.139 29.983 1.00 6.73 131 VAL B CA 1
ATOM 5129 C C . VAL B 1 134 ? 37.428 12.810 29.867 1.00 6.88 131 VAL B C 1
ATOM 5130 O O . VAL B 1 134 ? 37.306 11.945 30.745 1.00 7.67 131 VAL B O 1
ATOM 5143 N N . ARG B 1 135 ? 38.179 12.630 28.789 1.00 7.22 132 ARG B N 1
ATOM 5144 C CA . ARG B 1 135 ? 38.836 11.350 28.578 1.00 7.52 132 ARG B CA 1
ATOM 5145 C C . ARG B 1 135 ? 39.753 11.055 29.766 1.00 7.69 132 ARG B C 1
ATOM 5146 O O . ARG B 1 135 ? 40.373 11.963 30.333 1.00 8.29 132 ARG B O 1
ATOM 5167 N N . GLN B 1 136 ? 39.842 9.782 30.162 1.00 8.35 133 GLN B N 1
ATOM 5168 C CA . GLN B 1 136 ? 40.646 9.428 31.334 1.00 9.52 133 GLN B CA 1
ATOM 5169 C C . GLN B 1 136 ? 42.122 9.622 31.063 1.00 10.21 133 GLN B C 1
ATOM 5170 O O . GLN B 1 136 ? 42.879 9.917 31.990 1.00 12.71 133 GLN B O 1
ATOM 5184 N N A SER B 1 137 ? 42.553 9.441 29.824 0.75 10.51 134 SER B N 1
ATOM 5185 N N B SER B 1 137 ? 42.549 9.378 29.825 0.25 10.33 134 SER B N 1
ATOM 5186 C CA A SER B 1 137 ? 43.909 9.740 29.410 0.75 11.00 134 SER B CA 1
ATOM 5187 C CA B SER B 1 137 ? 43.894 9.644 29.343 0.25 10.31 134 SER B CA 1
ATOM 5188 C C A SER B 1 137 ? 43.806 10.464 28.077 0.75 9.98 134 SER B C 1
ATOM 5189 C C B SER B 1 137 ? 43.763 10.520 28.105 0.25 9.62 134 SER B C 1
ATOM 5190 O O A SER B 1 137 ? 42.817 10.340 27.350 0.75 10.05 134 SER B O 1
ATOM 5191 O O B SER B 1 137 ? 42.713 10.550 27.455 0.25 9.14 134 SER B O 1
ATOM 5206 N N . LYS B 1 138 ? 44.828 11.244 27.777 1.00 9.60 135 LYS B N 1
ATOM 5207 C CA . LYS B 1 138 ? 44.782 12.095 26.595 1.00 9.43 135 LYS B CA 1
ATOM 5208 C C . LYS B 1 138 ? 44.676 11.256 25.323 1.00 9.32 135 LYS B C 1
ATOM 5209 O O . LYS B 1 138 ? 45.417 10.291 25.136 1.00 10.93 135 LYS B O 1
ATOM 5229 N N . ARG B 1 139 ? 43.786 11.651 24.427 1.00 8.81 136 ARG B N 1
ATOM 5230 C CA . ARG B 1 139 ? 43.649 10.960 23.158 1.00 8.73 136 ARG B CA 1
ATOM 5231 C C . ARG B 1 139 ? 44.848 11.295 22.286 1.00 9.11 136 ARG B C 1
ATOM 5232 O O . ARG B 1 139 ? 45.224 12.463 22.183 1.00 10.00 136 ARG B O 1
ATOM 5253 N N . PRO B 1 140 ? 45.457 10.323 21.628 1.00 10.35 137 PRO B N 1
ATOM 5254 C CA . PRO B 1 140 ? 46.503 10.656 20.661 1.00 11.45 137 PRO B CA 1
ATOM 5255 C C . PRO B 1 140 ? 45.961 11.627 19.643 1.00 10.71 137 PRO B C 1
ATOM 5256 O O . PRO B 1 140 ? 44.791 11.562 19.251 1.00 11.63 137 PRO B O 1
ATOM 5267 N N . THR B 1 141 ? 46.841 12.505 19.190 1.00 11.06 138 THR B N 1
ATOM 5268 C CA . THR B 1 141 ? 46.506 13.468 18.156 1.00 10.51 138 THR B CA 1
ATOM 5269 C C . THR B 1 141 ? 47.341 13.191 16.916 1.00 11.97 138 THR B C 1
ATOM 5270 O O . THR B 1 141 ? 48.228 12.344 16.902 1.00 15.07 138 THR B O 1
ATOM 5281 N N . GLY B 1 142 ? 47.045 13.916 15.855 1.00 12.23 139 GLY B N 1
ATOM 5282 C CA . GLY B 1 142 ? 47.665 13.696 14.572 1.00 13.17 139 GLY B CA 1
ATOM 5283 C C . GLY B 1 142 ? 46.991 12.642 13.724 1.00 13.71 139 GLY B C 1
ATOM 5284 O O . GLY B 1 142 ? 47.461 12.343 12.628 1.00 19.31 139 GLY B O 1
ATOM 5288 N N A SER B 1 143 ? 45.855 12.132 14.156 0.63 12.18 140 SER B N 1
ATOM 5289 N N B SER B 1 143 ? 45.949 12.019 14.229 0.37 13.39 140 SER B N 1
ATOM 5290 C CA A SER B 1 143 ? 45.122 11.107 13.432 0.63 12.63 140 SER B CA 1
ATOM 5291 C CA B SER B 1 143 ? 45.221 11.008 13.497 0.37 13.82 140 SER B CA 1
ATOM 5292 C C A SER B 1 143 ? 43.680 11.550 13.235 0.63 12.09 140 SER B C 1
ATOM 5293 C C B SER B 1 143 ? 43.778 11.448 13.389 0.37 11.70 140 SER B C 1
ATOM 5294 O O A SER B 1 143 ? 43.221 12.525 13.835 0.63 11.25 140 SER B O 1
ATOM 5295 O O B SER B 1 143 ? 43.281 12.209 14.227 0.37 10.56 140 SER B O 1
ATOM 5310 N N A ASN B 1 144 ? 42.958 10.829 12.380 0.63 12.35 141 ASN B N 1
ATOM 5311 N N B ASN B 1 144 ? 43.108 10.961 12.355 0.37 11.02 141 ASN B N 1
ATOM 5312 C CA A ASN B 1 144 ? 41.540 11.097 12.154 0.63 12.58 141 ASN B CA 1
ATOM 5313 C CA B ASN B 1 144 ? 41.672 11.140 12.277 0.37 10.63 141 ASN B CA 1
ATOM 5314 C C A ASN B 1 144 ? 40.738 10.483 13.295 0.63 13.04 141 ASN B C 1
ATOM 5315 C C B ASN B 1 144 ? 41.027 10.558 13.524 0.37 10.31 141 ASN B C 1
ATOM 5316 O O A ASN B 1 144 ? 40.614 9.261 13.393 0.63 17.19 141 ASN B O 1
ATOM 5317 O O B ASN B 1 144 ? 41.379 9.467 13.983 0.37 10.56 141 ASN B O 1
ATOM 5338 N N . ALA B 1 145 ? 40.134 11.328 14.107 1.00 9.24 142 ALA B N 1
ATOM 5339 C CA . ALA B 1 145 ? 39.430 10.941 15.313 1.00 8.82 142 ALA B CA 1
ATOM 5340 C C . ALA B 1 145 ? 37.958 11.250 15.121 1.00 8.30 142 ALA B C 1
ATOM 5341 O O . ALA B 1 145 ? 37.604 12.151 14.382 1.00 10.70 142 ALA B O 1
ATOM 5348 N N . THR B 1 146 ? 37.102 10.492 15.780 1.00 9.49 143 THR B N 1
ATOM 5349 C CA . THR B 1 146 ? 35.666 10.722 15.754 1.00 8.82 143 THR B CA 1
ATOM 5350 C C . THR B 1 146 ? 35.162 10.909 17.176 1.00 7.80 143 THR B C 1
ATOM 5351 O O . THR B 1 146 ? 35.592 10.201 18.094 1.00 8.19 143 THR B O 1
ATOM 5362 N N . ILE B 1 147 ? 34.214 11.835 17.344 1.00 7.25 144 ILE B N 1
ATOM 5363 C CA . ILE B 1 147 ? 33.387 11.957 18.535 1.00 7.01 144 ILE B CA 1
ATOM 5364 C C . ILE B 1 147 ? 31.945 11.687 18.128 1.00 6.90 144 ILE B C 1
ATOM 5365 O O . ILE B 1 147 ? 31.361 12.430 17.323 1.00 7.26 144 ILE B O 1
ATOM 5381 N N . THR B 1 148 ? 31.377 10.628 18.692 1.00 6.69 145 THR B N 1
ATOM 5382 C CA . THR B 1 148 ? 29.989 10.238 18.465 1.00 6.88 145 THR B CA 1
ATOM 5383 C C . THR B 1 148 ? 29.187 10.884 19.592 1.00 6.39 145 THR B C 1
ATOM 5384 O O . THR B 1 148 ? 29.041 10.332 20.690 1.00 7.16 145 THR B O 1
ATOM 5395 N N . PHE B 1 149 ? 28.719 12.115 19.358 1.00 6.36 146 PHE B N 1
ATOM 5396 C CA . PHE B 1 149 ? 28.144 12.902 20.443 1.00 6.21 146 PHE B CA 1
ATOM 5397 C C . PHE B 1 149 ? 26.932 12.235 21.067 1.00 6.37 146 PHE B C 1
ATOM 5398 O O . PHE B 1 149 ? 26.714 12.374 22.271 1.00 6.69 146 PHE B O 1
ATOM 5415 N N A SER B 1 150 ? 26.135 11.495 20.293 0.73 6.71 147 SER B N 1
ATOM 5416 N N B SER B 1 150 ? 26.150 11.493 20.279 0.27 6.72 147 SER B N 1
ATOM 5417 C CA A SER B 1 150 ? 24.956 10.885 20.899 0.73 8.19 147 SER B CA 1
ATOM 5418 C CA B SER B 1 150 ? 24.977 10.827 20.832 0.27 7.40 147 SER B CA 1
ATOM 5419 C C A SER B 1 150 ? 25.310 9.937 22.044 0.73 7.49 147 SER B C 1
ATOM 5420 C C B SER B 1 150 ? 25.334 9.978 22.047 0.27 7.28 147 SER B C 1
ATOM 5421 O O A SER B 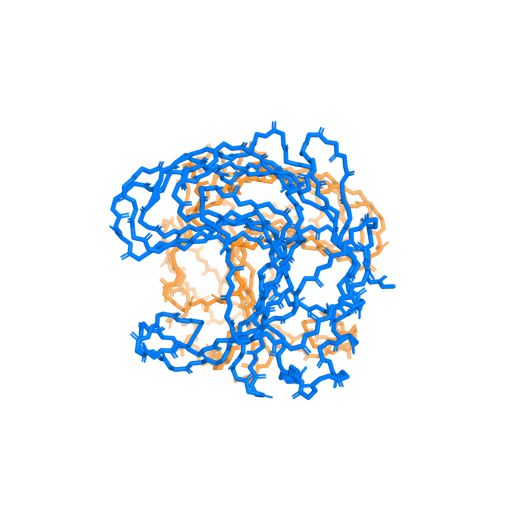1 150 ? 24.502 9.744 22.959 0.73 7.97 147 SER B O 1
ATOM 5422 O O B SER B 1 150 ? 24.576 9.928 23.024 0.27 7.30 147 SER B O 1
ATOM 5437 N N . ASN B 1 151 ? 26.486 9.302 22.010 1.00 7.61 148 ASN B N 1
ATOM 5438 C CA . ASN B 1 151 ? 26.867 8.438 23.127 1.00 7.83 148 ASN B CA 1
ATOM 5439 C C . ASN B 1 151 ? 27.004 9.238 24.413 1.00 7.48 148 ASN B C 1
ATOM 5440 O O . ASN B 1 151 ? 26.652 8.756 25.499 1.00 8.25 148 ASN B O 1
ATOM 5452 N N . HIS B 1 152 ? 27.523 10.463 24.302 1.00 7.17 149 HIS B N 1
ATOM 5453 C CA . HIS B 1 152 ? 27.645 11.347 25.456 1.00 6.81 149 HIS B CA 1
ATOM 5454 C C . HIS B 1 152 ? 26.279 11.854 25.892 1.00 6.79 149 HIS B C 1
ATOM 5455 O O . HIS B 1 152 ? 25.946 11.829 27.077 1.00 7.62 149 HIS B O 1
ATOM 5469 N N . VAL B 1 153 ? 25.463 12.321 24.939 1.00 7.09 150 VAL B N 1
ATOM 5470 C CA . VAL B 1 153 ? 24.114 12.773 25.288 1.00 7.11 150 VAL B CA 1
ATOM 5471 C C . VAL B 1 153 ? 23.386 11.706 26.083 1.00 7.32 150 VAL B C 1
ATOM 5472 O O . VAL B 1 153 ? 22.760 11.979 27.117 1.00 8.00 150 VAL B O 1
ATOM 5485 N N . ASN B 1 154 ? 23.428 10.461 25.588 1.00 7.88 151 ASN B N 1
ATOM 5486 C CA . ASN B 1 154 ? 22.682 9.383 26.226 1.00 8.64 151 ASN B CA 1
ATOM 5487 C C . ASN B 1 154 ? 23.270 9.018 27.585 1.00 8.41 151 ASN B C 1
ATOM 5488 O O . ASN B 1 154 ? 22.513 8.775 28.540 1.00 9.49 151 ASN B O 1
ATOM 5499 N N . ALA B 1 155 ? 24.599 8.989 27.712 1.00 8.55 152 ALA B N 1
ATOM 5500 C CA . ALA B 1 155 ? 25.189 8.707 29.011 1.00 8.64 152 ALA B CA 1
ATOM 5501 C C . ALA B 1 155 ? 24.848 9.803 30.009 1.00 8.44 152 ALA B C 1
ATOM 5502 O O . ALA B 1 155 ? 24.500 9.528 31.165 1.00 9.53 152 ALA B O 1
ATOM 5509 N N . TRP B 1 156 ? 24.922 11.058 29.580 1.00 7.92 153 TRP B N 1
ATOM 5510 C CA . TRP B 1 156 ? 24.545 12.160 30.455 1.00 8.00 153 TRP B CA 1
ATOM 5511 C C . TRP B 1 156 ? 23.098 12.018 30.912 1.00 8.49 153 TRP B C 1
ATOM 5512 O O . TRP B 1 156 ? 22.800 12.152 32.102 1.00 9.05 153 TRP B O 1
ATOM 5533 N N A LYS B 1 157 ? 22.190 11.695 29.989 0.32 8.77 154 LYS B N 1
ATOM 5534 N N B LYS B 1 157 ? 22.189 11.718 29.981 0.68 8.79 154 LYS B N 1
ATOM 5535 C CA A LYS B 1 157 ? 20.787 11.536 30.363 0.32 9.44 154 LYS B CA 1
ATOM 5536 C CA B LYS B 1 157 ? 20.791 11.527 30.359 0.68 9.85 154 LYS B CA 1
ATOM 5537 C C A LYS B 1 157 ? 20.608 10.445 31.413 0.32 10.04 154 LYS B C 1
ATOM 5538 C C B LYS B 1 157 ? 20.663 10.483 31.457 0.68 10.18 154 LYS B C 1
ATOM 5539 O O A LYS B 1 157 ? 19.723 10.538 32.271 0.32 10.63 154 LYS B O 1
ATOM 5540 O O B LYS B 1 157 ? 19.878 10.648 32.396 0.68 11.10 154 LYS B O 1
ATOM 5565 N N . SER B 1 158 ? 21.417 9.388 31.344 1.00 10.75 155 SER B N 1
ATOM 5566 C CA . SER B 1 158 ? 21.315 8.294 32.307 1.00 12.45 155 SER B CA 1
ATOM 5567 C C . SER B 1 158 ? 21.782 8.694 33.698 1.00 12.87 155 SER B C 1
ATOM 5568 O O . SER B 1 158 ? 21.482 7.982 34.659 1.00 15.52 155 SER B O 1
ATOM 5577 N N . HIS B 1 159 ? 22.484 9.813 33.830 1.00 12.14 156 HIS B N 1
ATOM 5578 C CA . HIS B 1 159 ? 22.894 10.375 35.108 1.00 13.06 156 HIS B CA 1
ATOM 5579 C C . HIS B 1 159 ? 22.131 11.636 35.463 1.00 14.21 156 HIS B C 1
ATOM 5580 O O . HIS B 1 159 ? 22.588 12.414 36.306 1.00 16.19 156 HIS B O 1
ATOM 5594 N N . GLY B 1 160 ? 20.967 11.843 34.853 1.00 13.77 157 GLY B N 1
ATOM 5595 C CA . GLY B 1 160 ? 20.136 12.974 35.184 1.00 14.31 157 GLY B CA 1
ATOM 5596 C C . GLY B 1 160 ? 20.630 14.287 34.636 1.00 13.19 157 GLY B C 1
ATOM 5597 O O . GLY B 1 160 ? 20.221 15.340 35.125 1.00 15.96 157 GLY B O 1
ATOM 5601 N N . MET B 1 161 ? 21.499 14.256 33.629 1.00 10.26 158 MET B N 1
ATOM 5602 C CA . MET B 1 161 ? 22.056 15.451 32.997 1.00 8.99 158 MET B CA 1
ATOM 5603 C C . MET B 1 161 ? 21.360 15.624 31.652 1.00 8.57 158 MET B C 1
ATOM 5604 O O . MET B 1 161 ? 21.774 15.058 30.647 1.00 10.01 158 MET B O 1
ATOM 5618 N N . ASN B 1 162 ? 20.284 16.392 31.651 1.00 9.13 159 ASN B N 1
ATOM 5619 C CA . ASN B 1 162 ? 19.488 16.658 30.458 1.00 8.87 159 ASN B CA 1
ATOM 5620 C C . ASN B 1 162 ? 19.883 17.991 29.851 1.00 8.05 159 ASN B C 1
ATOM 5621 O O . ASN B 1 162 ? 19.975 18.998 30.559 1.00 9.09 159 ASN B O 1
ATOM 5632 N N . LEU B 1 163 ? 20.126 17.997 28.550 1.00 7.54 160 LEU B N 1
ATOM 5633 C CA . LEU B 1 163 ? 20.458 19.220 27.846 1.00 7.81 160 LEU B CA 1
ATOM 5634 C C . LEU B 1 163 ? 19.199 20.049 27.599 1.00 8.15 160 LEU B C 1
ATOM 5635 O O . LEU B 1 163 ? 18.074 19.563 27.697 1.00 9.18 160 LEU B O 1
ATOM 5651 N N . GLY B 1 164 ? 19.390 21.333 27.327 1.00 7.72 161 GLY B N 1
ATOM 5652 C CA . GLY B 1 164 ? 18.288 22.198 26.993 1.00 8.07 161 GLY B CA 1
ATOM 5653 C C . GLY B 1 164 ? 17.708 21.865 25.637 1.00 8.61 161 GLY B C 1
ATOM 5654 O O . GLY B 1 164 ? 18.259 21.104 24.836 1.00 9.48 161 GLY B O 1
ATOM 5658 N N . SER B 1 165 ? 16.550 22.464 25.378 1.00 9.51 162 SER B N 1
ATOM 5659 C CA . SER B 1 165 ? 15.778 22.145 24.188 1.00 10.79 162 SER B CA 1
ATOM 5660 C C . SER B 1 165 ? 16.031 23.090 23.018 1.00 9.92 162 SER B C 1
ATOM 5661 O O . SER B 1 165 ? 15.530 22.831 21.921 1.00 11.13 162 SER B O 1
ATOM 5669 N N A ASN B 1 166 ? 16.817 24.154 23.215 0.35 8.82 163 ASN B N 1
ATOM 5670 N N B ASN B 1 166 ? 16.737 24.185 23.243 0.65 9.84 163 ASN B N 1
ATOM 5671 C CA A ASN B 1 166 ? 17.058 25.194 22.210 0.35 8.01 163 ASN B CA 1
ATOM 5672 C CA B ASN B 1 166 ? 17.064 25.163 22.214 0.65 10.89 163 ASN B CA 1
ATOM 5673 C C A ASN B 1 166 ? 18.555 25.251 21.893 0.35 7.68 163 ASN B C 1
ATOM 5674 C C B ASN B 1 166 ? 18.563 25.045 21.977 0.65 9.92 163 ASN B C 1
ATOM 5675 O O A ASN B 1 166 ? 19.329 25.902 22.601 0.35 7.37 163 ASN B O 1
ATOM 5676 O O B ASN B 1 166 ? 19.361 25.246 22.892 0.65 10.49 163 ASN B O 1
ATOM 5696 N N . TRP B 1 167 ? 18.944 24.630 20.784 1.00 8.07 164 TRP B N 1
ATOM 5697 C CA . TRP B 1 167 ? 20.339 24.360 20.475 1.00 8.04 164 TRP B CA 1
ATOM 5698 C C . TRP B 1 167 ? 21.049 25.580 19.896 1.00 8.22 164 TRP B C 1
ATOM 5699 O O . TRP B 1 167 ? 20.569 26.184 18.924 1.00 9.76 164 TRP B O 1
ATOM 5720 N N . ALA B 1 168 ? 22.217 25.900 20.454 1.00 7.25 165 ALA B N 1
ATOM 5721 C CA . ALA B 1 168 ? 23.096 26.949 19.969 1.00 7.11 165 ALA B CA 1
ATOM 5722 C C . ALA B 1 168 ? 24.344 26.295 19.352 1.00 6.60 165 ALA B C 1
ATOM 5723 O O . ALA B 1 168 ? 24.289 25.143 18.912 1.00 7.24 165 ALA B O 1
ATOM 5730 N N . TYR B 1 169 ? 25.453 27.027 19.277 1.00 6.71 166 TYR B N 1
ATOM 5731 C CA . TYR B 1 169 ? 26.566 26.533 18.476 1.00 6.63 166 TYR B CA 1
ATOM 5732 C C . TYR B 1 169 ? 27.154 25.246 19.044 1.00 6.11 166 TYR B C 1
ATOM 5733 O O . TYR B 1 169 ? 26.987 24.896 20.223 1.00 6.27 166 TYR B O 1
ATOM 5751 N N . GLN B 1 170 ? 27.899 24.550 18.176 1.00 5.81 167 GLN B N 1
ATOM 5752 C CA . GLN B 1 170 ? 28.487 23.254 18.495 1.00 5.58 167 GLN B CA 1
ATOM 5753 C C . GLN B 1 170 ? 29.752 23.146 17.657 1.00 5.34 167 GLN B C 1
ATOM 5754 O O . GLN B 1 170 ? 29.664 23.028 16.426 1.00 5.84 167 GLN B O 1
ATOM 5768 N N A VAL B 1 171 ? 30.921 23.255 18.296 0.70 5.40 168 VAL B N 1
ATOM 5769 N N B VAL B 1 171 ? 30.921 23.132 18.308 0.30 5.52 168 VAL B N 1
ATOM 5770 C CA A VAL B 1 171 ? 32.168 23.301 17.552 0.70 5.61 168 VAL B CA 1
ATOM 5771 C CA B VAL B 1 171 ? 32.192 23.403 17.641 0.30 5.85 168 VAL B CA 1
ATOM 5772 C C A VAL B 1 171 ? 33.184 22.325 18.124 0.70 5.54 168 VAL B C 1
ATOM 5773 C C B VAL B 1 171 ? 33.272 22.468 18.177 0.30 5.72 168 VAL B C 1
ATOM 5774 O O A VAL B 1 171 ? 33.125 21.935 19.287 0.70 5.86 168 VAL B O 1
ATOM 5775 O O B VAL B 1 171 ? 33.349 22.243 19.388 0.30 6.02 168 VAL B O 1
ATOM 5800 N N . MET B 1 172 ? 34.147 21.964 17.288 1.00 5.16 169 MET B N 1
ATOM 5801 C CA . MET B 1 172 ? 35.335 21.230 17.724 1.00 5.16 169 MET B CA 1
ATOM 5802 C C . MET B 1 172 ? 36.426 22.265 17.948 1.00 4.91 169 MET B C 1
ATOM 5803 O O . MET B 1 172 ? 36.911 22.889 16.996 1.00 5.99 169 MET B O 1
ATOM 5818 N N . ALA B 1 173 ? 36.758 22.478 19.210 1.00 5.24 170 ALA B N 1
ATOM 5819 C CA . ALA B 1 173 ? 37.464 23.667 19.670 1.00 5.52 170 ALA B CA 1
ATOM 5820 C C . ALA B 1 173 ? 38.820 23.394 20.294 1.00 5.35 170 ALA B C 1
ATOM 5821 O O . ALA B 1 173 ? 39.103 22.319 20.832 1.00 5.91 170 ALA B O 1
ATOM 5828 N N . THR B 1 174 ? 39.612 24.463 20.277 1.00 5.45 171 THR B N 1
ATOM 5829 C CA . THR B 1 174 ? 40.674 24.722 21.231 1.00 5.71 171 THR B CA 1
ATOM 5830 C C . THR B 1 174 ? 40.156 25.765 22.215 1.00 5.59 171 THR B C 1
ATOM 5831 O O . THR B 1 174 ? 39.828 26.890 21.820 1.00 6.48 171 THR B O 1
ATOM 5842 N N . ALA B 1 175 ? 40.068 25.393 23.487 1.00 6.07 172 ALA B N 1
ATOM 5843 C CA . ALA B 1 175 ? 39.662 26.313 24.527 1.00 6.75 172 ALA B CA 1
ATOM 5844 C C . ALA B 1 175 ? 40.779 26.399 25.547 1.00 6.50 172 ALA B C 1
ATOM 5845 O O . ALA B 1 175 ? 41.552 25.450 25.722 1.00 7.73 172 ALA B O 1
ATOM 5852 N N . GLY B 1 176 ? 40.865 27.515 26.249 1.00 7.65 173 GLY B N 1
ATOM 5853 C CA . GLY B 1 176 ? 41.895 27.616 27.253 1.00 8.88 173 GLY B CA 1
ATOM 5854 C C . GLY B 1 176 ? 41.554 28.662 28.282 1.00 8.28 173 GLY B C 1
ATOM 5855 O O . GLY B 1 176 ? 40.628 29.466 28.137 1.00 8.59 173 GLY B O 1
ATOM 5859 N N . TYR B 1 177 ? 42.354 28.642 29.338 1.00 8.52 174 TYR B N 1
ATOM 5860 C CA . TYR B 1 177 ? 42.184 29.568 30.452 1.00 8.34 174 TYR B CA 1
ATOM 5861 C C . TYR B 1 177 ? 43.535 29.866 31.066 1.00 7.69 174 TYR B C 1
ATOM 5862 O O . TYR B 1 177 ? 44.213 28.958 31.546 1.00 8.46 174 TYR B O 1
ATOM 5880 N N . GLN B 1 178 ? 43.942 31.126 31.041 1.00 7.59 175 GLN B N 1
ATOM 5881 C CA . GLN B 1 178 ? 45.156 31.574 31.700 1.00 9.00 175 GLN B CA 1
ATOM 5882 C C . GLN B 1 178 ? 46.356 30.746 31.270 1.00 9.23 175 GLN B C 1
ATOM 5883 O O . GLN B 1 178 ? 47.137 30.275 32.099 1.00 13.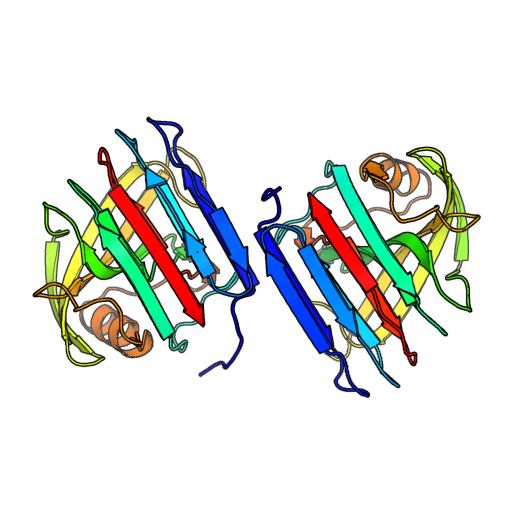04 175 GLN B O 1
ATOM 5897 N N A SER B 1 179 ? 46.550 30.616 29.964 0.40 8.59 176 SER B N 1
ATOM 5898 N N B SER B 1 179 ? 46.502 30.634 29.933 0.35 8.75 176 SER B N 1
ATOM 5899 N N C SER B 1 179 ? 46.555 30.623 29.968 0.24 8.32 176 SER B N 1
ATOM 5900 C CA A SER B 1 179 ? 47.587 29.723 29.494 0.40 9.58 176 SER B CA 1
ATOM 5901 C CA B SER B 1 179 ? 47.197 29.566 29.213 0.35 9.68 176 SER B CA 1
ATOM 5902 C CA C SER B 1 179 ? 47.614 29.750 29.508 0.24 8.38 176 SER B CA 1
ATOM 5903 C C A SER B 1 179 ? 48.166 30.243 28.185 0.40 8.36 176 SER B C 1
ATOM 5904 C C B SER B 1 179 ? 47.992 30.157 28.045 0.35 9.08 176 SER B C 1
ATOM 5905 C C C SER B 1 179 ? 48.100 30.204 28.140 0.24 8.23 176 SER B C 1
ATOM 5906 O O A SER B 1 179 ? 47.847 31.344 27.725 0.40 8.22 176 SER B O 1
ATOM 5907 O O B SER B 1 179 ? 47.707 31.263 27.576 0.35 8.40 176 SER B O 1
ATOM 5908 O O C SER B 1 179 ? 47.684 31.239 27.612 0.24 7.81 176 SER B O 1
ATOM 5930 N N . SER B 1 180 ? 49.006 29.412 27.584 1.00 9.11 177 SER B N 1
ATOM 5931 C CA . SER B 1 180 ? 49.668 29.682 26.309 1.00 8.72 177 SER B CA 1
ATOM 5932 C C . SER B 1 180 ? 49.744 28.371 25.537 1.00 8.81 177 SER B C 1
ATOM 5933 O O . SER B 1 180 ? 49.701 27.289 26.128 1.00 10.53 177 SER B O 1
ATOM 5942 N N . GLY B 1 181 ? 49.889 28.461 24.221 1.00 8.87 178 GLY B N 1
ATOM 5943 C CA . GLY B 1 181 ? 50.069 27.254 23.446 1.00 9.54 178 GLY B CA 1
ATOM 5944 C C . GLY B 1 181 ? 49.840 27.473 21.964 1.00 8.39 178 GLY B C 1
ATOM 5945 O O . GLY B 1 181 ? 49.726 28.597 21.479 1.00 8.79 178 GLY B O 1
ATOM 5949 N N A SER B 1 182 ? 49.758 26.355 21.256 0.67 8.21 179 SER B N 1
ATOM 5950 N N B SER B 1 182 ? 49.798 26.341 21.253 0.33 7.84 179 SER B N 1
ATOM 5951 C CA A SER B 1 182 ? 49.389 26.393 19.855 0.67 8.10 179 SER B CA 1
ATOM 5952 C CA B SER B 1 182 ? 49.524 26.283 19.822 0.33 7.53 179 SER B CA 1
ATOM 5953 C C A SER B 1 182 ? 48.654 25.112 19.485 0.67 7.58 179 SER B C 1
ATOM 5954 C C B SER B 1 182 ? 48.599 25.104 19.532 0.33 7.10 179 SER B C 1
ATOM 5955 O O A SER B 1 182 ? 48.852 24.047 20.086 0.67 7.68 179 SER B O 1
ATOM 5956 O O B SER B 1 182 ? 48.597 24.098 20.248 0.33 6.76 179 SER B O 1
ATOM 5971 N N . SER B 1 183 ? 47.816 25.234 18.465 1.00 7.06 180 SER B N 1
ATOM 5972 C CA . SER B 1 183 ? 47.038 24.122 17.947 1.00 6.65 180 SER B CA 1
ATOM 5973 C C . SER B 1 183 ? 46.767 24.327 16.456 1.00 6.48 180 SER B C 1
ATOM 5974 O O . SER B 1 183 ? 46.844 25.435 15.921 1.00 7.12 180 SER B O 1
ATOM 5983 N N . ASN B 1 184 ? 46.432 23.227 15.796 1.00 6.67 181 ASN B N 1
ATOM 5984 C CA . ASN B 1 184 ? 46.020 23.215 14.399 1.00 6.76 181 ASN B CA 1
ATOM 5985 C C . ASN B 1 184 ? 45.076 22.032 14.262 1.00 6.59 181 ASN B C 1
ATOM 5986 O O . ASN B 1 184 ? 45.471 20.912 14.603 1.00 7.12 181 ASN B O 1
ATOM 5997 N N . VAL B 1 185 ? 43.831 22.292 13.857 1.00 6.44 182 VAL B N 1
ATOM 5998 C CA . VAL B 1 185 ? 42.783 21.284 13.883 1.00 6.46 182 VAL B CA 1
ATOM 5999 C C . VAL B 1 185 ? 41.963 21.404 12.608 1.00 6.33 182 VAL B C 1
ATOM 6000 O O . VAL B 1 185 ? 41.648 22.508 12.167 1.00 7.05 182 VAL B O 1
ATOM 6013 N N . THR B 1 186 ? 41.587 20.259 12.035 1.00 6.55 183 THR B N 1
ATOM 6014 C CA . THR B 1 186 ? 40.632 20.208 10.935 1.00 6.87 183 THR B CA 1
ATOM 6015 C C . THR B 1 186 ? 39.405 19.431 11.381 1.00 6.36 183 THR B C 1
ATOM 6016 O O . THR B 1 186 ? 39.543 18.361 11.977 1.00 7.35 183 THR B O 1
ATOM 6027 N N . VAL B 1 187 ? 38.221 19.966 11.076 1.00 6.41 184 VAL B N 1
ATOM 6028 C CA . VAL B 1 187 ? 36.945 19.467 11.571 1.00 6.17 184 VAL B CA 1
ATOM 6029 C C . VAL B 1 187 ? 36.026 19.149 10.397 1.00 6.15 184 VAL B C 1
ATOM 6030 O O . VAL B 1 187 ? 35.949 19.941 9.456 1.00 7.00 184 VAL B O 1
ATOM 6043 N N . TRP B 1 188 ? 35.282 18.047 10.479 1.00 6.56 185 TRP B N 1
ATOM 6044 C CA . TRP B 1 188 ? 34.263 17.746 9.459 1.00 6.93 185 TRP B CA 1
ATOM 6045 C C . TRP B 1 188 ? 33.205 16.809 9.993 1.00 6.98 185 TRP B C 1
ATOM 6046 O O . TRP B 1 188 ? 33.297 16.379 11.143 1.00 7.63 185 TRP B O 1
#

Radius of gyration: 22.18 Å; Cα contacts (8 Å, |Δi|>4): 1223; chains: 2; bounding box: 45×51×59 Å

CATH classification: 2.60.120.180

B-factor: mean 13.21, std 8.01, range [4.91, 53.62]

Organism: Bacillus subtilis (strain 168) (NCBI:txid224308)